Protein AF-0000000075407219 (afdb_homodimer)

Structure (mmCIF, N/CA/C/O backbone):
data_AF-0000000075407219-model_v1
#
loop_
_entity.id
_entity.type
_entity.pdbx_description
1 polymer 'Amino-acid transporter subunit periplasmic-binding component of ABC superfamily'
#
loop_
_atom_site.group_PDB
_atom_site.id
_atom_site.type_symbol
_atom_site.label_atom_id
_atom_site.label_alt_id
_atom_site.label_comp_id
_atom_site.label_asym_id
_atom_site.label_entity_id
_atom_site.label_seq_id
_atom_site.pdbx_PDB_ins_code
_atom_site.Cartn_x
_atom_site.Cartn_y
_atom_site.Cartn_z
_atom_site.occupancy
_atom_site.B_iso_or_equiv
_atom_site.auth_seq_id
_atom_site.auth_comp_id
_atom_site.auth_asym_id
_atom_site.auth_atom_id
_atom_site.pdbx_PDB_model_num
ATOM 1 N N . MET A 1 1 ? -7.273 22.828 -91.375 1 26.47 1 MET A N 1
ATOM 2 C CA . MET A 1 1 ? -6.387 23.094 -90.25 1 26.47 1 MET A CA 1
ATOM 3 C C . MET A 1 1 ? -7.184 23.422 -89 1 26.47 1 MET A C 1
ATOM 5 O O . MET A 1 1 ? -7.809 24.484 -88.875 1 26.47 1 MET A O 1
ATOM 9 N N . LEU A 1 2 ? -7.832 22.328 -88.375 1 29.89 2 LEU A N 1
ATOM 10 C CA . LEU A 1 2 ? -8.82 22.156 -87.312 1 29.89 2 LEU A CA 1
ATOM 11 C C . LEU A 1 2 ? -8.25 22.594 -86 1 29.89 2 LEU A C 1
ATOM 13 O O . LEU A 1 2 ? -7.18 22.141 -85.562 1 29.89 2 LEU A O 1
ATOM 17 N N . LYS A 1 3 ? -8.523 23.828 -85.562 1 30.33 3 LYS A N 1
ATOM 18 C CA . LYS A 1 3 ? -8.203 24.547 -84.312 1 30.33 3 LYS A CA 1
ATOM 19 C C . LYS A 1 3 ? -8.539 23.703 -83.062 1 30.33 3 LYS A C 1
ATOM 21 O O . LYS A 1 3 ? -9.688 23.281 -82.938 1 30.33 3 LYS A O 1
ATOM 26 N N . ARG A 1 4 ? -7.609 22.844 -82.625 1 30.59 4 ARG A N 1
ATOM 27 C CA . ARG A 1 4 ? -7.613 21.969 -81.438 1 30.59 4 ARG A CA 1
ATOM 28 C C . ARG A 1 4 ? -7.969 22.75 -80.188 1 30.59 4 ARG A C 1
ATOM 30 O O . ARG A 1 4 ? -7.285 23.703 -79.812 1 30.59 4 ARG A O 1
ATOM 37 N N . ILE A 1 5 ? -9.211 22.984 -79.875 1 32.44 5 ILE A N 1
ATOM 38 C CA . ILE A 1 5 ? -9.758 23.547 -78.625 1 32.44 5 ILE A CA 1
ATOM 39 C C . ILE A 1 5 ? -9.312 22.719 -77.438 1 32.44 5 ILE A C 1
ATOM 41 O O . ILE A 1 5 ? -9.641 21.531 -77.375 1 32.44 5 ILE A O 1
ATOM 45 N N . ALA A 1 6 ? -8.039 22.859 -77 1 34.91 6 ALA A N 1
ATOM 46 C CA . ALA A 1 6 ? -7.52 22.25 -75.75 1 34.91 6 ALA A CA 1
ATOM 47 C C . ALA A 1 6 ? -8.414 22.562 -74.562 1 34.91 6 ALA A C 1
ATOM 49 O O . ALA A 1 6 ? -8.633 23.734 -74.25 1 34.91 6 ALA A O 1
ATOM 50 N N . ILE A 1 7 ? -9.492 21.875 -74.375 1 32.34 7 ILE A N 1
ATOM 51 C CA . ILE A 1 7 ? -10.352 21.891 -73.188 1 32.34 7 ILE A CA 1
ATOM 52 C C . ILE A 1 7 ? -9.516 21.625 -71.938 1 32.34 7 ILE A C 1
ATOM 54 O O . ILE A 1 7 ? -8.875 20.562 -71.812 1 32.34 7 ILE A O 1
ATOM 58 N N . ALA A 1 8 ? -8.805 22.594 -71.375 1 33.34 8 ALA A N 1
ATOM 59 C CA . ALA A 1 8 ? -8.164 22.516 -70.062 1 33.34 8 ALA A CA 1
ATOM 60 C C . ALA A 1 8 ? -9.133 21.969 -69.062 1 33.34 8 ALA A C 1
ATOM 62 O O . ALA A 1 8 ? -10.211 22.547 -68.812 1 33.34 8 ALA A O 1
ATOM 63 N N . ALA A 1 9 ? -9.227 20.656 -68.938 1 33.16 9 ALA A N 1
ATOM 64 C CA . ALA A 1 9 ? -9.922 19.938 -67.875 1 33.16 9 ALA A CA 1
ATOM 65 C C . ALA A 1 9 ? -9.508 20.469 -66.5 1 33.16 9 ALA A C 1
ATOM 67 O O . ALA A 1 9 ? -8.32 20.438 -66.125 1 33.16 9 ALA A O 1
ATOM 68 N N . LEU A 1 10 ? -10.141 21.547 -66.062 1 36.25 10 LEU A N 1
ATOM 69 C CA . LEU A 1 10 ? -10.008 21.969 -64.688 1 36.25 10 LEU A CA 1
ATOM 70 C C . LEU A 1 10 ? -10.219 20.781 -63.719 1 36.25 10 LEU A C 1
ATOM 72 O O . LEU A 1 10 ? -11.297 20.188 -63.688 1 36.25 10 LEU A O 1
ATOM 76 N N . THR A 1 11 ? -9.188 19.953 -63.531 1 35.59 11 THR A N 1
ATOM 77 C CA . THR A 1 11 ? -9.18 18.922 -62.5 1 35.59 11 THR A CA 1
ATOM 78 C C . THR A 1 11 ? -9.547 19.516 -61.156 1 35.59 11 THR A C 1
ATOM 80 O O . THR A 1 11 ? -8.875 20.438 -60.656 1 35.59 11 THR A O 1
ATOM 83 N N . ALA A 1 12 ? -10.844 19.656 -60.844 1 37.81 12 ALA A N 1
ATOM 84 C CA . ALA A 1 12 ? -11.32 19.906 -59.469 1 37.81 12 ALA A CA 1
ATOM 85 C C . ALA A 1 12 ? -10.648 18.969 -58.469 1 37.81 12 ALA A C 1
ATOM 87 O O . ALA A 1 12 ? -10.82 17.75 -58.562 1 37.81 12 ALA A O 1
ATOM 88 N N . LEU A 1 13 ? -9.453 19.344 -58.062 1 40.28 13 LEU A N 1
ATOM 89 C CA . LEU A 1 13 ? -8.898 18.625 -56.938 1 40.28 13 LEU A CA 1
ATOM 90 C C . LEU A 1 13 ? -9.898 18.578 -55.781 1 40.28 13 LEU A C 1
ATOM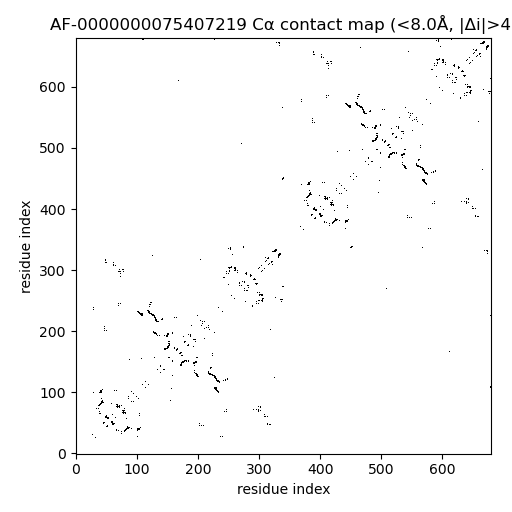 92 O O . LEU A 1 13 ? -10.367 19.625 -55.312 1 40.28 13 LEU A O 1
ATOM 96 N N . PRO A 1 14 ? -10.688 17.453 -55.75 1 43.59 14 PRO A N 1
ATOM 97 C CA . PRO A 1 14 ? -11.516 17.359 -54.562 1 43.59 14 PRO A CA 1
ATOM 98 C C . PRO A 1 14 ? -10.742 17.703 -53.281 1 43.59 14 PRO A C 1
ATOM 100 O O . PRO A 1 14 ? -9.641 17.188 -53.062 1 43.59 14 PRO A O 1
ATOM 103 N N . LEU A 1 15 ? -10.883 18.906 -52.781 1 41.12 15 LEU A N 1
ATOM 104 C CA . LEU A 1 15 ? -10.477 19.172 -51.406 1 41.12 15 LEU A CA 1
ATOM 105 C C . LEU A 1 15 ? -11.07 18.125 -50.469 1 41.12 15 LEU A C 1
ATOM 107 O O . LEU A 1 15 ? -12.273 18.125 -50.188 1 41.12 15 LEU A O 1
ATOM 111 N N . ILE A 1 16 ? -10.586 16.922 -50.5 1 37.62 16 ILE A N 1
ATOM 112 C CA . ILE A 1 16 ? -10.898 16.062 -49.375 1 37.62 16 ILE A CA 1
ATOM 113 C C . ILE A 1 16 ? -10.547 16.781 -48.062 1 37.62 16 ILE A C 1
ATOM 115 O O . ILE A 1 16 ? -9.367 16.953 -47.719 1 37.62 16 ILE A O 1
ATOM 119 N N . ALA A 1 17 ? -11.359 17.75 -47.656 1 41.97 17 ALA A N 1
ATOM 120 C CA . ALA A 1 17 ? -11.273 18.125 -46.25 1 41.97 17 ALA A CA 1
ATOM 121 C C . ALA A 1 17 ? -11.219 16.891 -45.344 1 41.97 17 ALA A C 1
ATOM 123 O O . ALA A 1 17 ? -12.172 16.109 -45.312 1 41.97 17 ALA A O 1
ATOM 124 N N . GLY A 1 18 ? -10.047 16.344 -45.156 1 38.78 18 GLY A N 1
ATOM 125 C CA . GLY A 1 18 ? -9.914 15.367 -44.094 1 38.78 18 GLY A CA 1
ATOM 126 C C . GLY A 1 18 ? -10.68 15.75 -42.812 1 38.78 18 GLY A C 1
ATOM 127 O O . GLY A 1 18 ? -10.336 16.719 -42.156 1 38.78 18 GLY A O 1
ATOM 128 N N . LEU A 1 19 ? -11.953 15.531 -42.812 1 40.91 19 LEU A N 1
ATOM 129 C CA . LEU A 1 19 ? -12.602 15.492 -41.5 1 40.91 19 LEU A CA 1
ATOM 130 C C . LEU A 1 19 ? -11.742 14.758 -40.469 1 40.91 19 LEU A C 1
ATOM 132 O O . LEU A 1 19 ? -11.641 13.523 -40.531 1 40.91 19 LEU A O 1
ATOM 136 N N . THR A 1 20 ? -10.711 15.398 -40.094 1 41.62 20 THR A N 1
ATOM 137 C CA . THR A 1 20 ? -10.148 14.883 -38.875 1 41.62 20 THR A CA 1
ATOM 138 C C . THR A 1 20 ? -11.242 14.617 -37.844 1 41.62 20 THR A C 1
ATOM 140 O O . THR A 1 20 ? -11.867 15.555 -37.344 1 41.62 20 THR A O 1
ATOM 143 N N . THR A 1 21 ? -11.945 13.508 -37.969 1 43.97 21 THR A N 1
ATOM 144 C CA . THR A 1 21 ? -12.766 13.086 -36.844 1 43.97 21 THR A CA 1
ATOM 145 C C . THR A 1 21 ? -12.039 13.336 -35.5 1 43.97 21 THR A C 1
ATOM 147 O O . THR A 1 21 ? -10.859 13.008 -35.375 1 43.97 21 THR A O 1
ATOM 150 N N . PRO A 1 22 ? -12.453 14.25 -34.719 1 43.69 22 PRO A N 1
ATOM 151 C CA . PRO A 1 22 ? -11.812 14.359 -33.406 1 43.69 22 PRO A CA 1
ATOM 152 C C . PRO A 1 22 ? -11.461 13 -32.812 1 43.69 22 PRO A C 1
ATOM 154 O O . PRO A 1 22 ? -12.125 12 -33.125 1 43.69 22 PRO A O 1
ATOM 157 N N . PRO A 1 23 ? -10.266 12.727 -32.438 1 40 23 PRO A N 1
ATOM 158 C CA . PRO A 1 23 ? -10 11.445 -31.797 1 40 23 PRO A CA 1
ATOM 159 C C . PRO A 1 23 ? -11.18 10.953 -30.953 1 40 23 PRO A C 1
ATOM 161 O O . PRO A 1 23 ? -11.695 11.703 -30.125 1 40 23 PRO A O 1
ATOM 164 N N . GLN A 1 24 ? -12.148 10.234 -31.516 1 40.16 24 GLN A N 1
ATOM 165 C CA . GLN A 1 24 ? -13.195 9.617 -30.703 1 40.16 24 GLN A CA 1
ATOM 166 C C . GLN A 1 24 ? -12.672 9.219 -29.328 1 40.16 24 GLN A C 1
ATOM 168 O O . GLN A 1 24 ? -11.648 8.531 -29.234 1 40.16 24 GLN A O 1
ATOM 173 N N . ALA A 1 25 ? -12.883 10.016 -28.344 1 47.75 25 ALA A N 1
ATOM 174 C CA . ALA A 1 25 ? -12.625 9.664 -26.953 1 47.75 25 ALA A CA 1
ATOM 175 C C . ALA A 1 25 ? -12.773 8.164 -26.719 1 47.75 25 ALA A C 1
ATOM 177 O O . ALA A 1 25 ? -13.852 7.602 -26.922 1 47.75 25 ALA A O 1
ATOM 178 N N . ARG A 1 26 ? -11.781 7.309 -27.094 1 54.81 26 ARG A N 1
ATOM 179 C CA . ARG A 1 26 ? -11.836 5.867 -26.875 1 54.81 26 ARG A CA 1
ATOM 180 C C . ARG A 1 26 ? -12.539 5.543 -25.562 1 54.81 26 ARG A C 1
ATOM 182 O O . ARG A 1 26 ? -12.227 6.137 -24.516 1 54.81 26 ARG A O 1
ATOM 189 N N . ALA A 1 27 ? -13.586 4.758 -25.594 1 73.81 27 ALA A N 1
ATOM 190 C CA . ALA A 1 27 ? -14.352 4.305 -24.438 1 73.81 27 ALA A CA 1
ATOM 191 C C . ALA A 1 27 ? -13.438 3.643 -23.406 1 73.81 27 ALA A C 1
ATOM 193 O O . ALA A 1 27 ? -12.523 2.893 -23.766 1 73.81 27 ALA A O 1
ATOM 194 N N . GLY A 1 28 ? -13.5 4.055 -22.125 1 94 28 GLY A N 1
ATOM 195 C CA . GLY A 1 28 ? -12.742 3.436 -21.047 1 94 28 GLY A CA 1
ATOM 196 C C . GLY A 1 28 ? -13.117 1.981 -20.812 1 94 28 GLY A C 1
ATOM 197 O O . GLY A 1 28 ? -14.086 1.485 -21.391 1 94 28 GLY A O 1
ATOM 198 N N . THR A 1 29 ? -12.352 1.173 -20.188 1 98.31 29 THR A N 1
ATOM 199 C CA . THR A 1 29 ? -12.539 -0.25 -19.938 1 98.31 29 THR A CA 1
ATOM 200 C C . THR A 1 29 ? -13.906 -0.513 -19.312 1 98.31 29 THR A C 1
ATOM 202 O O . THR A 1 29 ? -14.578 -1.483 -19.656 1 98.31 29 THR A O 1
ATOM 205 N N . LEU A 1 30 ? -14.375 0.339 -18.391 1 98.69 30 LEU A N 1
ATOM 206 C CA . LEU A 1 30 ? -15.68 0.157 -17.766 1 98.69 30 LEU A CA 1
ATOM 207 C C . LEU A 1 30 ? -16.797 0.15 -18.812 1 98.69 30 LEU A C 1
ATOM 209 O O . LEU A 1 30 ? -17.672 -0.706 -18.766 1 98.69 30 LEU A O 1
ATOM 213 N N . GLU A 1 31 ? -16.781 1.104 -19.719 1 98.19 31 GLU A N 1
ATOM 214 C CA . GLU A 1 31 ? -17.797 1.179 -20.766 1 98.19 31 GLU A CA 1
ATOM 215 C C . GLU A 1 31 ? -17.781 -0.074 -21.641 1 98.19 31 GLU A C 1
ATOM 217 O O . GLU A 1 31 ? -18.828 -0.598 -22 1 98.19 31 GLU A O 1
ATOM 222 N N . GLU A 1 32 ? -16.562 -0.532 -21.984 1 98.12 32 GLU A N 1
ATOM 223 C CA . GLU A 1 32 ? -16.438 -1.737 -22.797 1 98.12 32 GLU A CA 1
ATOM 224 C C . GLU A 1 32 ? -17 -2.955 -22.062 1 98.12 32 GLU A C 1
ATOM 226 O O . GLU A 1 32 ? -17.734 -3.756 -22.656 1 98.12 32 GLU A O 1
ATOM 231 N N . VAL A 1 33 ? -16.656 -3.131 -20.828 1 98.69 33 VAL A N 1
ATOM 232 C CA . VAL A 1 33 ? -17.125 -4.238 -20 1 98.69 33 VAL A CA 1
ATOM 233 C C . VAL A 1 33 ? -18.641 -4.191 -19.859 1 98.69 33 VAL A C 1
ATOM 235 O O . VAL A 1 33 ? -19.312 -5.219 -19.984 1 98.69 33 VAL A O 1
ATOM 238 N N . THR A 1 34 ? -19.172 -3.045 -19.625 1 98.44 34 THR A N 1
ATOM 239 C CA . THR A 1 34 ? -20.609 -2.879 -19.453 1 98.44 34 THR A CA 1
ATOM 240 C C . THR A 1 34 ? -21.344 -3.223 -20.75 1 98.44 34 THR A C 1
ATOM 242 O O . THR A 1 34 ? -22.344 -3.932 -20.719 1 98.44 34 THR A O 1
ATOM 245 N N . ALA A 1 35 ? -20.828 -2.764 -21.812 1 98.25 35 ALA A N 1
ATOM 246 C CA . ALA A 1 35 ? -21.438 -3.045 -23.109 1 98.25 35 ALA A CA 1
ATOM 247 C C . ALA A 1 35 ? -21.422 -4.539 -23.422 1 98.25 35 ALA A C 1
ATOM 249 O O . ALA A 1 35 ? -22.391 -5.082 -23.953 1 98.25 35 ALA A O 1
ATOM 250 N N . ARG A 1 36 ? -20.344 -5.176 -23.109 1 98.38 36 ARG A N 1
ATOM 251 C CA . ARG A 1 36 ? -20.188 -6.602 -23.375 1 98.38 36 ARG A CA 1
ATOM 252 C C . ARG A 1 36 ? -21.016 -7.438 -22.406 1 98.38 36 ARG A C 1
ATOM 254 O O . ARG A 1 36 ? -21.438 -8.547 -22.734 1 98.38 36 ARG A O 1
ATOM 261 N N . GLY A 1 37 ? -21.188 -7.02 -21.172 1 98.56 37 GLY A N 1
ATOM 262 C CA . GLY A 1 37 ? -21.984 -7.691 -20.156 1 98.56 37 GLY A CA 1
ATOM 263 C C . GLY A 1 37 ? -21.219 -8.742 -19.391 1 98.56 37 GLY A C 1
ATOM 264 O O . GLY A 1 37 ? -21.812 -9.484 -18.594 1 98.56 37 GLY A O 1
ATOM 265 N N . VAL A 1 38 ? -19.891 -8.867 -19.656 1 98.69 38 VAL A N 1
ATOM 266 C CA . VAL A 1 38 ? -19.016 -9.781 -18.938 1 98.69 38 VAL A CA 1
ATOM 267 C C . VAL A 1 38 ? -17.641 -9.156 -18.75 1 98.69 38 VAL A C 1
ATOM 269 O O . VAL A 1 38 ? -17.188 -8.383 -19.609 1 98.69 38 VAL A O 1
ATOM 272 N N . ILE A 1 39 ? -17.016 -9.438 -17.641 1 98.81 39 ILE A N 1
ATOM 273 C CA . ILE A 1 39 ? -15.609 -9.078 -17.453 1 98.81 39 ILE A CA 1
ATOM 274 C C . ILE A 1 39 ? -14.719 -10.219 -17.938 1 98.81 39 ILE A C 1
ATOM 276 O O . ILE A 1 39 ? -14.914 -11.375 -17.547 1 98.81 39 ILE A O 1
ATOM 280 N N . ARG A 1 40 ? -13.828 -9.969 -18.812 1 98.88 40 ARG A N 1
ATOM 281 C CA . ARG A 1 40 ? -12.789 -10.938 -19.156 1 98.88 40 ARG A CA 1
ATOM 282 C C . ARG A 1 40 ? -11.641 -10.883 -18.156 1 98.88 40 ARG A C 1
ATOM 284 O O . ARG A 1 40 ? -10.891 -9.906 -18.109 1 98.88 40 ARG A O 1
ATOM 291 N N . CYS A 1 41 ? -11.539 -11.914 -17.406 1 98.81 41 CYS A N 1
ATOM 292 C CA . CYS A 1 41 ? -10.578 -11.984 -16.312 1 98.81 41 CYS A CA 1
ATOM 293 C C . CYS A 1 41 ? -9.508 -13.031 -16.594 1 98.81 41 CYS A C 1
ATOM 295 O O . CYS A 1 41 ? -9.812 -14.219 -16.734 1 98.81 41 CYS A O 1
ATOM 297 N N . GLY A 1 42 ? -8.211 -12.555 -16.703 1 98.62 42 GLY A N 1
ATOM 298 C CA . GLY A 1 42 ? -7.102 -13.477 -16.891 1 98.62 42 GLY A CA 1
ATOM 299 C C . GLY A 1 42 ? -6.68 -14.195 -15.633 1 98.62 42 GLY A C 1
ATOM 300 O O . GLY A 1 42 ? -6.375 -13.555 -14.617 1 98.62 42 GLY A O 1
ATOM 301 N N . VAL A 1 43 ? -6.648 -15.516 -15.648 1 97.56 43 VAL A N 1
ATOM 302 C CA . VAL A 1 43 ? -6.254 -16.328 -14.5 1 97.56 43 VAL A CA 1
ATOM 303 C C . VAL A 1 43 ? -5.254 -17.391 -14.945 1 97.56 43 VAL A C 1
ATOM 305 O O . VAL A 1 43 ? -5.152 -17.703 -16.141 1 97.56 43 VAL A O 1
ATOM 308 N N . SER A 1 44 ? -4.457 -17.844 -13.992 1 95.12 44 SER A N 1
ATOM 309 C CA . SER A 1 44 ? -3.533 -18.953 -14.219 1 95.12 44 SER A CA 1
ATOM 310 C C . SER A 1 44 ? -3.871 -20.141 -13.328 1 95.12 44 SER A C 1
ATOM 312 O O . SER A 1 44 ? -4.387 -19.969 -12.219 1 95.12 44 SER A O 1
ATOM 314 N N . GLU A 1 45 ? -3.629 -21.312 -13.828 1 92.31 45 GLU A N 1
ATOM 315 C CA . GLU A 1 45 ? -3.979 -22.5 -13.055 1 92.31 45 GLU A CA 1
ATOM 316 C C . GLU A 1 45 ? -2.924 -22.797 -12 1 92.31 45 GLU A C 1
ATOM 318 O O . GLU A 1 45 ? -1.898 -23.422 -12.297 1 92.31 45 GLU A O 1
ATOM 323 N N . TYR A 1 46 ? -3.246 -22.438 -10.742 1 94.88 46 TYR A N 1
ATOM 324 C CA . TYR A 1 46 ? -2.322 -22.594 -9.625 1 94.88 46 TYR A CA 1
ATOM 325 C C . TYR A 1 46 ? -2.85 -23.625 -8.625 1 94.88 46 TYR A C 1
ATOM 327 O O . TYR A 1 46 ? -2.381 -23.688 -7.488 1 94.88 46 TYR A O 1
ATOM 335 N N . GLY A 1 47 ? -3.916 -24.391 -9.031 1 91.31 47 GLY A N 1
ATOM 336 C CA . GLY A 1 47 ? -4.473 -25.391 -8.125 1 91.31 47 GLY A CA 1
ATOM 337 C C . GLY A 1 47 ? -5.73 -24.906 -7.422 1 91.31 47 GLY A C 1
ATOM 338 O O . GLY A 1 47 ? -6.094 -23.734 -7.52 1 91.31 47 GLY A O 1
ATOM 339 N N . PRO A 1 48 ? -6.453 -25.766 -6.789 1 88.12 48 PRO A N 1
ATOM 340 C CA . PRO A 1 48 ? -7.816 -25.516 -6.32 1 88.12 48 PRO A CA 1
ATOM 341 C C . PRO A 1 48 ? -7.887 -24.391 -5.285 1 88.12 48 PRO A C 1
ATOM 343 O O . PRO A 1 48 ? -8.914 -23.719 -5.164 1 88.12 48 PRO A O 1
ATOM 346 N N . ALA A 1 49 ? -6.867 -24.188 -4.516 1 93.94 49 ALA A N 1
ATOM 347 C CA . ALA A 1 49 ? -6.91 -23.125 -3.518 1 93.94 49 ALA A CA 1
ATOM 348 C C . ALA A 1 49 ? -6.844 -21.75 -4.176 1 93.94 49 ALA A C 1
ATOM 350 O O . ALA A 1 49 ? -7.41 -20.781 -3.666 1 93.94 49 ALA A O 1
ATOM 351 N N . LEU A 1 50 ? -6.258 -21.672 -5.293 1 97.44 50 LEU A N 1
ATOM 352 C CA . LEU A 1 50 ? -5.957 -20.375 -5.91 1 97.44 50 LEU A CA 1
ATOM 353 C C . LEU A 1 50 ? -6.766 -20.188 -7.188 1 97.44 50 LEU A C 1
ATOM 355 O O . LEU A 1 50 ? -7.48 -19.188 -7.328 1 97.44 50 LEU A O 1
ATOM 359 N N . THR A 1 51 ? -6.617 -21.125 -8.078 1 96.88 51 THR A N 1
ATOM 360 C CA . THR A 1 51 ? -7.348 -21.031 -9.336 1 96.88 51 THR A CA 1
ATOM 361 C C . THR A 1 51 ? -7.34 -22.391 -10.055 1 96.88 51 THR A C 1
ATOM 363 O O . THR A 1 51 ? -6.309 -22.812 -10.586 1 96.88 51 THR A O 1
ATOM 366 N N . ALA A 1 52 ? -8.477 -23 -10.172 1 93.06 52 ALA A N 1
ATOM 367 C CA . ALA A 1 52 ? -8.641 -24.25 -10.906 1 93.06 52 ALA A CA 1
ATOM 368 C C . ALA A 1 52 ? -10.109 -24.484 -11.258 1 93.06 52 ALA A C 1
ATOM 370 O O . ALA A 1 52 ? -11 -23.875 -10.672 1 93.06 52 ALA A O 1
ATOM 371 N N . MET A 1 53 ? -10.273 -25.297 -12.281 1 90.69 53 MET A N 1
ATOM 372 C CA . MET A 1 53 ? -11.633 -25.734 -12.57 1 90.69 53 MET A CA 1
ATOM 373 C C . MET A 1 53 ? -12.078 -26.828 -11.586 1 90.69 53 MET A C 1
ATOM 375 O O . MET A 1 53 ? -11.336 -27.766 -11.328 1 90.69 53 MET A O 1
ATOM 379 N N . ASN A 1 54 ? -13.188 -26.609 -10.977 1 88.5 54 ASN A N 1
ATOM 380 C CA . ASN A 1 54 ? -13.703 -27.609 -10.047 1 88.5 54 ASN A CA 1
ATOM 381 C C . ASN A 1 54 ? -14.422 -28.75 -10.773 1 88.5 54 ASN A C 1
ATOM 383 O O . ASN A 1 54 ? -14.398 -28.812 -12 1 88.5 54 ASN A O 1
ATOM 387 N N . GLU A 1 55 ? -14.992 -29.641 -9.992 1 87.81 55 GLU A N 1
ATOM 388 C CA . GLU A 1 55 ? -15.625 -30.844 -10.531 1 87.81 55 GLU A CA 1
ATOM 389 C C . GLU A 1 55 ? -16.812 -30.484 -11.43 1 87.81 55 GLU A C 1
ATOM 391 O O . GLU A 1 55 ? -17.156 -31.25 -12.336 1 87.81 55 GLU A O 1
ATOM 396 N N . ASN A 1 56 ? -17.375 -29.344 -11.266 1 90.75 56 ASN A N 1
ATOM 397 C CA . ASN A 1 56 ? -18.531 -28.891 -12.031 1 90.75 56 ASN A CA 1
ATOM 398 C C . ASN A 1 56 ? -18.125 -28.094 -13.266 1 90.75 56 ASN A C 1
ATOM 400 O O . ASN A 1 56 ? -18.969 -27.5 -13.938 1 90.75 56 ASN A O 1
ATOM 404 N N . GLY A 1 57 ? -16.875 -27.984 -13.398 1 88.88 57 GLY A N 1
ATOM 405 C CA . GLY A 1 57 ? -16.359 -27.266 -14.562 1 88.88 57 GLY A CA 1
ATOM 406 C C . GLY A 1 57 ? -16.344 -25.75 -14.367 1 88.88 57 GLY A C 1
ATOM 407 O O . GLY A 1 57 ? -16.297 -25 -15.344 1 88.88 57 GLY A O 1
ATOM 408 N N . GLN A 1 58 ? -16.438 -25.406 -13.148 1 92.38 58 GLN A N 1
ATOM 409 C CA . GLN A 1 58 ? -16.406 -23.969 -12.852 1 92.38 58 GLN A CA 1
ATOM 410 C C . GLN A 1 58 ? -15.07 -23.562 -12.25 1 92.38 58 GLN A C 1
ATOM 412 O O . GLN A 1 58 ? -14.484 -24.297 -11.461 1 92.38 58 GLN A O 1
ATOM 417 N N . TRP A 1 59 ? -14.648 -22.438 -12.695 1 94.94 59 TRP A N 1
ATOM 418 C CA . TRP A 1 59 ? -13.445 -21.875 -12.086 1 94.94 59 TRP A CA 1
ATOM 419 C C . TRP A 1 59 ? -13.688 -21.516 -10.625 1 94.94 59 TRP A C 1
ATOM 421 O O . TRP A 1 59 ? -14.727 -20.938 -10.289 1 94.94 59 TRP A O 1
ATOM 431 N N . ALA A 1 60 ? -12.766 -21.938 -9.812 1 95.81 60 ALA A N 1
ATOM 432 C CA . ALA A 1 60 ? -12.875 -21.625 -8.391 1 95.81 60 ALA A CA 1
ATOM 433 C C . ALA A 1 60 ? -11.508 -21.328 -7.785 1 95.81 60 ALA A C 1
ATOM 435 O O . ALA A 1 60 ? -10.484 -21.75 -8.32 1 95.81 60 ALA A O 1
ATOM 436 N N . GLY A 1 61 ? -11.531 -20.547 -6.645 1 97.62 61 GLY A N 1
ATOM 437 C CA . GLY A 1 61 ? -10.312 -20.266 -5.91 1 97.62 61 GLY A CA 1
ATOM 438 C C . GLY A 1 61 ? -10.188 -18.812 -5.504 1 97.62 61 GLY A C 1
ATOM 439 O O . GLY A 1 61 ? -11.094 -18 -5.766 1 97.62 61 GLY A O 1
ATOM 440 N N . PHE A 1 62 ? -9.125 -18.5 -4.863 1 98.69 62 PHE A N 1
ATOM 441 C CA . PHE A 1 62 ? -8.867 -17.188 -4.289 1 98.69 62 PHE A CA 1
ATOM 442 C C . PHE A 1 62 ? -8.883 -16.109 -5.371 1 98.69 62 PHE A C 1
ATOM 444 O O . PHE A 1 62 ? -9.586 -15.102 -5.246 1 98.69 62 PHE A O 1
ATOM 451 N N . TYR A 1 63 ? -8.172 -16.297 -6.453 1 98.56 63 TYR A N 1
ATOM 452 C CA . TYR A 1 63 ? -8.047 -15.289 -7.496 1 98.56 63 TYR A CA 1
ATOM 453 C C . TYR A 1 63 ? -9.336 -15.18 -8.305 1 98.56 63 TYR A C 1
ATOM 455 O O . TYR A 1 63 ? -9.703 -14.094 -8.758 1 98.56 63 TYR A O 1
ATOM 463 N N . THR A 1 64 ? -10.062 -16.297 -8.5 1 98.5 64 THR A N 1
ATOM 464 C CA . THR A 1 64 ? -11.32 -16.25 -9.242 1 98.5 64 THR A CA 1
ATOM 465 C C . THR A 1 64 ? -12.383 -15.5 -8.453 1 98.5 64 THR A C 1
ATOM 467 O O . THR A 1 64 ? -13.242 -14.836 -9.039 1 98.5 64 THR A O 1
ATOM 470 N N . ASP A 1 65 ? -12.297 -15.578 -7.117 1 98.81 65 ASP A N 1
ATOM 471 C CA . ASP A 1 65 ? -13.234 -14.828 -6.293 1 98.81 65 ASP A CA 1
ATOM 472 C C . ASP A 1 65 ? -13.086 -13.32 -6.52 1 98.81 65 ASP A C 1
ATOM 474 O O . ASP A 1 65 ? -14.078 -12.586 -6.516 1 98.81 65 ASP A O 1
ATOM 478 N N . PHE A 1 66 ? -11.898 -12.867 -6.746 1 98.88 66 PHE A N 1
ATOM 479 C CA . PHE A 1 66 ? -11.727 -11.438 -6.996 1 98.88 66 PHE A CA 1
ATOM 480 C C . PHE A 1 66 ? -12.219 -11.07 -8.391 1 98.88 66 PHE A C 1
ATOM 482 O O . PHE A 1 66 ? -12.742 -9.977 -8.602 1 98.88 66 PHE A O 1
ATOM 489 N N . CYS A 1 67 ? -12.148 -12 -9.367 1 98.88 67 CYS A N 1
ATOM 490 C CA . CYS A 1 67 ? -12.82 -11.766 -10.641 1 98.88 67 CYS A CA 1
ATOM 491 C C . CYS A 1 67 ? -14.32 -11.562 -10.43 1 98.88 67 CYS A C 1
ATOM 493 O O . CYS A 1 67 ? -14.898 -10.633 -11 1 98.88 67 CYS A O 1
ATOM 495 N N . ARG A 1 68 ? -14.852 -12.367 -9.633 1 98.94 68 ARG A N 1
ATOM 496 C CA . ARG A 1 68 ? -16.281 -12.281 -9.336 1 98.94 68 ARG A CA 1
ATOM 497 C C . ARG A 1 68 ? -16.609 -10.992 -8.594 1 98.94 68 ARG A C 1
ATOM 499 O O . ARG A 1 68 ? -17.672 -10.391 -8.828 1 98.94 68 ARG A O 1
ATOM 506 N N . ALA A 1 69 ? -15.75 -10.586 -7.672 1 98.94 69 ALA A N 1
ATOM 507 C CA . ALA A 1 69 ? -15.945 -9.32 -6.969 1 98.94 69 ALA A CA 1
ATOM 508 C C . ALA A 1 69 ? -15.953 -8.148 -7.945 1 98.94 69 ALA A C 1
ATOM 510 O O . ALA A 1 69 ? -16.781 -7.238 -7.832 1 98.94 69 ALA A O 1
ATOM 511 N N . PHE A 1 70 ? -15.023 -8.141 -8.922 1 98.94 70 PHE A N 1
ATOM 512 C CA . PHE A 1 70 ? -14.977 -7.09 -9.922 1 98.94 70 PHE A CA 1
ATOM 513 C C . PHE A 1 70 ? -16.25 -7.082 -10.758 1 98.94 70 PHE A C 1
ATOM 515 O O . PHE A 1 70 ? -16.797 -6.016 -11.07 1 98.94 70 PHE A O 1
ATOM 522 N N . ALA A 1 71 ? -16.719 -8.258 -11.102 1 98.94 71 ALA A N 1
ATOM 523 C CA . ALA A 1 71 ? -17.969 -8.375 -11.875 1 98.94 71 ALA A CA 1
ATOM 524 C C . ALA A 1 71 ? -19.156 -7.871 -11.07 1 98.94 71 ALA A C 1
ATOM 526 O O . ALA A 1 71 ? -20 -7.145 -11.594 1 98.94 71 ALA A O 1
ATOM 527 N N . ALA A 1 72 ? -19.219 -8.25 -9.812 1 98.94 72 ALA A N 1
ATOM 528 C CA . ALA A 1 72 ? -20.297 -7.773 -8.945 1 98.94 72 ALA A CA 1
ATOM 529 C C . ALA A 1 72 ? -20.281 -6.25 -8.844 1 98.94 72 ALA A C 1
ATOM 531 O O . ALA A 1 72 ? -21.344 -5.613 -8.883 1 98.94 72 ALA A O 1
ATOM 532 N N . ALA A 1 73 ? -19.141 -5.707 -8.727 1 98.94 73 ALA A N 1
ATOM 533 C CA . ALA A 1 73 ? -19 -4.262 -8.578 1 98.94 73 ALA A CA 1
ATOM 534 C C . ALA A 1 73 ? -19.422 -3.537 -9.852 1 98.94 73 ALA A C 1
ATOM 536 O O . ALA A 1 73 ? -20.109 -2.514 -9.789 1 98.94 73 ALA A O 1
ATOM 537 N N . THR A 1 74 ? -19.109 -4.086 -11.031 1 98.88 74 THR A N 1
ATOM 538 C CA . THR A 1 74 ? -19.219 -3.328 -12.273 1 98.88 74 THR A CA 1
ATOM 539 C C . THR A 1 74 ? -20.5 -3.686 -13.023 1 98.88 74 THR A C 1
ATOM 541 O O . THR A 1 74 ? -21.078 -2.844 -13.711 1 98.88 74 THR A O 1
ATOM 544 N N . LEU A 1 75 ? -20.938 -4.984 -12.891 1 98.88 75 LEU A N 1
ATOM 545 C CA . LEU A 1 75 ? -22.031 -5.465 -13.711 1 98.88 75 LEU A CA 1
ATOM 546 C C . LEU A 1 75 ? -23.203 -5.902 -12.836 1 98.88 75 LEU A C 1
ATOM 548 O O . LEU A 1 75 ? -24.266 -6.266 -13.352 1 98.88 75 LEU A O 1
ATOM 552 N N . GLY A 1 76 ? -23 -5.938 -11.531 1 98.75 76 GLY A N 1
ATOM 553 C CA . GLY A 1 76 ? -24.047 -6.277 -10.586 1 98.75 76 GLY A CA 1
ATOM 554 C C . GLY A 1 76 ? -24.25 -7.773 -10.422 1 98.75 76 GLY A C 1
ATOM 555 O O . GLY A 1 76 ? -25.109 -8.211 -9.664 1 98.75 76 GLY A O 1
ATOM 556 N N . ASN A 1 77 ? -23.359 -8.539 -11.07 1 98.75 77 ASN A N 1
ATOM 557 C CA . ASN A 1 77 ? -23.5 -9.992 -11.094 1 98.75 77 ASN A CA 1
ATOM 558 C C . ASN A 1 77 ? -22.141 -10.688 -11.031 1 98.75 77 ASN A C 1
ATOM 560 O O . ASN A 1 77 ? -21.391 -10.664 -12 1 98.75 77 ASN A O 1
ATOM 564 N N . ALA A 1 78 ? -21.906 -11.406 -9.93 1 98.75 78 ALA A N 1
ATOM 565 C CA . ALA A 1 78 ? -20.625 -12.055 -9.688 1 98.75 78 ALA A CA 1
ATOM 566 C C . ALA A 1 78 ? -20.375 -13.172 -10.703 1 98.75 78 ALA A C 1
ATOM 568 O O . ALA A 1 78 ? -19.25 -13.625 -10.867 1 98.75 78 ALA A O 1
ATOM 569 N N . ARG A 1 79 ? -21.375 -13.578 -11.383 1 98 79 ARG A N 1
ATOM 570 C CA . ARG A 1 79 ? -21.234 -14.672 -12.336 1 98 79 ARG A CA 1
ATOM 571 C C . ARG A 1 79 ? -20.891 -14.148 -13.719 1 98 79 ARG A C 1
ATOM 573 O O . ARG A 1 79 ? -20.562 -14.93 -14.625 1 98 79 ARG A O 1
ATOM 580 N N . ALA A 1 80 ? -20.922 -12.844 -13.898 1 98.75 80 ALA A N 1
ATOM 581 C CA . ALA A 1 80 ? -20.672 -12.242 -15.203 1 98.75 80 ALA A CA 1
ATOM 582 C C . ALA A 1 80 ? -19.172 -12.125 -15.477 1 98.75 80 ALA A C 1
ATOM 584 O O . ALA A 1 80 ? -18.672 -11.031 -15.742 1 98.75 80 ALA A O 1
ATOM 585 N N . VAL A 1 81 ? -18.531 -13.312 -15.484 1 98.75 81 VAL A N 1
ATOM 586 C CA . VAL A 1 81 ? -17.078 -13.383 -15.703 1 98.75 81 VAL A CA 1
ATOM 587 C C . VAL A 1 81 ? -16.781 -14.375 -16.828 1 98.75 81 VAL A C 1
ATOM 589 O O . VAL A 1 81 ? -17.328 -15.477 -16.859 1 98.75 81 VAL A O 1
ATOM 592 N N . ASP A 1 82 ? -16.031 -13.938 -17.766 1 98.44 82 ASP A N 1
ATOM 593 C CA . ASP A 1 82 ? -15.359 -14.812 -18.719 1 98.44 82 ASP A CA 1
ATOM 594 C C . ASP A 1 82 ? -13.906 -15.039 -18.312 1 98.44 82 ASP A C 1
ATOM 596 O O . ASP A 1 82 ? -13.07 -14.141 -18.453 1 98.44 82 ASP A O 1
ATOM 600 N N . PHE A 1 83 ? -13.68 -16.203 -17.781 1 98.12 83 PHE A N 1
ATOM 601 C CA . PHE A 1 83 ? -12.328 -16.547 -17.344 1 98.12 83 PHE A CA 1
ATOM 602 C C . PHE A 1 83 ? -11.461 -16.922 -18.547 1 98.12 83 PHE A C 1
ATOM 604 O O . PHE A 1 83 ? -11.852 -17.766 -19.359 1 98.12 83 PHE A O 1
ATOM 611 N N . VAL A 1 84 ? -10.344 -16.281 -18.641 1 97.62 84 VAL A N 1
ATOM 612 C CA . VAL A 1 84 ? -9.391 -16.547 -19.719 1 97.62 84 VAL A CA 1
ATOM 613 C C . VAL A 1 84 ? -8.086 -17.078 -19.125 1 97.62 84 VAL A C 1
ATOM 615 O O . VAL A 1 84 ? -7.426 -16.391 -18.344 1 97.62 84 VAL A O 1
ATOM 618 N N . SER A 1 85 ? -7.742 -18.281 -19.484 1 95.69 85 SER A N 1
ATOM 619 C CA . SER A 1 85 ? -6.484 -18.844 -19 1 95.69 85 SER A CA 1
ATOM 620 C C . SER A 1 85 ? -5.285 -18.188 -19.672 1 95.69 85 SER A C 1
ATOM 622 O O . SER A 1 85 ? -5.242 -18.062 -20.891 1 95.69 85 SER A O 1
ATOM 624 N N . VAL A 1 86 ? -4.359 -17.703 -18.859 1 96.25 86 VAL A N 1
ATOM 625 C CA . VAL A 1 86 ? -3.139 -17.078 -19.375 1 96.25 86 VAL A CA 1
ATOM 626 C C . VAL A 1 86 ? -1.92 -17.766 -18.75 1 96.25 86 VAL A C 1
ATOM 628 O O . VAL A 1 86 ? -2.029 -18.438 -17.719 1 96.25 86 VAL A O 1
ATOM 631 N N . SER A 1 87 ? -0.787 -17.625 -19.406 1 93.62 87 SER A N 1
ATOM 632 C CA . SER A 1 87 ? 0.478 -18.172 -18.922 1 93.62 87 SER A CA 1
ATOM 633 C C . SER A 1 87 ? 1.395 -17.047 -18.422 1 93.62 87 SER A C 1
ATOM 635 O O . SER A 1 87 ? 1.116 -15.867 -18.641 1 93.62 87 SER A O 1
ATOM 637 N N . SER A 1 88 ? 2.439 -17.469 -17.75 1 91.12 88 SER A N 1
ATOM 638 C CA . SER A 1 88 ? 3.438 -16.516 -17.281 1 91.12 88 SER A CA 1
ATOM 639 C C . SER A 1 88 ? 4.074 -15.773 -18.453 1 91.12 88 SER A C 1
ATOM 641 O O . SER A 1 88 ? 4.52 -14.633 -18.297 1 91.12 88 SER A O 1
ATOM 643 N N . LEU A 1 89 ? 4.082 -16.406 -19.547 1 91.5 89 LEU A N 1
ATOM 644 C CA . LEU A 1 89 ? 4.707 -15.828 -20.734 1 91.5 89 LEU A CA 1
ATOM 645 C C . LEU A 1 89 ? 3.801 -14.781 -21.375 1 91.5 89 LEU A C 1
ATOM 647 O O . LEU A 1 89 ? 4.27 -13.711 -21.766 1 91.5 89 LEU A O 1
ATOM 651 N N . ASP A 1 90 ? 2.541 -15.008 -21.375 1 96 90 ASP A N 1
ATOM 652 C CA . ASP A 1 90 ? 1.72 -14.195 -22.266 1 96 90 ASP A CA 1
ATOM 653 C C . ASP A 1 90 ? 0.741 -13.328 -21.469 1 96 90 ASP A C 1
ATOM 655 O O . ASP A 1 90 ? 0.01 -12.523 -22.047 1 96 90 ASP A O 1
ATOM 659 N N . ARG A 1 91 ? 0.708 -13.383 -20.219 1 97.38 91 ARG A N 1
ATOM 660 C CA . ARG A 1 91 ? -0.337 -12.75 -19.422 1 97.38 91 ARG A CA 1
ATOM 661 C C . ARG A 1 91 ? -0.325 -11.234 -19.609 1 97.38 91 ARG A C 1
ATOM 663 O O . ARG A 1 91 ? -1.38 -10.609 -19.766 1 97.38 91 ARG A O 1
ATOM 670 N N . PHE A 1 92 ? 0.813 -10.617 -19.719 1 98.06 92 PHE A N 1
ATOM 671 C CA . PHE A 1 92 ? 0.858 -9.164 -19.828 1 98.06 92 PHE A CA 1
ATOM 672 C C . PHE A 1 92 ? 0.544 -8.719 -21.25 1 98.06 92 PHE A C 1
ATOM 674 O O . PHE A 1 92 ? -0.048 -7.656 -21.453 1 98.06 92 PHE A O 1
ATOM 681 N N . GLU A 1 93 ? 0.932 -9.531 -22.188 1 97.75 93 GLU A N 1
ATOM 682 C CA . GLU A 1 93 ? 0.564 -9.234 -23.562 1 97.75 93 GLU A CA 1
ATOM 683 C C . GLU A 1 93 ? -0.94 -9.383 -23.781 1 97.75 93 GLU A C 1
ATOM 685 O O . GLU A 1 93 ? -1.543 -8.609 -24.531 1 97.75 93 GLU A O 1
ATOM 690 N N . ALA A 1 94 ? -1.534 -10.414 -23.125 1 98.19 94 ALA A N 1
ATOM 691 C CA . ALA A 1 94 ? -2.984 -10.57 -23.188 1 98.19 94 ALA A CA 1
ATOM 692 C C . ALA A 1 94 ? -3.695 -9.32 -22.672 1 98.19 94 ALA A C 1
ATOM 694 O O . ALA A 1 94 ? -4.719 -8.914 -23.219 1 98.19 94 ALA A O 1
ATOM 695 N N . LEU A 1 95 ? -3.178 -8.742 -21.641 1 98.12 95 LEU A N 1
ATOM 696 C CA . LEU A 1 95 ? -3.729 -7.508 -21.094 1 98.12 95 LEU A CA 1
ATOM 697 C C . LEU A 1 95 ? -3.531 -6.34 -22.047 1 98.12 95 LEU A C 1
ATOM 699 O O . LEU A 1 95 ? -4.465 -5.574 -22.297 1 98.12 95 LEU A O 1
ATOM 703 N N . ARG A 1 96 ? -2.348 -6.195 -22.656 1 97.62 96 ARG A N 1
ATOM 704 C CA . ARG A 1 96 ? -2.023 -5.102 -23.562 1 97.62 96 ARG A CA 1
ATOM 705 C C . ARG A 1 96 ? -2.883 -5.16 -24.812 1 97.62 96 ARG A C 1
ATOM 707 O O . ARG A 1 96 ? -3.254 -4.121 -25.375 1 97.62 96 ARG A O 1
ATOM 714 N N . GLN A 1 97 ? -3.201 -6.367 -25.203 1 97.38 97 GLN A N 1
ATOM 715 C CA . GLN A 1 97 ? -3.994 -6.566 -26.406 1 97.38 97 GLN A CA 1
ATOM 716 C C . GLN A 1 97 ? -5.488 -6.523 -26.109 1 97.38 97 GLN A C 1
ATOM 718 O O . GLN A 1 97 ? -6.316 -6.719 -27 1 97.38 97 GLN A O 1
ATOM 723 N N . LYS A 1 98 ? -5.809 -6.387 -24.859 1 96.12 98 LYS A N 1
ATOM 724 C CA . LYS A 1 98 ? -7.188 -6.27 -24.391 1 96.12 98 LYS A CA 1
ATOM 725 C C . LYS A 1 98 ? -7.949 -7.578 -24.578 1 96.12 98 LYS A C 1
ATOM 727 O O . LYS A 1 98 ? -9.164 -7.57 -24.781 1 96.12 98 LYS A O 1
ATOM 732 N N . ALA A 1 99 ? -7.137 -8.609 -24.609 1 98.19 99 ALA A N 1
ATOM 733 C CA . ALA A 1 99 ? -7.781 -9.914 -24.578 1 98.19 99 ALA A CA 1
ATOM 734 C C . ALA A 1 99 ? -8.414 -10.188 -23.203 1 98.19 99 ALA A C 1
ATOM 736 O O . ALA A 1 99 ? -9.32 -11.008 -23.094 1 98.19 99 ALA A O 1
ATOM 737 N N . VAL A 1 100 ? -7.91 -9.586 -22.188 1 98.75 100 VAL A N 1
ATOM 738 C CA . VAL A 1 100 ? -8.492 -9.57 -20.844 1 98.75 100 VAL A CA 1
ATOM 739 C C . VAL A 1 100 ? -8.602 -8.133 -20.344 1 98.75 100 VAL A C 1
ATOM 741 O O . VAL A 1 100 ? -7.852 -7.258 -20.781 1 98.75 100 VAL A O 1
ATOM 744 N N . ASP A 1 101 ? -9.539 -7.906 -19.453 1 98.88 101 ASP A N 1
ATOM 745 C CA . ASP A 1 101 ? -9.781 -6.586 -18.875 1 98.88 101 ASP A CA 1
ATOM 746 C C . ASP A 1 101 ? -8.961 -6.383 -17.609 1 98.88 101 ASP A C 1
ATOM 748 O O . ASP A 1 101 ? -8.695 -5.246 -17.203 1 98.88 101 ASP A O 1
ATOM 752 N N . VAL A 1 102 ? -8.656 -7.457 -16.969 1 98.94 102 VAL A N 1
ATOM 753 C CA . VAL A 1 102 ? -7.902 -7.488 -15.727 1 98.94 102 VAL A CA 1
ATOM 754 C C . VAL A 1 102 ? -7.246 -8.852 -15.547 1 98.94 102 VAL A C 1
ATOM 756 O O . VAL A 1 102 ? -7.797 -9.875 -15.969 1 98.94 102 VAL A O 1
ATOM 759 N N . LEU A 1 103 ? -6.031 -8.828 -15.078 1 98.88 103 LEU A N 1
ATOM 760 C CA . LEU A 1 103 ? -5.414 -10.062 -14.609 1 98.88 103 LEU A CA 1
ATOM 761 C C . LEU A 1 103 ? -5.672 -10.266 -13.117 1 98.88 103 LEU A C 1
ATOM 763 O O . LEU A 1 103 ? -5.492 -9.344 -12.32 1 98.88 103 LEU A O 1
ATOM 767 N N . SER A 1 104 ? -6.16 -11.383 -12.75 1 98.44 104 SER A N 1
ATOM 768 C CA . SER A 1 104 ? -6.297 -11.805 -11.359 1 98.44 104 SER A CA 1
ATOM 769 C C . SER A 1 104 ? -5.559 -13.117 -11.102 1 98.44 104 SER A C 1
ATOM 771 O O . SER A 1 104 ? -6.184 -14.172 -10.977 1 98.44 104 SER A O 1
ATOM 773 N N . GLU A 1 105 ? -4.348 -13.031 -10.945 1 96.31 105 GLU A N 1
ATOM 774 C CA . GLU A 1 105 ? -3.432 -14.141 -10.688 1 96.31 105 GLU A CA 1
ATOM 775 C C . GLU A 1 105 ? -2.195 -13.672 -9.93 1 96.31 105 GLU A C 1
ATOM 777 O O . GLU A 1 105 ? -2.143 -12.531 -9.461 1 96.31 105 GLU A O 1
ATOM 782 N N . ALA A 1 106 ? -1.22 -14.508 -9.75 1 96.62 106 ALA A N 1
ATOM 783 C CA . ALA A 1 106 ? -0.084 -14.234 -8.867 1 96.62 106 ALA A CA 1
ATOM 784 C C . ALA A 1 106 ? 0.968 -13.391 -9.578 1 96.62 106 ALA A C 1
ATOM 786 O O . ALA A 1 106 ? 2.121 -13.805 -9.711 1 96.62 106 ALA A O 1
ATOM 787 N N . SER A 1 107 ? 0.539 -12.219 -9.953 1 98 107 SER A N 1
ATOM 788 C CA . SER A 1 107 ? 1.483 -11.273 -10.539 1 98 107 SER A CA 1
ATOM 789 C C . SER A 1 107 ? 2.119 -10.391 -9.469 1 98 107 SER A C 1
ATOM 791 O O . SER A 1 107 ? 1.417 -9.711 -8.719 1 98 107 SER A O 1
ATOM 793 N N . THR A 1 108 ? 3.416 -10.414 -9.445 1 98.44 108 THR A N 1
ATOM 794 C CA . THR A 1 108 ? 4.172 -9.633 -8.469 1 98.44 108 THR A CA 1
ATOM 795 C C . THR A 1 108 ? 4.309 -8.188 -8.922 1 98.44 108 THR A C 1
ATOM 797 O O . THR A 1 108 ? 4.637 -7.918 -10.078 1 98.44 108 THR A O 1
ATOM 800 N N . TRP A 1 109 ? 3.951 -7.285 -8.047 1 98.62 109 TRP A N 1
ATOM 801 C CA . TRP A 1 109 ? 4.266 -5.879 -8.273 1 98.62 109 TRP A CA 1
ATOM 802 C C . TRP A 1 109 ? 5.766 -5.633 -8.18 1 98.62 109 TRP A C 1
ATOM 804 O O . TRP A 1 109 ? 6.359 -5.762 -7.105 1 98.62 109 TRP A O 1
ATOM 814 N N . THR A 1 110 ? 6.41 -5.359 -9.297 1 97.94 110 THR A N 1
ATOM 815 C CA . THR A 1 110 ? 7.824 -5 -9.352 1 97.94 110 THR A CA 1
ATOM 816 C C . THR A 1 110 ? 8.016 -3.654 -10.039 1 97.94 110 THR A C 1
ATOM 818 O O . THR A 1 110 ? 7.117 -3.176 -10.734 1 97.94 110 THR A O 1
ATOM 821 N N . SER A 1 111 ? 9.203 -3.072 -9.875 1 97.5 111 SER A N 1
ATOM 822 C CA . SER A 1 111 ? 9.484 -1.785 -10.5 1 97.5 111 SER A CA 1
ATOM 823 C C . SER A 1 111 ? 9.461 -1.891 -12.023 1 97.5 111 SER A C 1
ATOM 825 O O . SER A 1 111 ? 8.898 -1.026 -12.703 1 97.5 111 SER A O 1
ATOM 827 N N . GLU A 1 112 ? 9.977 -2.98 -12.57 1 96.56 112 GLU A N 1
ATOM 828 C CA . GLU A 1 112 ? 10.047 -3.145 -14.016 1 96.56 112 GLU A CA 1
ATOM 829 C C . GLU A 1 112 ? 8.656 -3.289 -14.625 1 96.56 112 GLU A C 1
ATOM 831 O O . GLU A 1 112 ? 8.359 -2.682 -15.656 1 96.56 112 GLU A O 1
ATOM 836 N N . ARG A 1 113 ? 7.84 -4.098 -14.008 1 97.62 113 ARG A N 1
ATOM 837 C CA . ARG A 1 113 ? 6.48 -4.297 -14.5 1 97.62 113 ARG A CA 1
ATOM 838 C C . ARG A 1 113 ? 5.664 -3.014 -14.375 1 97.62 113 ARG A C 1
ATOM 840 O O . ARG A 1 113 ? 4.977 -2.619 -15.32 1 97.62 113 ARG A O 1
ATOM 847 N N . ASP A 1 114 ? 5.773 -2.35 -13.258 1 98.12 114 ASP A N 1
ATOM 848 C CA . ASP A 1 114 ? 5.047 -1.114 -12.984 1 98.12 114 ASP A CA 1
ATOM 849 C C . ASP A 1 114 ? 5.457 -0.01 -13.961 1 98.12 114 ASP A C 1
ATOM 851 O O . ASP A 1 114 ? 4.605 0.597 -14.609 1 98.12 114 ASP A O 1
ATOM 855 N N . LEU A 1 115 ? 6.754 0.174 -14.148 1 97.62 115 LEU A N 1
ATOM 856 C CA . LEU A 1 115 ? 7.262 1.249 -14.992 1 97.62 115 LEU A CA 1
ATOM 857 C C . LEU A 1 115 ? 7.23 0.845 -16.469 1 97.62 115 LEU A C 1
ATOM 859 O O . LEU A 1 115 ? 7.492 1.668 -17.344 1 97.62 115 LEU A O 1
ATOM 863 N N . GLY A 1 116 ? 6.852 -0.432 -16.688 1 96.75 116 GLY A N 1
ATOM 864 C CA . GLY A 1 116 ? 6.645 -0.913 -18.047 1 96.75 116 GLY A CA 1
ATOM 865 C C . GLY A 1 116 ? 5.219 -0.721 -18.531 1 96.75 116 GLY A C 1
ATOM 866 O O . GLY A 1 116 ? 4.832 -1.271 -19.562 1 96.75 116 GLY A O 1
ATOM 867 N N . GLY A 1 117 ? 4.457 -0.094 -17.781 1 97.12 117 GLY A N 1
ATOM 868 C CA . GLY A 1 117 ? 3.135 0.27 -18.266 1 97.12 117 GLY A CA 1
ATOM 869 C C . GLY A 1 117 ? 2.018 -0.497 -17.578 1 97.12 117 GLY A C 1
ATOM 870 O O . GLY A 1 117 ? 0.844 -0.323 -17.906 1 97.12 117 GLY A O 1
ATOM 871 N N . LEU A 1 118 ? 2.326 -1.293 -16.594 1 98.38 118 LEU A N 1
ATOM 872 C CA . LEU A 1 118 ? 1.329 -2.043 -15.844 1 98.38 118 LEU A CA 1
ATOM 873 C C . LEU A 1 118 ? 1.029 -1.363 -14.516 1 98.38 118 LEU A C 1
ATOM 875 O O . LEU A 1 118 ? 1.906 -0.729 -13.922 1 98.38 118 LEU A O 1
ATOM 879 N N . ALA A 1 119 ? -0.189 -1.449 -14.117 1 98.56 119 ALA A N 1
ATOM 880 C CA . ALA A 1 119 ? -0.601 -0.951 -12.805 1 98.56 119 ALA A CA 1
ATOM 881 C C . ALA A 1 119 ? -0.97 -2.102 -11.875 1 98.56 119 ALA A C 1
ATOM 883 O O . ALA A 1 119 ? -1.575 -3.086 -12.305 1 98.56 119 ALA A O 1
ATOM 884 N N . PHE A 1 120 ? -0.616 -1.949 -10.688 1 98.75 120 PHE A N 1
ATOM 885 C CA . PHE A 1 120 ? -0.887 -2.9 -9.617 1 98.75 120 PHE A CA 1
ATOM 886 C C . PHE A 1 120 ? -1.746 -2.262 -8.531 1 98.75 120 PHE A C 1
ATOM 888 O O . PHE A 1 120 ? -1.229 -1.818 -7.508 1 98.75 120 PHE A O 1
ATOM 895 N N . PRO A 1 121 ? -3.035 -2.271 -8.695 1 98.31 121 PRO A N 1
ATOM 896 C CA . PRO A 1 121 ? -3.969 -1.415 -7.961 1 98.31 121 PRO A CA 1
ATOM 897 C C . PRO A 1 121 ? -3.941 -1.664 -6.457 1 98.31 121 PRO A C 1
ATOM 899 O O . PRO A 1 121 ? -4.109 -0.729 -5.668 1 98.31 121 PRO A O 1
ATOM 902 N N . ALA A 1 122 ? -3.777 -2.873 -6.043 1 98.19 122 ALA A N 1
ATOM 903 C CA . ALA A 1 122 ? -3.768 -3.234 -4.629 1 98.19 122 ALA A CA 1
ATOM 904 C C . ALA A 1 122 ? -3.15 -4.613 -4.422 1 98.19 122 ALA A C 1
ATOM 906 O O . ALA A 1 122 ? -3.496 -5.57 -5.121 1 98.19 122 ALA A O 1
ATOM 907 N N . THR A 1 123 ? -2.275 -4.695 -3.426 1 97.94 123 THR A N 1
ATOM 908 C CA . THR A 1 123 ? -1.756 -6.008 -3.057 1 97.94 123 THR A CA 1
ATOM 909 C C . THR A 1 123 ? -2.838 -6.848 -2.383 1 97.94 123 THR A C 1
ATOM 911 O O . THR A 1 123 ? -3.299 -6.512 -1.289 1 97.94 123 THR A O 1
ATOM 914 N N . SER A 1 124 ? -3.203 -7.898 -3.074 1 97.69 124 SER A N 1
ATOM 915 C CA . SER A 1 124 ? -4.25 -8.758 -2.529 1 97.69 124 SER A CA 1
ATOM 916 C C . SER A 1 124 ? -3.656 -9.938 -1.766 1 97.69 124 SER A C 1
ATOM 918 O O . SER A 1 124 ? -4.363 -10.625 -1.026 1 97.69 124 SER A O 1
ATOM 920 N N . MET A 1 125 ? -2.402 -10.188 -1.976 1 97.69 125 MET A N 1
ATOM 921 C CA . MET A 1 125 ? -1.699 -11.273 -1.3 1 97.69 125 MET A CA 1
ATOM 922 C C . MET A 1 125 ? -0.208 -10.977 -1.196 1 97.69 125 MET A C 1
ATOM 924 O O . MET A 1 125 ? 0.428 -10.617 -2.189 1 97.69 125 MET A O 1
ATOM 928 N N . MET A 1 126 ? 0.316 -11.039 0.012 1 97.31 126 MET A N 1
ATOM 929 C CA . MET A 1 126 ? 1.763 -11 0.208 1 97.31 126 MET A CA 1
ATOM 930 C C . MET A 1 126 ? 2.334 -12.398 0.36 1 97.31 126 MET A C 1
ATOM 932 O O . MET A 1 126 ? 1.796 -13.219 1.108 1 97.31 126 MET A O 1
ATOM 936 N N . ASP A 1 127 ? 3.344 -12.695 -0.388 1 96.81 127 ASP A N 1
ATOM 937 C CA . ASP A 1 127 ? 4.02 -13.984 -0.271 1 96.81 127 ASP A CA 1
ATOM 938 C C . ASP A 1 127 ? 5.508 -13.859 -0.583 1 96.81 127 ASP A C 1
ATOM 940 O O . ASP A 1 127 ? 6.055 -12.75 -0.584 1 96.81 127 ASP A O 1
ATOM 944 N N . GLY A 1 128 ? 6.203 -14.953 -0.636 1 97.38 128 GLY A N 1
ATOM 945 C CA . GLY A 1 128 ? 7.602 -15.062 -1.021 1 97.38 128 GLY A CA 1
ATOM 946 C C . GLY A 1 128 ? 7.922 -16.375 -1.729 1 97.38 128 GLY A C 1
ATOM 947 O O . GLY A 1 128 ? 7.188 -17.344 -1.604 1 97.38 128 GLY A O 1
ATOM 948 N N . GLN A 1 129 ? 8.984 -16.328 -2.4 1 98.38 129 GLN A N 1
ATOM 949 C CA . GLN A 1 129 ? 9.422 -17.516 -3.125 1 98.38 129 GLN A CA 1
ATOM 950 C C . GLN A 1 129 ? 10.062 -18.531 -2.182 1 98.38 129 GLN A C 1
ATOM 952 O O . GLN A 1 129 ? 10.914 -18.172 -1.364 1 98.38 129 GLN A O 1
ATOM 957 N N . GLY A 1 130 ? 9.594 -19.75 -2.227 1 98.38 130 GLY A N 1
ATOM 958 C CA . GLY A 1 130 ? 10.109 -20.844 -1.415 1 98.38 130 GLY A CA 1
ATOM 959 C C . GLY A 1 130 ? 10.508 -22.062 -2.232 1 98.38 130 GLY A C 1
ATOM 960 O O . GLY A 1 130 ? 10.781 -21.938 -3.432 1 98.38 130 GLY A O 1
ATOM 961 N N . PHE A 1 131 ? 10.594 -23.203 -1.507 1 98.81 131 PHE A N 1
ATOM 962 C CA . PHE A 1 131 ? 11.039 -24.453 -2.113 1 98.81 131 PHE A CA 1
ATOM 963 C C . PHE A 1 131 ? 10.203 -25.625 -1.611 1 98.81 131 PHE A C 1
ATOM 965 O O . PHE A 1 131 ? 9.914 -25.719 -0.417 1 98.81 131 PHE A O 1
ATOM 972 N N . LEU A 1 132 ? 9.742 -26.422 -2.5 1 98.69 132 LEU A N 1
ATOM 973 C CA . LEU A 1 132 ? 9.156 -27.734 -2.191 1 98.69 132 LEU A CA 1
ATOM 974 C C . LEU A 1 132 ? 10.164 -28.844 -2.459 1 98.69 132 LEU A C 1
ATOM 976 O O . LEU A 1 132 ? 10.766 -28.906 -3.531 1 98.69 132 LEU A O 1
ATOM 980 N N . VAL A 1 133 ? 10.383 -29.719 -1.493 1 98.69 133 VAL A N 1
ATOM 981 C CA . VAL A 1 133 ? 11.359 -30.797 -1.6 1 98.69 133 VAL A CA 1
ATOM 982 C C . VAL A 1 133 ? 10.719 -32.125 -1.203 1 98.69 133 VAL A C 1
ATOM 984 O O . VAL A 1 133 ? 9.625 -32.125 -0.63 1 98.69 133 VAL A O 1
ATOM 987 N N . ARG A 1 134 ? 11.406 -33.188 -1.602 1 98 134 ARG A N 1
ATOM 988 C CA . ARG A 1 134 ? 10.977 -34.5 -1.158 1 98 134 ARG A CA 1
ATOM 989 C C . ARG A 1 134 ? 11.383 -34.75 0.291 1 98 134 ARG A C 1
ATOM 991 O O . ARG A 1 134 ? 12.492 -34.406 0.699 1 98 134 ARG A O 1
ATOM 998 N N . ARG A 1 135 ? 10.453 -35.281 1.021 1 96.56 135 ARG A N 1
ATOM 999 C CA . ARG A 1 135 ? 10.719 -35.594 2.42 1 96.56 135 ARG A CA 1
ATOM 1000 C C . ARG A 1 135 ? 11.906 -36.562 2.551 1 96.56 135 ARG A C 1
ATOM 1002 O O . ARG A 1 135 ? 12.68 -36.469 3.502 1 96.56 135 ARG A O 1
ATOM 1009 N N . ASP A 1 136 ? 12.102 -37.438 1.667 1 95.5 136 ASP A N 1
ATOM 1010 C CA . ASP A 1 136 ? 13.133 -38.469 1.739 1 95.5 136 ASP A CA 1
ATOM 1011 C C . ASP A 1 136 ? 14.438 -38 1.116 1 95.5 136 ASP A C 1
ATOM 1013 O O . ASP A 1 136 ? 15.406 -38.75 1.018 1 95.5 136 ASP A O 1
ATOM 1017 N N . GLY A 1 137 ? 14.508 -36.812 0.706 1 93.19 137 GLY A N 1
ATOM 1018 C CA . GLY A 1 137 ? 15.672 -36.25 0.014 1 93.19 137 GLY A CA 1
ATOM 1019 C C . GLY A 1 137 ? 16.734 -35.75 0.958 1 93.19 137 GLY A C 1
ATOM 1020 O O . GLY A 1 137 ? 17.844 -35.375 0.525 1 93.19 137 GLY A O 1
ATOM 1021 N N . GLY A 1 138 ? 16.422 -35.656 2.297 1 93.31 138 GLY A N 1
ATOM 1022 C CA . GLY A 1 138 ? 17.391 -35.188 3.271 1 93.31 138 GLY A CA 1
ATOM 1023 C C . GLY A 1 138 ? 17.609 -33.688 3.225 1 93.31 138 GLY A C 1
ATOM 1024 O O . GLY A 1 138 ? 18.688 -33.219 3.562 1 93.31 138 GLY A O 1
ATOM 1025 N N . ILE A 1 139 ? 16.734 -32.938 2.646 1 97.19 139 ILE A N 1
ATOM 1026 C CA . ILE A 1 139 ? 16.812 -31.484 2.527 1 97.19 139 ILE A CA 1
ATOM 1027 C C . ILE A 1 139 ? 15.859 -30.828 3.516 1 97.19 139 ILE A C 1
ATOM 1029 O O . ILE A 1 139 ? 14.641 -31.016 3.432 1 97.19 139 ILE A O 1
ATOM 1033 N N . SER A 1 140 ? 16.391 -30.062 4.496 1 96.19 140 SER A N 1
ATOM 1034 C CA . SER A 1 140 ? 15.555 -29.422 5.504 1 96.19 140 SER A CA 1
ATOM 1035 C C . SER A 1 140 ? 15.711 -27.906 5.484 1 96.19 140 SER A C 1
ATOM 1037 O O . SER A 1 140 ? 15.039 -27.203 6.234 1 96.19 140 SER A O 1
ATOM 1039 N N . GLY A 1 141 ? 16.609 -27.438 4.594 1 96.94 141 GLY A N 1
ATOM 1040 C CA . GLY A 1 141 ? 16.844 -26 4.496 1 96.94 141 GLY A CA 1
ATOM 1041 C C . GLY A 1 141 ? 17.562 -25.609 3.23 1 96.94 141 GLY A C 1
ATOM 1042 O O . GLY A 1 141 ? 18.031 -26.453 2.479 1 96.94 141 GLY A O 1
ATOM 1043 N N . LEU A 1 142 ? 17.672 -24.312 3.059 1 96.81 142 LEU A N 1
ATOM 1044 C CA . LEU A 1 142 ? 18.203 -23.734 1.839 1 96.81 142 LEU A CA 1
ATOM 1045 C C . LEU A 1 142 ? 19.656 -24.172 1.616 1 96.81 142 LEU A C 1
ATOM 1047 O O . LEU A 1 142 ? 20.047 -24.438 0.482 1 96.81 142 LEU A O 1
ATOM 1051 N N . ASP A 1 143 ? 20.391 -24.297 2.66 1 95.75 143 ASP A N 1
ATOM 1052 C CA . ASP A 1 143 ? 21.812 -24.609 2.555 1 95.75 143 ASP A CA 1
ATOM 1053 C C . ASP A 1 143 ? 22.016 -26 1.967 1 95.75 143 ASP A C 1
ATOM 1055 O O . ASP A 1 143 ? 23.016 -26.25 1.275 1 95.75 143 ASP A O 1
ATOM 1059 N N . GLN A 1 144 ? 21.094 -26.906 2.221 1 97.31 144 GLN A N 1
ATOM 1060 C CA . GLN A 1 144 ? 21.219 -28.281 1.737 1 97.31 144 GLN A CA 1
ATOM 1061 C C . GLN A 1 144 ? 20.828 -28.375 0.264 1 97.31 144 GLN A C 1
ATOM 1063 O O . GLN A 1 144 ? 20.938 -29.453 -0.339 1 97.31 144 GLN A O 1
ATOM 1068 N N . LEU A 1 145 ? 20.469 -27.266 -0.343 1 97.88 145 LEU A N 1
ATOM 1069 C CA . LEU A 1 145 ? 20.156 -27.234 -1.766 1 97.88 145 LEU A CA 1
ATOM 1070 C C . LEU A 1 145 ? 21.375 -26.844 -2.59 1 97.88 145 LEU A C 1
ATOM 1072 O O . LEU A 1 145 ? 21.281 -26.703 -3.812 1 97.88 145 LEU A O 1
ATOM 1076 N N . LYS A 1 146 ? 22.516 -26.672 -1.897 1 97.56 146 LYS A N 1
ATOM 1077 C CA . LYS A 1 146 ? 23.75 -26.297 -2.594 1 97.56 146 LYS A CA 1
ATOM 1078 C C . LYS A 1 146 ? 24.078 -27.297 -3.697 1 97.56 146 LYS A C 1
ATOM 1080 O O . LYS A 1 146 ? 24.125 -28.516 -3.455 1 97.56 146 LYS A O 1
ATOM 1085 N N . GLY A 1 147 ? 24.219 -26.781 -4.84 1 97.94 147 GLY A N 1
ATOM 1086 C CA . GLY A 1 147 ? 24.625 -27.578 -5.984 1 97.94 147 GLY A CA 1
ATOM 1087 C C . GLY A 1 147 ? 23.5 -28.438 -6.539 1 97.94 147 GLY A C 1
ATOM 1088 O O . GLY A 1 147 ? 23.703 -29.219 -7.473 1 97.94 147 GLY A O 1
ATOM 1089 N N . ARG A 1 148 ? 22.312 -28.297 -6.074 1 98 148 ARG A N 1
ATOM 1090 C CA . ARG A 1 148 ? 21.203 -29.156 -6.445 1 98 148 ARG A CA 1
ATOM 1091 C C . ARG A 1 148 ? 20.453 -28.594 -7.641 1 98 148 ARG A C 1
ATOM 1093 O O . ARG A 1 148 ? 20.609 -27.438 -8 1 98 148 ARG A O 1
ATOM 1100 N N . ARG A 1 149 ? 19.656 -29.469 -8.297 1 98.5 149 ARG A N 1
ATOM 1101 C CA . ARG A 1 149 ? 18.797 -29.094 -9.422 1 98.5 149 ARG A CA 1
ATOM 1102 C C . ARG A 1 149 ? 17.484 -28.516 -8.938 1 98.5 149 ARG A C 1
ATOM 1104 O O . ARG A 1 149 ? 16.766 -29.156 -8.148 1 98.5 149 ARG A O 1
ATOM 1111 N N . ILE A 1 150 ? 17.188 -27.297 -9.383 1 98.81 150 ILE A N 1
ATOM 1112 C CA . ILE A 1 150 ? 15.953 -26.625 -8.992 1 98.81 150 ILE A CA 1
ATOM 1113 C C . ILE A 1 150 ? 15.086 -26.375 -10.219 1 98.81 150 ILE A C 1
ATOM 1115 O O . ILE A 1 150 ? 15.516 -25.703 -11.164 1 98.81 150 ILE A O 1
ATOM 1119 N N . CYS A 1 151 ? 13.883 -26.938 -10.234 1 98.81 151 CYS A N 1
ATOM 1120 C CA . CYS A 1 151 ? 12.914 -26.672 -11.289 1 98.81 151 CYS A CA 1
ATOM 1121 C C . CYS A 1 151 ? 12.172 -25.359 -11.031 1 98.81 151 CYS A C 1
ATOM 1123 O O . CYS A 1 151 ? 11.812 -25.047 -9.898 1 98.81 151 CYS A O 1
ATOM 1125 N N . VAL A 1 152 ? 11.992 -24.547 -12.062 1 98.56 152 VAL A N 1
ATOM 1126 C CA . VAL A 1 152 ? 11.336 -23.25 -11.945 1 98.56 152 VAL A CA 1
ATOM 1127 C C . VAL A 1 152 ? 10.602 -22.922 -13.242 1 98.56 152 VAL A C 1
ATOM 1129 O O . VAL A 1 152 ? 10.992 -23.391 -14.32 1 98.56 152 VAL A O 1
ATOM 1132 N N . ILE A 1 153 ? 9.523 -22.234 -13.102 1 97.12 153 ILE A N 1
ATOM 1133 C CA . ILE A 1 153 ? 8.789 -21.797 -14.281 1 97.12 153 ILE A CA 1
ATOM 1134 C C . ILE A 1 153 ? 9.531 -20.625 -14.93 1 97.12 153 ILE A C 1
ATOM 1136 O O . ILE A 1 153 ? 10.047 -19.75 -14.234 1 97.12 153 ILE A O 1
ATOM 1140 N N . SER A 1 154 ? 9.516 -20.594 -16.234 1 95.75 154 SER A N 1
ATOM 1141 C CA . SER A 1 154 ? 10.141 -19.516 -16.984 1 95.75 154 SER A CA 1
ATOM 1142 C C . SER A 1 154 ? 9.266 -18.266 -16.984 1 95.75 154 SER A C 1
ATOM 1144 O O . SER A 1 154 ? 8.055 -18.359 -16.766 1 95.75 154 SER A O 1
ATOM 1146 N N . HIS A 1 155 ? 9.852 -17.047 -17.203 1 92.75 155 HIS A N 1
ATOM 1147 C CA . HIS A 1 155 ? 9.211 -15.75 -17.422 1 92.75 155 HIS A CA 1
ATOM 1148 C C . HIS A 1 155 ? 8.438 -15.305 -16.188 1 92.75 155 HIS A C 1
ATOM 1150 O O . HIS A 1 155 ? 7.402 -14.641 -16.312 1 92.75 155 HIS A O 1
ATOM 1156 N N . ALA A 1 156 ? 8.812 -15.891 -15.086 1 93.75 156 ALA A N 1
ATOM 1157 C CA . ALA A 1 156 ? 8.297 -15.445 -13.789 1 93.75 156 ALA A CA 1
ATOM 1158 C C . ALA A 1 156 ? 9.414 -14.852 -12.938 1 93.75 156 ALA A C 1
ATOM 1160 O O . ALA A 1 156 ? 10.594 -14.977 -13.273 1 93.75 156 ALA A O 1
ATOM 1161 N N . THR A 1 157 ? 8.992 -14.148 -11.891 1 95.56 157 THR A N 1
ATOM 1162 C CA . THR A 1 157 ? 9.961 -13.516 -11 1 95.56 157 THR A CA 1
ATOM 1163 C C . THR A 1 157 ? 10.812 -14.562 -10.297 1 95.56 157 THR A C 1
ATOM 1165 O O . THR A 1 157 ? 11.883 -14.242 -9.766 1 95.56 157 THR A O 1
ATOM 1168 N N . SER A 1 158 ? 10.367 -15.789 -10.297 1 97.31 158 SER A N 1
ATOM 1169 C CA . SER A 1 158 ? 11.047 -16.828 -9.539 1 97.31 158 SER A CA 1
ATOM 1170 C C . SER A 1 158 ? 12.438 -17.109 -10.102 1 97.31 158 SER A C 1
ATOM 1172 O O . SER A 1 158 ? 13.344 -17.5 -9.359 1 97.31 158 SER A O 1
ATOM 1174 N N . VAL A 1 159 ? 12.594 -16.953 -11.438 1 97.25 159 VAL A N 1
ATOM 1175 C CA . VAL A 1 159 ? 13.914 -17.141 -12.031 1 97.25 159 VAL A CA 1
ATOM 1176 C C . VAL A 1 159 ? 14.898 -16.141 -11.445 1 97.25 159 VAL A C 1
ATOM 1178 O O . VAL A 1 159 ? 16 -16.516 -11.031 1 97.25 159 VAL A O 1
ATOM 1181 N N . GLY A 1 160 ? 14.461 -14.867 -11.406 1 96.56 160 GLY A N 1
ATOM 1182 C CA . GLY A 1 160 ? 15.297 -13.828 -10.828 1 96.56 160 GLY A CA 1
ATOM 1183 C C . GLY A 1 160 ? 15.594 -14.055 -9.352 1 96.56 160 GLY A C 1
ATOM 1184 O O . GLY A 1 160 ? 16.703 -13.812 -8.891 1 96.56 160 GLY A O 1
ATOM 1185 N N . GLY A 1 161 ? 14.578 -14.523 -8.609 1 97.62 161 GLY A N 1
ATOM 1186 C CA . GLY A 1 161 ? 14.766 -14.828 -7.199 1 97.62 161 GLY A CA 1
ATOM 1187 C C . GLY A 1 161 ? 15.82 -15.898 -6.961 1 97.62 161 GLY A C 1
ATOM 1188 O O . GLY A 1 161 ? 16.672 -15.75 -6.082 1 97.62 161 GLY A O 1
ATOM 1189 N N . LEU A 1 162 ? 15.805 -16.969 -7.773 1 98 162 LEU A N 1
ATOM 1190 C CA . LEU A 1 162 ? 16.781 -18.031 -7.664 1 98 162 LEU A CA 1
ATOM 1191 C C . LEU A 1 162 ? 18.188 -17.531 -8.016 1 98 162 LEU A C 1
ATOM 1193 O O . LEU A 1 162 ? 19.156 -17.844 -7.32 1 98 162 LEU A O 1
ATOM 1197 N N . ASN A 1 163 ? 18.234 -16.781 -9.07 1 96.81 163 ASN A N 1
ATOM 1198 C CA . ASN A 1 163 ? 19.531 -16.25 -9.484 1 96.81 163 ASN A CA 1
ATOM 1199 C C . ASN A 1 163 ? 20.141 -15.359 -8.406 1 96.81 163 ASN A C 1
ATOM 1201 O O . ASN A 1 163 ? 21.344 -15.445 -8.133 1 96.81 163 ASN A O 1
ATOM 1205 N N . ARG A 1 164 ? 19.359 -14.555 -7.773 1 97.19 164 ARG A N 1
ATOM 1206 C CA . ARG A 1 164 ? 19.875 -13.656 -6.738 1 97.19 164 ARG A CA 1
ATOM 1207 C C . ARG A 1 164 ? 20.406 -14.445 -5.551 1 97.19 164 ARG A C 1
ATOM 1209 O O . ARG A 1 164 ? 21.547 -14.227 -5.117 1 97.19 164 ARG A O 1
ATOM 1216 N N . VAL A 1 165 ? 19.578 -15.352 -5.043 1 97.25 165 VAL A N 1
ATOM 1217 C CA . VAL A 1 165 ? 20 -16.062 -3.842 1 97.25 165 VAL A CA 1
ATOM 1218 C C . VAL A 1 165 ? 21.203 -16.953 -4.16 1 97.25 165 VAL A C 1
ATOM 1220 O O . VAL A 1 165 ? 22.094 -17.125 -3.322 1 97.25 165 VAL A O 1
ATOM 1223 N N . ASN A 1 166 ? 21.172 -17.516 -5.367 1 96.75 166 ASN A N 1
ATOM 1224 C CA . ASN A 1 166 ? 22.297 -18.328 -5.828 1 96.75 166 ASN A CA 1
ATOM 1225 C C . ASN A 1 166 ? 23.594 -17.516 -5.812 1 96.75 166 ASN A C 1
ATOM 1227 O O . ASN A 1 166 ? 24.625 -18 -5.324 1 96.75 166 ASN A O 1
ATOM 1231 N N . LYS A 1 167 ? 23.547 -16.375 -6.312 1 94.88 167 LYS A N 1
ATOM 1232 C CA . LYS A 1 167 ? 24.719 -15.5 -6.398 1 94.88 167 LYS A CA 1
ATOM 1233 C C . LYS A 1 167 ? 25.141 -15.023 -5.016 1 94.88 167 LYS A C 1
ATOM 1235 O O . LYS A 1 167 ? 26.328 -15.117 -4.66 1 94.88 167 LYS A O 1
ATOM 1240 N N . VAL A 1 168 ? 24.234 -14.516 -4.215 1 95.31 168 VAL A N 1
ATOM 1241 C CA . VAL A 1 168 ? 24.531 -13.859 -2.943 1 95.31 168 VAL A CA 1
ATOM 1242 C C . VAL A 1 168 ? 25.016 -14.898 -1.93 1 95.31 168 VAL A C 1
ATOM 1244 O O . VAL A 1 168 ? 25.875 -14.609 -1.104 1 95.31 168 VAL A O 1
ATOM 1247 N N . ARG A 1 169 ? 24.5 -16.141 -2.062 1 95.88 169 ARG A N 1
ATOM 1248 C CA . ARG A 1 169 ? 24.844 -17.156 -1.07 1 95.88 169 ARG A CA 1
ATOM 1249 C C . ARG A 1 169 ? 25.781 -18.203 -1.658 1 95.88 169 ARG A C 1
ATOM 1251 O O . ARG A 1 169 ? 26.141 -19.172 -0.985 1 95.88 169 ARG A O 1
ATOM 1258 N N . ASN A 1 170 ? 26.156 -18.016 -2.865 1 96.25 170 ASN A N 1
ATOM 1259 C CA . ASN A 1 170 ? 27.062 -18.953 -3.529 1 96.25 170 ASN A CA 1
ATOM 1260 C C . ASN A 1 170 ? 26.578 -20.391 -3.393 1 96.25 170 ASN A C 1
ATOM 1262 O O . ASN A 1 170 ? 27.328 -21.25 -2.91 1 96.25 170 ASN A O 1
ATOM 1266 N N . LEU A 1 171 ? 25.344 -20.656 -3.789 1 97.25 171 LEU A N 1
ATOM 1267 C CA . LEU A 1 171 ? 24.719 -21.953 -3.564 1 97.25 171 LEU A CA 1
ATOM 1268 C C . LEU A 1 171 ? 24.969 -22.891 -4.742 1 97.25 171 LEU A C 1
ATOM 1270 O O . LEU A 1 171 ? 24.859 -24.109 -4.609 1 97.25 171 LEU A O 1
ATOM 1274 N N . GLY A 1 172 ? 25.25 -22.328 -5.926 1 97.81 172 GLY A N 1
ATOM 1275 C CA . GLY A 1 172 ? 25.578 -23.156 -7.082 1 97.81 172 GLY A CA 1
ATOM 1276 C C . GLY A 1 172 ? 24.391 -23.938 -7.605 1 97.81 172 GLY A C 1
ATOM 1277 O O . GLY A 1 172 ? 24.531 -25.078 -8.047 1 97.81 172 GLY A O 1
ATOM 1278 N N . PHE A 1 173 ? 23.188 -23.422 -7.547 1 97.88 173 PHE A N 1
ATOM 1279 C CA . PHE A 1 173 ? 21.984 -24.078 -8.055 1 97.88 173 PHE A CA 1
ATOM 1280 C C . PHE A 1 173 ? 22.156 -24.469 -9.516 1 97.88 173 PHE A C 1
ATOM 1282 O O . PHE A 1 173 ? 22.734 -23.703 -10.305 1 97.88 173 PHE A O 1
ATOM 1289 N N . LYS A 1 174 ? 21.734 -25.625 -9.891 1 98.31 174 LYS A N 1
ATOM 1290 C CA . LYS A 1 174 ? 21.438 -25.953 -11.289 1 98.31 174 LYS A CA 1
ATOM 1291 C C . LYS A 1 174 ? 19.984 -25.672 -11.625 1 98.31 174 LYS A C 1
ATOM 1293 O O . LYS A 1 174 ? 19.125 -26.516 -11.422 1 98.31 174 LYS A O 1
ATOM 1298 N N . ILE A 1 175 ? 19.734 -24.516 -12.188 1 98.38 175 ILE A N 1
ATOM 1299 C CA . ILE A 1 175 ? 18.375 -24.031 -12.406 1 98.38 175 ILE A CA 1
ATOM 1300 C C . ILE A 1 175 ? 17.844 -24.594 -13.719 1 98.38 175 ILE A C 1
ATOM 1302 O O . ILE A 1 175 ? 18.469 -24.438 -14.766 1 98.38 175 ILE A O 1
ATOM 1306 N N . GLN A 1 176 ? 16.75 -25.281 -13.648 1 98.56 176 GLN A N 1
ATOM 1307 C CA . GLN A 1 176 ? 16.062 -25.812 -14.82 1 98.56 176 GLN A CA 1
ATOM 1308 C C . GLN A 1 176 ? 14.719 -25.109 -15.039 1 98.56 176 GLN A C 1
ATOM 1310 O O . GLN A 1 176 ? 13.812 -25.234 -14.211 1 98.56 176 GLN A O 1
ATOM 1315 N N . GLU A 1 177 ? 14.594 -24.422 -16.188 1 98 177 GLU A N 1
ATOM 1316 C CA . GLU A 1 177 ? 13.391 -23.656 -16.484 1 98 177 GLU A CA 1
ATOM 1317 C C . GLU A 1 177 ? 12.406 -24.469 -17.312 1 98 177 GLU A C 1
ATOM 1319 O O . GLU A 1 177 ? 12.805 -25.234 -18.188 1 98 177 GLU A O 1
ATOM 1324 N N . TYR A 1 178 ? 11.188 -24.281 -17.016 1 97.94 178 TYR A N 1
ATOM 1325 C CA . TYR A 1 178 ? 10.102 -24.938 -17.734 1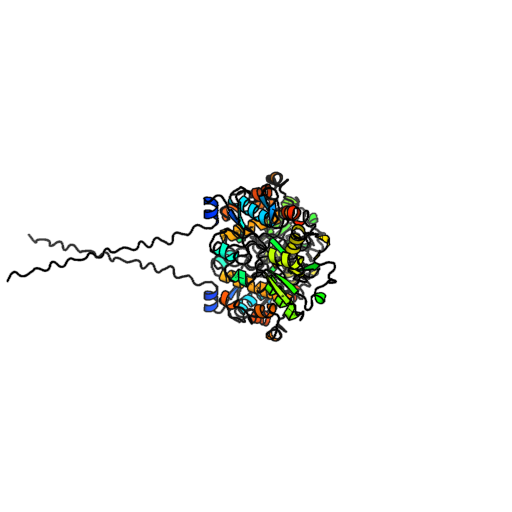 97.94 178 TYR A CA 1
ATOM 1326 C C . TYR A 1 178 ? 9.078 -23.922 -18.219 1 97.94 178 TYR A C 1
ATOM 1328 O O . TYR A 1 178 ? 8.906 -22.859 -17.609 1 97.94 178 TYR A O 1
ATOM 1336 N N . SER A 1 179 ? 8.336 -24.234 -19.219 1 95.25 179 SER A N 1
ATOM 1337 C CA . SER A 1 179 ? 7.457 -23.281 -19.891 1 95.25 179 SER A CA 1
ATOM 1338 C C . SER A 1 179 ? 6.113 -23.172 -19.172 1 95.25 179 SER A C 1
ATOM 1340 O O . SER A 1 179 ? 5.344 -22.25 -19.422 1 95.25 179 SER A O 1
ATOM 1342 N N . SER A 1 180 ? 5.855 -24.156 -18.375 1 94.88 180 SER A N 1
ATOM 1343 C CA . SER A 1 180 ? 4.617 -24.109 -17.609 1 94.88 180 SER A CA 1
ATOM 1344 C C . SER A 1 180 ? 4.859 -24.516 -16.156 1 94.88 180 SER A C 1
ATOM 1346 O O . SER A 1 180 ? 5.801 -25.25 -15.852 1 94.88 180 SER A O 1
ATOM 1348 N N . ILE A 1 181 ? 4.023 -24.047 -15.336 1 94.62 181 ILE A N 1
ATOM 1349 C CA . ILE A 1 181 ? 4.141 -24.375 -13.922 1 94.62 181 ILE A CA 1
ATOM 1350 C C . ILE A 1 181 ? 3.885 -25.859 -13.719 1 94.62 181 ILE A C 1
ATOM 1352 O O . ILE A 1 181 ? 4.574 -26.516 -12.93 1 94.62 181 ILE A O 1
ATOM 1356 N N . GLN A 1 182 ? 2.959 -26.469 -14.461 1 94.31 182 GLN A N 1
ATOM 1357 C CA . GLN A 1 182 ? 2.668 -27.891 -14.383 1 94.31 182 GLN A CA 1
ATOM 1358 C C . GLN A 1 182 ? 3.875 -28.719 -14.805 1 94.31 182 GLN A C 1
ATOM 1360 O O . GLN A 1 182 ? 4.184 -29.75 -14.18 1 94.31 182 GLN A O 1
ATOM 1365 N N . GLY A 1 183 ? 4.473 -28.188 -15.852 1 96.19 183 GLY A N 1
ATOM 1366 C CA . GLY A 1 183 ? 5.664 -28.891 -16.312 1 96.19 183 GLY A CA 1
ATOM 1367 C C . GLY A 1 183 ? 6.785 -28.891 -15.289 1 96.19 183 GLY A C 1
ATOM 1368 O O . GLY A 1 183 ? 7.469 -29.906 -15.125 1 96.19 183 GLY A O 1
ATOM 1369 N N . SER A 1 184 ? 7 -27.828 -14.602 1 97.81 184 SER A N 1
ATOM 1370 C CA . SER A 1 184 ? 8.047 -27.75 -13.586 1 97.81 184 SER A CA 1
ATOM 1371 C C . SER A 1 184 ? 7.746 -28.688 -12.414 1 97.81 184 SER A C 1
ATOM 1373 O O . SER A 1 184 ? 8.648 -29.344 -11.898 1 97.81 184 SER A O 1
ATOM 1375 N N . PHE A 1 185 ? 6.496 -28.766 -12 1 97.75 185 PHE A N 1
ATOM 1376 C CA . PHE A 1 185 ? 6.109 -29.672 -10.914 1 97.75 185 PHE A CA 1
ATOM 1377 C C . PHE A 1 185 ? 6.211 -31.125 -11.352 1 97.75 185 PHE A C 1
ATOM 1379 O O . PHE A 1 185 ? 6.672 -31.969 -10.594 1 97.75 185 PHE A O 1
ATOM 1386 N N . ALA A 1 186 ? 5.766 -31.406 -12.602 1 97.19 186 ALA A N 1
ATOM 1387 C CA . ALA A 1 186 ? 5.867 -32.781 -13.117 1 97.19 186 ALA A CA 1
ATOM 1388 C C . ALA A 1 186 ? 7.316 -33.25 -13.133 1 97.19 186 ALA A C 1
ATOM 1390 O O . ALA A 1 186 ? 7.605 -34.375 -12.719 1 97.19 186 ALA A O 1
ATOM 1391 N N . ALA A 1 187 ? 8.156 -32.344 -13.57 1 98.19 187 ALA A N 1
ATOM 1392 C CA . ALA A 1 187 ? 9.578 -32.688 -13.602 1 98.19 187 ALA A CA 1
ATOM 1393 C C . ALA A 1 187 ? 10.102 -32.969 -12.195 1 98.19 187 ALA A C 1
ATOM 1395 O O . ALA A 1 187 ? 10.867 -33.906 -11.992 1 98.19 187 ALA A O 1
ATOM 1396 N N . PHE A 1 188 ? 9.75 -32.219 -11.258 1 98.62 188 PHE A N 1
ATOM 1397 C CA . PHE A 1 188 ? 10.148 -32.375 -9.859 1 98.62 188 PHE A CA 1
ATOM 1398 C C . PHE A 1 188 ? 9.633 -33.719 -9.312 1 98.62 188 PHE A C 1
ATOM 1400 O O . PHE A 1 188 ? 10.391 -34.469 -8.703 1 98.62 188 PHE A O 1
ATOM 1407 N N . PHE A 1 189 ? 8.352 -34.031 -9.547 1 97.31 189 PHE A N 1
ATOM 1408 C CA . PHE A 1 189 ? 7.758 -35.25 -9.031 1 97.31 189 PHE A CA 1
ATOM 1409 C C . PHE A 1 189 ? 8.375 -36.469 -9.703 1 97.31 189 PHE A C 1
ATOM 1411 O O . PHE A 1 189 ? 8.453 -37.562 -9.102 1 97.31 189 PHE A O 1
ATOM 1418 N N . ASP A 1 190 ? 8.867 -36.25 -10.898 1 96.69 190 ASP A N 1
ATOM 1419 C CA . ASP A 1 190 ? 9.523 -37.344 -11.641 1 96.69 190 ASP A CA 1
ATOM 1420 C C . ASP A 1 190 ? 11.008 -37.406 -11.281 1 96.69 190 ASP A C 1
ATOM 1422 O O . ASP A 1 190 ? 11.781 -38.094 -11.945 1 96.69 190 ASP A O 1
ATOM 1426 N N . ARG A 1 191 ? 11.453 -36.625 -10.344 1 96.62 191 ARG A N 1
ATOM 1427 C CA . ARG A 1 191 ? 12.789 -36.656 -9.75 1 96.62 191 ARG A CA 1
ATOM 1428 C C . ARG A 1 191 ? 13.836 -36.125 -10.711 1 96.62 191 ARG A C 1
ATOM 1430 O O . ARG A 1 191 ? 15.016 -36.438 -10.594 1 96.62 191 ARG A O 1
ATOM 1437 N N . GLN A 1 192 ? 13.383 -35.281 -11.586 1 98 192 GLN A N 1
ATOM 1438 C CA . GLN A 1 192 ? 14.328 -34.594 -12.461 1 98 192 GLN A CA 1
ATOM 1439 C C . GLN A 1 192 ? 14.992 -33.406 -11.742 1 98 192 GLN A C 1
ATOM 1441 O O . GLN A 1 192 ? 16.031 -32.906 -12.195 1 98 192 GLN A O 1
ATOM 1446 N N . CYS A 1 193 ? 14.398 -32.938 -10.742 1 98.38 193 CYS A N 1
ATOM 1447 C CA . CYS A 1 193 ? 14.93 -31.891 -9.883 1 98.38 193 CYS A CA 1
ATOM 1448 C C . CYS A 1 193 ? 14.867 -32.281 -8.414 1 98.38 193 CYS A C 1
ATOM 1450 O O . CYS A 1 193 ? 14.07 -33.156 -8.039 1 98.38 193 CYS A O 1
ATOM 1452 N N . ASP A 1 194 ? 15.688 -31.625 -7.629 1 98.38 194 ASP A N 1
ATOM 1453 C CA . ASP A 1 194 ? 15.727 -31.891 -6.191 1 98.38 194 ASP A CA 1
ATOM 1454 C C . ASP A 1 194 ? 14.711 -31.016 -5.449 1 98.38 194 ASP A C 1
ATOM 1456 O O . ASP A 1 194 ? 14.32 -31.328 -4.328 1 98.38 194 ASP A O 1
ATOM 1460 N N . ALA A 1 195 ? 14.375 -29.938 -6.09 1 98.75 195 ALA A N 1
ATOM 1461 C CA . ALA A 1 195 ? 13.367 -29.031 -5.566 1 98.75 195 ALA A CA 1
ATOM 1462 C C . ALA A 1 195 ? 12.648 -28.297 -6.699 1 98.75 195 ALA A C 1
ATOM 1464 O O . ALA A 1 195 ? 13.164 -28.219 -7.816 1 98.75 195 ALA A O 1
ATOM 1465 N N . VAL A 1 196 ? 11.469 -27.875 -6.453 1 98.75 196 VAL A N 1
ATOM 1466 C CA . VAL A 1 196 ? 10.766 -26.906 -7.297 1 98.75 196 VAL A CA 1
ATOM 1467 C C . VAL A 1 196 ? 10.547 -25.609 -6.531 1 98.75 196 VAL A C 1
ATOM 1469 O O . VAL A 1 196 ? 10.32 -25.625 -5.316 1 98.75 196 VAL A O 1
ATOM 1472 N N . SER A 1 197 ? 10.742 -24.484 -7.25 1 98.75 197 SER A N 1
ATOM 1473 C CA . SER A 1 197 ? 10.734 -23.188 -6.562 1 98.75 197 SER A CA 1
ATOM 1474 C C . SER A 1 197 ? 9.766 -22.219 -7.23 1 98.75 197 SER A C 1
ATOM 1476 O O . SER A 1 197 ? 9.828 -22 -8.445 1 98.75 197 SER A O 1
ATOM 1478 N N . THR A 1 198 ? 8.891 -21.641 -6.527 1 98.19 198 THR A N 1
ATOM 1479 C CA . THR A 1 198 ? 7.957 -20.562 -6.84 1 98.19 198 THR A CA 1
ATOM 1480 C C . THR A 1 198 ? 7.348 -19.984 -5.562 1 98.19 198 THR A C 1
ATOM 1482 O O . THR A 1 198 ? 7.855 -20.234 -4.465 1 98.19 198 THR A O 1
ATOM 1485 N N . ASP A 1 199 ? 6.348 -19.156 -5.621 1 97.75 199 ASP A N 1
ATOM 1486 C CA . ASP A 1 199 ? 5.703 -18.594 -4.441 1 97.75 199 ASP A CA 1
ATOM 1487 C C . ASP A 1 199 ? 5.172 -19.688 -3.523 1 97.75 199 ASP A C 1
ATOM 1489 O O . ASP A 1 199 ? 4.609 -20.688 -3.992 1 97.75 199 ASP A O 1
ATOM 1493 N N . GLY A 1 200 ? 5.359 -19.5 -2.25 1 97.12 200 GLY A N 1
ATOM 1494 C CA . GLY A 1 200 ? 4.992 -20.5 -1.251 1 97.12 200 GLY A CA 1
ATOM 1495 C C . GLY A 1 200 ? 3.551 -20.953 -1.362 1 97.12 200 GLY A C 1
ATOM 1496 O O . GLY A 1 200 ? 3.262 -22.156 -1.256 1 97.12 200 GLY A O 1
ATOM 1497 N N . ILE A 1 201 ? 2.67 -20.031 -1.613 1 96.25 201 ILE A N 1
ATOM 1498 C CA . ILE A 1 201 ? 1.248 -20.344 -1.65 1 96.25 201 ILE A CA 1
ATOM 1499 C C . ILE A 1 201 ? 0.949 -21.219 -2.865 1 96.25 201 ILE A C 1
ATOM 1501 O O . ILE A 1 201 ? 0.08 -22.094 -2.809 1 96.25 201 ILE A O 1
ATOM 1505 N N . ILE A 1 202 ? 1.623 -20.984 -3.945 1 97.19 202 ILE A N 1
ATOM 1506 C CA . ILE A 1 202 ? 1.457 -21.812 -5.137 1 97.19 202 ILE A CA 1
ATOM 1507 C C . ILE A 1 202 ? 2.035 -23.203 -4.891 1 97.19 202 ILE A C 1
ATOM 1509 O O . ILE A 1 202 ? 1.43 -24.203 -5.262 1 97.19 202 ILE A O 1
ATOM 1513 N N . LEU A 1 203 ? 3.238 -23.281 -4.23 1 97.62 203 LEU A N 1
ATOM 1514 C CA . LEU A 1 203 ? 3.832 -24.562 -3.871 1 97.62 203 LEU A CA 1
ATOM 1515 C C . LEU A 1 203 ? 2.865 -25.391 -3.037 1 97.62 203 LEU A C 1
ATOM 1517 O O . LEU A 1 203 ? 2.66 -26.578 -3.314 1 97.62 203 LEU A O 1
ATOM 1521 N N . ALA A 1 204 ? 2.264 -24.75 -2.064 1 96.12 204 ALA A N 1
ATOM 1522 C CA . ALA A 1 204 ? 1.328 -25.453 -1.18 1 96.12 204 ALA A CA 1
ATOM 1523 C C . ALA A 1 204 ? 0.104 -25.938 -1.95 1 96.12 204 ALA A C 1
ATOM 1525 O O . ALA A 1 204 ? -0.34 -27.078 -1.768 1 96.12 204 ALA A O 1
ATOM 1526 N N . SER A 1 205 ? -0.423 -25.062 -2.803 1 96.19 205 SER A N 1
ATOM 1527 C CA . SER A 1 205 ? -1.634 -25.375 -3.553 1 96.19 205 SER A CA 1
ATOM 1528 C C . SER A 1 205 ? -1.394 -26.516 -4.535 1 96.19 205 SER A C 1
ATOM 1530 O O . SER A 1 205 ? -2.178 -27.469 -4.594 1 96.19 205 SER A O 1
ATOM 1532 N N . LEU A 1 206 ? -0.287 -26.469 -5.246 1 95.69 206 LEU A N 1
ATOM 1533 C CA . LEU A 1 206 ? -0.036 -27.453 -6.289 1 95.69 206 LEU A CA 1
ATOM 1534 C C . LEU A 1 206 ? 0.449 -28.766 -5.68 1 95.69 206 LEU A C 1
ATOM 1536 O O . LEU A 1 206 ? 0.237 -29.844 -6.254 1 95.69 206 LEU A O 1
ATOM 1540 N N . ARG A 1 207 ? 1.121 -28.688 -4.523 1 94.94 207 ARG A N 1
ATOM 1541 C CA . ARG A 1 207 ? 1.445 -29.922 -3.814 1 94.94 207 ARG A CA 1
ATOM 1542 C C . ARG A 1 207 ? 0.187 -30.734 -3.523 1 94.94 207 ARG A C 1
ATOM 1544 O O . ARG A 1 207 ? 0.162 -31.953 -3.732 1 94.94 207 ARG A O 1
ATOM 1551 N N . GLN A 1 208 ? -0.838 -30.047 -3.096 1 88.94 208 GLN A N 1
ATOM 1552 C CA . GLN A 1 208 ? -2.096 -30.703 -2.744 1 88.94 208 GLN A CA 1
ATOM 1553 C C . GLN A 1 208 ? -2.764 -31.297 -3.975 1 88.94 208 GLN A C 1
ATOM 1555 O O . GLN A 1 208 ? -3.383 -32.375 -3.889 1 88.94 208 GLN A O 1
ATOM 1560 N N . GLN A 1 209 ? -2.619 -30.703 -5.07 1 87.06 209 GLN A N 1
ATOM 1561 C CA . GLN A 1 209 ? -3.352 -31.094 -6.27 1 87.06 209 GLN A CA 1
ATOM 1562 C C . GLN A 1 209 ? -2.574 -32.125 -7.078 1 87.06 209 GLN A C 1
ATOM 1564 O O . GLN A 1 209 ? -3.152 -33.094 -7.586 1 87.06 209 GLN A O 1
ATOM 1569 N N . LEU A 1 210 ? -1.277 -31.891 -7.207 1 89.31 210 LEU A N 1
ATOM 1570 C CA . LEU A 1 210 ? -0.545 -32.594 -8.258 1 89.31 210 LEU A CA 1
ATOM 1571 C C . LEU A 1 210 ? 0.3 -33.719 -7.668 1 89.31 210 LEU A C 1
ATOM 1573 O O . LEU A 1 210 ? 0.706 -34.625 -8.391 1 89.31 210 LEU A O 1
ATOM 1577 N N . ALA A 1 211 ? 0.58 -33.594 -6.402 1 93.44 211 ALA A N 1
ATOM 1578 C CA . ALA A 1 211 ? 1.465 -34.625 -5.84 1 93.44 211 ALA A CA 1
ATOM 1579 C C . ALA A 1 211 ? 0.771 -35.969 -5.773 1 93.44 211 ALA A C 1
ATOM 1581 O O . ALA A 1 211 ? -0.403 -36.062 -5.406 1 93.44 211 ALA A O 1
ATOM 1582 N N . PRO A 1 212 ? 1.538 -37 -6.121 1 93.5 212 PRO A N 1
ATOM 1583 C CA . PRO A 1 212 ? 0.951 -38.344 -5.926 1 93.5 212 PRO A CA 1
ATOM 1584 C C . PRO A 1 212 ? 0.523 -38.594 -4.484 1 93.5 212 PRO A C 1
ATOM 1586 O O . PRO A 1 212 ? -0.574 -39.094 -4.238 1 93.5 212 PRO A O 1
ATOM 1589 N N . ASN A 1 213 ? 1.37 -38.312 -3.598 1 95.56 213 ASN A N 1
ATOM 1590 C CA . ASN A 1 213 ? 1.106 -38.25 -2.162 1 95.56 213 ASN A CA 1
ATOM 1591 C C . ASN A 1 213 ? 1.649 -37 -1.522 1 95.56 213 ASN A C 1
ATOM 1593 O O . ASN A 1 213 ? 2.848 -36.875 -1.258 1 95.56 213 ASN A O 1
ATOM 1597 N N . PRO A 1 214 ? 0.796 -36.031 -1.25 1 95 214 PRO A N 1
ATOM 1598 C CA . PRO A 1 214 ? 1.239 -34.75 -0.738 1 95 214 PRO A CA 1
ATOM 1599 C C . PRO A 1 214 ? 2.15 -34.875 0.481 1 95 214 PRO A C 1
ATOM 1601 O O . PRO A 1 214 ? 3.068 -34.062 0.656 1 95 214 PRO A O 1
ATOM 1604 N N . ALA A 1 215 ? 1.959 -35.875 1.306 1 95.5 215 ALA A N 1
ATOM 1605 C CA . ALA A 1 215 ? 2.707 -36.031 2.549 1 95.5 215 ALA A CA 1
ATOM 1606 C C . ALA A 1 215 ? 4.172 -36.344 2.268 1 95.5 215 ALA A C 1
ATOM 1608 O O . ALA A 1 215 ? 5.02 -36.25 3.156 1 95.5 215 ALA A O 1
ATOM 1609 N N . ASP A 1 216 ? 4.488 -36.75 1.092 1 97.56 216 ASP A N 1
ATOM 1610 C CA . ASP A 1 216 ? 5.848 -37.125 0.716 1 97.56 216 ASP A CA 1
ATOM 1611 C C . ASP A 1 216 ? 6.68 -35.875 0.388 1 97.56 216 ASP A C 1
ATOM 1613 O O . ASP A 1 216 ? 7.887 -35.969 0.155 1 97.56 216 ASP A O 1
ATOM 1617 N N . TYR A 1 217 ? 6.086 -34.719 0.406 1 98 217 TYR A N 1
ATOM 1618 C CA . TYR A 1 217 ? 6.754 -33.5 0.013 1 98 217 TYR A CA 1
ATOM 1619 C C . TYR A 1 217 ? 6.621 -32.438 1.101 1 98 217 TYR A C 1
ATOM 1621 O O . TYR A 1 217 ? 5.594 -32.344 1.781 1 98 217 TYR A O 1
ATOM 1629 N N . VAL A 1 218 ? 7.699 -31.625 1.258 1 97.19 218 VAL A N 1
ATOM 1630 C CA . VAL A 1 218 ? 7.738 -30.656 2.352 1 97.19 218 VAL A CA 1
ATOM 1631 C C . VAL A 1 218 ? 8.102 -29.266 1.808 1 97.19 218 VAL A C 1
ATOM 1633 O O . VAL A 1 218 ? 9 -29.141 0.975 1 97.19 218 VAL A O 1
ATOM 1636 N N . LEU A 1 219 ? 7.336 -28.297 2.191 1 97.12 219 LEU A N 1
ATOM 1637 C CA . LEU A 1 219 ? 7.688 -26.906 1.944 1 97.12 219 LEU A CA 1
ATOM 1638 C C . LEU A 1 219 ? 8.766 -26.438 2.916 1 97.12 219 LEU A C 1
ATOM 1640 O O . LEU A 1 219 ? 8.578 -26.5 4.133 1 97.12 219 LEU A O 1
ATOM 1644 N N . LEU A 1 220 ? 9.898 -25.953 2.41 1 97.88 220 LEU A N 1
ATOM 1645 C CA . LEU A 1 220 ? 10.938 -25.422 3.287 1 97.88 220 LEU A CA 1
ATOM 1646 C C . LEU A 1 220 ? 10.484 -24.109 3.918 1 97.88 220 LEU A C 1
ATOM 1648 O O . LEU A 1 220 ? 9.656 -23.391 3.35 1 97.88 220 LEU A O 1
ATOM 1652 N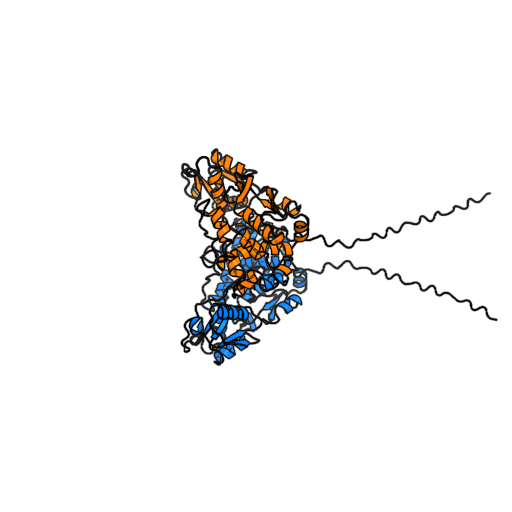 N . PRO A 1 221 ? 11.008 -23.766 5.086 1 94.94 221 PRO A N 1
ATOM 1653 C CA . PRO A 1 221 ? 10.523 -22.594 5.809 1 94.94 221 PRO A CA 1
ATOM 1654 C C . PRO A 1 221 ? 11.031 -21.281 5.203 1 94.94 221 PRO A C 1
ATOM 1656 O O . PRO A 1 221 ? 10.414 -20.234 5.387 1 94.94 221 PRO A O 1
ATOM 1659 N N . GLU A 1 222 ? 12.102 -21.312 4.465 1 95.12 222 GLU A N 1
ATOM 1660 C CA . GLU A 1 222 ? 12.734 -20.094 3.959 1 95.12 222 GLU A CA 1
ATOM 1661 C C . GLU A 1 222 ? 11.93 -19.484 2.816 1 95.12 222 GLU A C 1
ATOM 1663 O O . GLU A 1 222 ? 11.398 -20.203 1.97 1 95.12 222 GLU A O 1
ATOM 1668 N N . ARG A 1 223 ? 11.758 -18.219 2.842 1 96.38 223 ARG A N 1
ATOM 1669 C CA . ARG A 1 223 ? 11.336 -17.406 1.711 1 96.38 223 ARG A CA 1
ATOM 1670 C C . ARG A 1 223 ? 12.461 -16.484 1.239 1 96.38 223 ARG A C 1
ATOM 1672 O O . ARG A 1 223 ? 13.039 -15.742 2.035 1 96.38 223 ARG A O 1
ATOM 1679 N N . ILE A 1 224 ? 12.719 -16.547 -0.063 1 97.06 224 ILE A N 1
ATOM 1680 C CA . ILE A 1 224 ? 13.953 -15.906 -0.516 1 97.06 224 ILE A CA 1
ATOM 1681 C C . ILE A 1 224 ? 13.625 -14.578 -1.201 1 97.06 224 ILE A C 1
ATOM 1683 O O . ILE A 1 224 ? 14.531 -13.82 -1.57 1 97.06 224 ILE A O 1
ATOM 1687 N N . THR A 1 225 ? 12.367 -14.297 -1.396 1 96.62 225 THR A N 1
ATOM 1688 C CA . THR A 1 225 ? 11.938 -13.039 -1.989 1 96.62 225 THR A CA 1
ATOM 1689 C C . THR A 1 225 ? 10.711 -12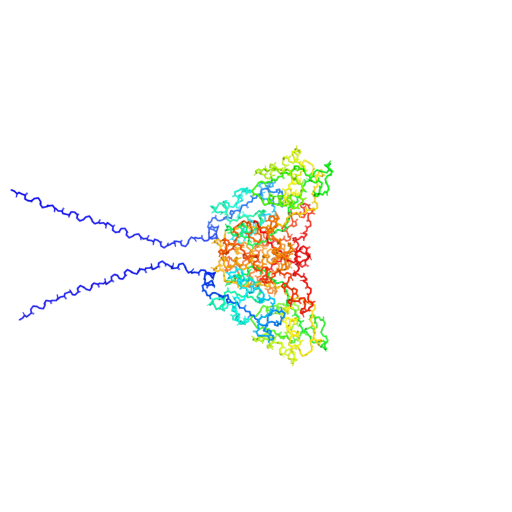.492 -1.262 1 96.62 225 THR A C 1
ATOM 1691 O O . THR A 1 225 ? 10.141 -13.164 -0.4 1 96.62 225 THR A O 1
ATOM 1694 N N . ARG A 1 226 ? 10.414 -11.211 -1.494 1 94.88 226 ARG A N 1
ATOM 1695 C CA . ARG A 1 226 ? 9.109 -10.625 -1.218 1 94.88 226 ARG A CA 1
ATOM 1696 C C . ARG A 1 226 ? 8.281 -10.508 -2.494 1 94.88 226 ARG A C 1
ATOM 1698 O O . ARG A 1 226 ? 8.75 -9.953 -3.492 1 94.88 226 ARG A O 1
ATOM 1705 N N . GLU A 1 227 ? 7.074 -11.023 -2.42 1 97.81 227 GLU A N 1
ATOM 1706 C CA . GLU A 1 227 ? 6.219 -11.039 -3.6 1 97.81 227 GLU A CA 1
ATOM 1707 C C . GLU A 1 227 ? 4.863 -10.398 -3.305 1 97.81 227 GLU A C 1
ATOM 1709 O O . GLU A 1 227 ? 3.922 -11.086 -2.902 1 97.81 227 GLU A O 1
ATOM 1714 N N . PRO A 1 228 ? 4.766 -9.047 -3.418 1 98.25 228 PRO A N 1
ATOM 1715 C CA . PRO A 1 228 ? 3.439 -8.438 -3.346 1 98.25 228 PRO A CA 1
ATOM 1716 C C . PRO A 1 228 ? 2.582 -8.742 -4.57 1 98.25 228 PRO A C 1
ATOM 1718 O O . PRO A 1 228 ? 2.795 -8.164 -5.641 1 98.25 228 PRO A O 1
ATOM 1721 N N . LEU A 1 229 ? 1.607 -9.609 -4.43 1 98.62 229 LEU A N 1
ATOM 1722 C CA . LEU A 1 229 ? 0.777 -10.078 -5.535 1 98.62 229 LEU A CA 1
ATOM 1723 C C . LEU A 1 229 ? -0.48 -9.227 -5.668 1 98.62 229 LEU A C 1
ATOM 1725 O O . LEU A 1 229 ? -1.14 -8.922 -4.668 1 98.62 229 LEU A O 1
ATOM 1729 N N . SER A 1 230 ? -0.719 -8.766 -6.863 1 98.69 230 SER A N 1
ATOM 1730 C CA . SER A 1 230 ? -1.798 -7.832 -7.16 1 98.69 230 SER A CA 1
ATOM 1731 C C . SER A 1 230 ? -2.488 -8.188 -8.477 1 98.69 230 SER A C 1
ATOM 1733 O O . SER A 1 230 ? -1.866 -8.75 -9.375 1 98.69 230 SER A O 1
ATOM 1735 N N . PRO A 1 231 ? -3.846 -7.863 -8.562 1 98.88 231 PRO A N 1
ATOM 1736 C CA . PRO A 1 231 ? -4.371 -7.75 -9.93 1 98.88 231 PRO A CA 1
ATOM 1737 C C . PRO A 1 231 ? -3.6 -6.742 -10.773 1 98.88 231 PRO A C 1
ATOM 1739 O O . PRO A 1 231 ? -2.928 -5.859 -10.234 1 98.88 231 PRO A O 1
ATOM 1742 N N . VAL A 1 232 ? -3.689 -6.945 -12.062 1 98.88 232 VAL A N 1
ATOM 1743 C CA . VAL A 1 232 ? -2.939 -6.074 -12.961 1 98.88 232 VAL A CA 1
ATOM 1744 C C . VAL A 1 232 ? -3.881 -5.484 -14.008 1 98.88 232 VAL A C 1
ATOM 1746 O O . VAL A 1 232 ? -4.738 -6.188 -14.547 1 98.88 232 VAL A O 1
ATOM 1749 N N . VAL A 1 233 ? -3.812 -4.215 -14.188 1 98.88 233 VAL A N 1
ATOM 1750 C CA . VAL A 1 233 ? -4.469 -3.518 -15.289 1 98.88 233 VAL A CA 1
ATOM 1751 C C . VAL A 1 233 ? -3.459 -2.627 -16.016 1 98.88 233 VAL A C 1
ATOM 1753 O O . VAL A 1 233 ? -2.305 -2.518 -15.594 1 98.88 233 VAL A O 1
ATOM 1756 N N . LEU A 1 234 ? -3.908 -2.098 -17.125 1 97.75 234 LEU A N 1
ATOM 1757 C CA . LEU A 1 234 ? -3.027 -1.175 -17.844 1 97.75 234 LEU A CA 1
ATOM 1758 C C . LEU A 1 234 ? -3.047 0.203 -17.188 1 97.75 234 LEU A C 1
ATOM 1760 O O . LEU A 1 234 ? -4.078 0.63 -16.656 1 97.75 234 LEU A O 1
ATOM 1764 N N . LYS A 1 235 ? -1.971 0.984 -17.219 1 95.44 235 LYS A N 1
ATOM 1765 C CA . LYS A 1 235 ? -1.835 2.303 -16.609 1 95.44 235 LYS A CA 1
ATOM 1766 C C . LYS A 1 235 ? -2.645 3.35 -17.359 1 95.44 235 LYS A C 1
ATOM 1768 O O . LYS A 1 235 ? -2.828 4.469 -16.875 1 95.44 235 LYS A O 1
ATOM 1773 N N . ASN A 1 236 ? -3.225 3.041 -18.406 1 93.12 236 ASN A N 1
ATOM 1774 C CA . ASN A 1 236 ? -3.814 4.047 -19.281 1 93.12 236 ASN A CA 1
ATOM 1775 C C . ASN A 1 236 ? -5.293 4.262 -18.969 1 93.12 236 ASN A C 1
ATOM 1777 O O . ASN A 1 236 ? -5.973 5.023 -19.656 1 93.12 236 ASN A O 1
ATOM 1781 N N . ASP A 1 237 ? -5.809 3.633 -18.047 1 96.5 237 ASP A N 1
ATOM 1782 C CA . ASP A 1 237 ? -7.207 3.771 -17.641 1 96.5 237 ASP A CA 1
ATOM 1783 C C . ASP A 1 237 ? -7.34 3.902 -16.125 1 96.5 237 ASP A C 1
ATOM 1785 O O . ASP A 1 237 ? -7.605 2.918 -15.438 1 96.5 237 ASP A O 1
ATOM 1789 N N . ARG A 1 238 ? -7.285 5.168 -15.672 1 96.88 238 ARG A N 1
ATOM 1790 C CA . ARG A 1 238 ? -7.23 5.453 -14.242 1 96.88 238 ARG A CA 1
ATOM 1791 C C . ARG A 1 238 ? -8.523 5.039 -13.547 1 96.88 238 ARG A C 1
ATOM 1793 O O . ARG A 1 238 ? -8.5 4.539 -12.422 1 96.88 238 ARG A O 1
ATOM 1800 N N . ARG A 1 239 ? -9.641 5.309 -14.156 1 97.69 239 ARG A N 1
ATOM 1801 C CA . ARG A 1 239 ? -10.914 4.945 -13.531 1 97.69 239 ARG A CA 1
ATOM 1802 C C . ARG A 1 239 ? -11.008 3.439 -13.32 1 97.69 239 ARG A C 1
ATOM 1804 O O . ARG A 1 239 ? -11.422 2.98 -12.258 1 97.69 239 ARG A O 1
ATOM 1811 N N . TRP A 1 240 ? -10.602 2.662 -14.305 1 98.75 240 TRP A N 1
ATOM 1812 C CA . TRP A 1 240 ? -10.617 1.206 -14.203 1 98.75 240 TRP A CA 1
ATOM 1813 C C . TRP A 1 240 ? -9.672 0.728 -13.102 1 98.75 240 TRP A C 1
ATOM 1815 O O . TRP A 1 240 ? -10.031 -0.143 -12.305 1 98.75 240 TRP A O 1
ATOM 1825 N N . GLU A 1 241 ? -8.477 1.327 -13.07 1 98.62 241 GLU A N 1
ATOM 1826 C CA . GLU A 1 241 ? -7.527 1.031 -12 1 98.62 241 GLU A CA 1
ATOM 1827 C C . GLU A 1 241 ? -8.141 1.284 -10.625 1 98.62 241 GLU A C 1
ATOM 1829 O O . GLU A 1 241 ? -7.992 0.471 -9.711 1 98.62 241 GLU A O 1
ATOM 1834 N N . ASP A 1 242 ? -8.891 2.393 -10.492 1 98.69 242 ASP A N 1
ATOM 1835 C CA . ASP A 1 242 ? -9.531 2.752 -9.234 1 98.69 242 ASP A CA 1
ATOM 1836 C C . ASP A 1 242 ? -10.633 1.763 -8.875 1 98.69 242 ASP A C 1
ATOM 1838 O O . ASP A 1 242 ? -10.805 1.404 -7.707 1 98.69 242 ASP A O 1
ATOM 1842 N N . ILE A 1 243 ? -11.375 1.358 -9.859 1 98.94 243 ILE A N 1
ATOM 1843 C CA . ILE A 1 243 ? -12.445 0.395 -9.617 1 98.94 243 ILE A CA 1
ATOM 1844 C C . ILE A 1 243 ? -11.852 -0.893 -9.047 1 98.94 243 ILE A C 1
ATOM 1846 O O . ILE A 1 243 ? -12.336 -1.412 -8.039 1 98.94 243 ILE A O 1
ATOM 1850 N N . ILE A 1 244 ? -10.797 -1.377 -9.664 1 98.94 244 ILE A N 1
ATOM 1851 C CA . ILE A 1 244 ? -10.156 -2.607 -9.219 1 98.94 244 ILE A CA 1
ATOM 1852 C C . ILE A 1 244 ? -9.594 -2.412 -7.809 1 98.94 244 ILE A C 1
ATOM 1854 O O . ILE A 1 244 ? -9.812 -3.244 -6.926 1 98.94 244 ILE A O 1
ATOM 1858 N N . ARG A 1 245 ? -8.945 -1.316 -7.562 1 98.81 245 ARG A N 1
ATOM 1859 C CA . ARG A 1 245 ? -8.336 -1 -6.273 1 98.81 245 ARG A CA 1
ATOM 1860 C C . ARG A 1 245 ? -9.391 -0.965 -5.168 1 98.81 245 ARG A C 1
ATOM 1862 O O . ARG A 1 245 ? -9.273 -1.682 -4.172 1 98.81 245 ARG A O 1
ATOM 1869 N N . TRP A 1 246 ? -10.359 -0.182 -5.379 1 98.88 246 TRP A N 1
ATOM 1870 C CA . TRP A 1 246 ? -11.297 0.09 -4.297 1 98.88 246 TRP A CA 1
ATOM 1871 C C . TRP A 1 246 ? -12.234 -1.093 -4.082 1 98.88 246 TRP A C 1
ATOM 1873 O O . TRP A 1 246 ? -12.844 -1.227 -3.018 1 98.88 246 TRP A O 1
ATOM 1883 N N . THR A 1 247 ? -12.375 -1.984 -5.09 1 98.94 247 THR A N 1
ATOM 1884 C CA . THR A 1 247 ? -13.094 -3.234 -4.859 1 98.94 247 THR A CA 1
ATOM 1885 C C . THR A 1 247 ? -12.336 -4.117 -3.869 1 98.94 247 THR A C 1
ATOM 1887 O O . THR A 1 247 ? -12.922 -4.617 -2.908 1 98.94 247 THR A O 1
ATOM 1890 N N . ILE A 1 248 ? -11.047 -4.258 -4.078 1 98.94 248 ILE A N 1
ATOM 1891 C CA . ILE A 1 248 ? -10.242 -5.059 -3.164 1 98.94 248 ILE A CA 1
ATOM 1892 C C . ILE A 1 248 ? -10.219 -4.41 -1.783 1 98.94 248 ILE A C 1
ATOM 1894 O O . ILE A 1 248 ? -10.438 -5.078 -0.771 1 98.94 248 ILE A O 1
ATOM 1898 N N . LEU A 1 249 ? -10.039 -3.129 -1.747 1 98.88 249 LEU A N 1
ATOM 1899 C CA . LEU A 1 249 ? -9.969 -2.406 -0.482 1 98.88 249 LEU A CA 1
ATOM 1900 C C . LEU A 1 249 ? -11.297 -2.479 0.265 1 98.88 249 LEU A C 1
ATOM 1902 O O . LEU A 1 249 ? -11.312 -2.518 1.497 1 98.88 249 LEU A O 1
ATOM 1906 N N . ALA A 1 250 ? -12.375 -2.496 -0.453 1 98.94 250 ALA A N 1
ATOM 1907 C CA . ALA A 1 250 ? -13.688 -2.619 0.169 1 98.94 250 ALA A CA 1
ATOM 1908 C C . ALA A 1 250 ? -13.836 -3.959 0.884 1 98.94 250 ALA A C 1
ATOM 1910 O O . ALA A 1 250 ? -14.43 -4.035 1.962 1 98.94 250 ALA A O 1
ATOM 1911 N N . THR A 1 251 ? -13.32 -5 0.267 1 98.94 251 THR A N 1
ATOM 1912 C CA . THR A 1 251 ? -13.414 -6.301 0.927 1 98.94 251 THR A CA 1
ATOM 1913 C C . THR A 1 251 ? -12.586 -6.312 2.209 1 98.94 251 THR A C 1
ATOM 1915 O O . THR A 1 251 ? -12.984 -6.93 3.201 1 98.94 251 THR A O 1
ATOM 1918 N N . ILE A 1 252 ? -11.461 -5.656 2.225 1 98.88 252 ILE A N 1
ATOM 1919 C CA . ILE A 1 252 ? -10.609 -5.559 3.406 1 98.88 252 ILE A CA 1
ATOM 1920 C C . ILE A 1 252 ? -11.289 -4.703 4.469 1 98.88 252 ILE A C 1
ATOM 1922 O O . ILE A 1 252 ? -11.336 -5.074 5.641 1 98.88 252 ILE A O 1
ATOM 1926 N N . ALA A 1 253 ? -11.852 -3.562 4.039 1 98.69 253 ALA A N 1
ATOM 1927 C CA . ALA A 1 253 ? -12.555 -2.674 4.957 1 98.69 253 ALA A CA 1
ATOM 1928 C C . ALA A 1 253 ? -13.75 -3.381 5.59 1 98.69 253 ALA A C 1
ATOM 1930 O O . ALA A 1 253 ? -14.016 -3.219 6.781 1 98.69 253 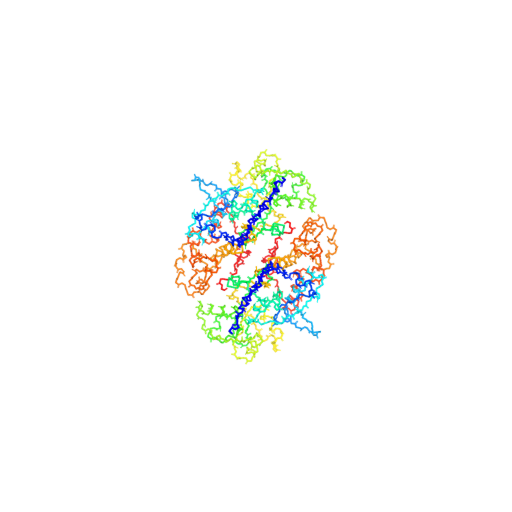ALA A O 1
ATOM 1931 N N . ALA A 1 254 ? -14.445 -4.117 4.77 1 98.88 254 ALA A N 1
ATOM 1932 C CA . ALA A 1 254 ? -15.594 -4.859 5.285 1 98.88 254 ALA A CA 1
ATOM 1933 C C . ALA A 1 254 ? -15.164 -5.844 6.371 1 98.88 254 ALA A C 1
ATOM 1935 O O . ALA A 1 254 ? -15.82 -5.957 7.41 1 98.88 254 ALA A O 1
ATOM 1936 N N . GLU A 1 255 ? -14.109 -6.547 6.117 1 98.88 255 GLU A N 1
ATOM 1937 C CA . GLU A 1 255 ? -13.602 -7.445 7.145 1 98.88 255 GLU A CA 1
ATOM 1938 C C . GLU A 1 255 ? -13.289 -6.691 8.438 1 98.88 255 GLU A C 1
ATOM 1940 O O . GLU A 1 255 ? -13.664 -7.133 9.523 1 98.88 255 GLU A O 1
ATOM 1945 N N . GLU A 1 256 ? -12.656 -5.602 8.32 1 97.56 256 GLU A N 1
ATOM 1946 C CA . GLU A 1 256 ? -12.258 -4.801 9.477 1 97.56 256 GLU A CA 1
ATOM 1947 C C . GLU A 1 256 ? -13.477 -4.328 10.258 1 97.56 256 GLU A C 1
ATOM 1949 O O . GLU A 1 256 ? -13.422 -4.223 11.492 1 97.56 256 GLU A O 1
ATOM 1954 N N . LEU A 1 257 ? -14.539 -4.066 9.547 1 97.62 257 LEU A N 1
ATOM 1955 C CA . LEU A 1 257 ? -15.727 -3.496 10.172 1 97.62 257 LEU A CA 1
ATOM 1956 C C . LEU A 1 257 ? -16.703 -4.594 10.578 1 97.62 257 LEU A C 1
ATOM 1958 O O . LEU A 1 257 ? -17.812 -4.305 11.031 1 97.62 257 LEU A O 1
ATOM 1962 N N . GLY A 1 258 ? -16.312 -5.848 10.398 1 97.88 258 GLY A N 1
ATOM 1963 C CA . GLY A 1 258 ? -17.141 -6.973 10.789 1 97.88 258 GLY A CA 1
ATOM 1964 C C . GLY A 1 258 ? -18.328 -7.199 9.859 1 97.88 258 GLY A C 1
ATOM 1965 O O . GLY A 1 258 ? -19.344 -7.766 10.273 1 97.88 258 GLY A O 1
ATOM 1966 N N . ILE A 1 259 ? -18.219 -6.707 8.672 1 98.88 259 ILE A N 1
ATOM 1967 C CA . ILE A 1 259 ? -19.281 -6.879 7.68 1 98.88 259 ILE A CA 1
ATOM 1968 C C . ILE A 1 259 ? -19 -8.117 6.832 1 98.88 259 ILE A C 1
ATOM 1970 O O . ILE A 1 259 ? -17.922 -8.242 6.238 1 98.88 259 ILE A O 1
ATOM 1974 N N . THR A 1 260 ? -19.922 -9.062 6.773 1 98.88 260 THR A N 1
ATOM 1975 C CA . THR A 1 260 ? -19.797 -10.328 6.059 1 98.88 260 THR A CA 1
ATOM 1976 C C . THR A 1 260 ? -20.922 -10.492 5.043 1 98.88 260 THR A C 1
ATOM 1978 O O . THR A 1 260 ? -21.875 -9.703 5.031 1 98.88 260 THR A O 1
ATOM 1981 N N . SER A 1 261 ? -20.766 -11.508 4.195 1 98.88 261 SER A N 1
ATOM 1982 C CA . SER A 1 261 ? -21.812 -11.82 3.23 1 98.88 261 SER A CA 1
ATOM 1983 C C . SER A 1 261 ? -23.109 -12.188 3.934 1 98.88 261 SER A C 1
ATOM 1985 O O . SER A 1 261 ? -24.203 -11.945 3.402 1 98.88 261 SER A O 1
ATOM 1987 N N . ALA A 1 262 ? -23.047 -12.672 5.102 1 98.69 262 ALA A N 1
ATOM 1988 C CA . ALA A 1 262 ? -24.219 -13.133 5.844 1 98.69 262 ALA A CA 1
ATOM 1989 C C . ALA A 1 262 ? -24.938 -11.961 6.52 1 98.69 262 ALA A C 1
ATOM 1991 O O . ALA A 1 262 ? -26.141 -12.016 6.758 1 98.69 262 ALA A O 1
ATOM 1992 N N . ASN A 1 263 ? -24.203 -10.852 6.836 1 98.62 263 ASN A N 1
ATOM 1993 C CA . ASN A 1 263 ? -24.828 -9.836 7.684 1 98.62 263 ASN A CA 1
ATOM 1994 C C . ASN A 1 263 ? -24.875 -8.477 6.984 1 98.62 263 ASN A C 1
ATOM 1996 O O . ASN A 1 263 ? -25.375 -7.504 7.547 1 98.62 263 ASN A O 1
ATOM 2000 N N . VAL A 1 264 ? -24.359 -8.367 5.762 1 98.75 264 VAL A N 1
ATOM 2001 C CA . VAL A 1 264 ? -24.188 -7.082 5.086 1 98.75 264 VAL A CA 1
ATOM 2002 C C . VAL A 1 264 ? -25.531 -6.359 5.004 1 98.75 264 VAL A C 1
ATOM 2004 O O . VAL A 1 264 ? -25.594 -5.137 5.16 1 98.75 264 VAL A O 1
ATOM 2007 N N . LYS A 1 265 ? -26.641 -6.992 4.77 1 98.06 265 LYS A N 1
ATOM 2008 C CA . LYS A 1 265 ? -27.953 -6.359 4.641 1 98.06 265 LYS A CA 1
ATOM 2009 C C . LYS A 1 265 ? -28.406 -5.773 5.973 1 98.06 265 LYS A C 1
ATOM 2011 O O . LYS A 1 265 ? -29.141 -4.781 6 1 98.06 265 LYS A O 1
ATOM 2016 N N . GLN A 1 266 ? -27.969 -6.367 7.07 1 97.88 266 GLN A N 1
ATOM 2017 C CA . GLN A 1 266 ? -28.312 -5.848 8.391 1 97.88 266 GLN A CA 1
ATOM 2018 C C . GLN A 1 266 ? -27.625 -4.504 8.641 1 97.88 266 GLN A C 1
ATOM 2020 O O . GLN A 1 266 ? -28.109 -3.699 9.445 1 97.88 266 GLN A O 1
ATOM 2025 N N . HIS A 1 267 ? -26.578 -4.223 7.969 1 98 267 HIS A N 1
ATOM 2026 C CA . HIS A 1 267 ? -25.797 -3.004 8.18 1 98 267 HIS A CA 1
ATOM 2027 C C . HIS A 1 267 ? -26.375 -1.842 7.375 1 98 267 HIS A C 1
ATOM 2029 O O . HIS A 1 267 ? -25.906 -0.705 7.512 1 98 267 HIS A O 1
ATOM 2035 N N . LEU A 1 268 ? -27.406 -2.09 6.574 1 96.88 268 LEU A N 1
ATOM 2036 C CA . LEU A 1 268 ? -28.016 -1.03 5.781 1 96.88 268 LEU A CA 1
ATOM 2037 C C . LEU A 1 268 ? -28.719 -0.015 6.672 1 96.88 268 LEU A C 1
ATOM 2039 O O . LEU A 1 268 ? -29.047 1.088 6.23 1 96.88 268 LEU A O 1
ATOM 2043 N N . ASN A 1 269 ? -28.922 -0.307 7.969 1 96.12 269 ASN A N 1
ATOM 2044 C CA . ASN A 1 269 ? -29.516 0.612 8.938 1 96.12 269 ASN A CA 1
ATOM 2045 C C . ASN A 1 269 ? -28.469 1.172 9.891 1 96.12 269 ASN A C 1
ATOM 2047 O O . ASN A 1 269 ? -28.812 1.8 10.898 1 96.12 269 ASN A O 1
ATOM 2051 N N . SER A 1 270 ? -27.219 0.94 9.547 1 97.12 270 SER A N 1
ATOM 2052 C CA . SER A 1 270 ? -26.156 1.387 10.438 1 97.12 270 SER A CA 1
ATOM 2053 C C . SER A 1 270 ? -26.125 2.908 10.547 1 97.12 270 SER A C 1
ATOM 2055 O O . SER A 1 270 ? -26.359 3.609 9.555 1 97.12 270 SER A O 1
ATOM 2057 N N . THR A 1 271 ? -25.766 3.432 11.711 1 95.81 271 THR A N 1
ATOM 2058 C CA . THR A 1 271 ? -25.578 4.863 11.914 1 95.81 271 THR A CA 1
ATOM 2059 C C . THR A 1 271 ? -24.094 5.223 11.914 1 95.81 271 THR A C 1
ATOM 2061 O O . THR A 1 271 ? -23.734 6.398 12 1 95.81 271 THR A O 1
ATOM 2064 N N . ASP A 1 272 ? -23.25 4.215 11.812 1 96.75 272 ASP A N 1
ATOM 2065 C CA . ASP A 1 272 ? -21.812 4.449 11.703 1 96.75 272 ASP A CA 1
ATOM 2066 C C . ASP A 1 272 ? -21.469 5.098 10.367 1 96.75 272 ASP A C 1
ATOM 2068 O O . ASP A 1 272 ? -21.625 4.48 9.312 1 96.75 272 ASP A O 1
ATOM 2072 N N . PRO A 1 273 ? -20.922 6.301 10.414 1 95.81 273 PRO A N 1
ATOM 2073 C CA . PRO A 1 273 ? -20.672 7.023 9.164 1 95.81 273 PRO A CA 1
ATOM 2074 C C . PRO A 1 273 ? -19.734 6.27 8.219 1 95.81 273 PRO A C 1
ATOM 2076 O O . PRO A 1 273 ? -19.875 6.367 7 1 95.81 273 PRO A O 1
ATOM 2079 N N . GLU A 1 274 ? -18.812 5.543 8.727 1 95.81 274 GLU A N 1
ATOM 2080 C CA . GLU A 1 274 ? -17.875 4.809 7.875 1 95.81 274 GLU A CA 1
ATOM 2081 C C . GLU A 1 274 ? -18.578 3.641 7.18 1 95.81 274 GLU A C 1
ATOM 2083 O O . GLU A 1 274 ? -18.344 3.387 5.996 1 95.81 274 GLU A O 1
ATOM 2088 N N . ILE A 1 275 ? -19.406 2.938 7.938 1 97.94 275 ILE A N 1
ATOM 2089 C CA . ILE A 1 275 ? -20.172 1.838 7.359 1 97.94 275 ILE A CA 1
ATOM 2090 C C . ILE A 1 275 ? -21.141 2.377 6.309 1 97.94 275 ILE A C 1
ATOM 2092 O O . ILE A 1 275 ? -21.281 1.801 5.227 1 97.94 275 ILE A O 1
ATOM 2096 N N . ARG A 1 276 ? -21.781 3.52 6.594 1 97.94 276 ARG A N 1
ATOM 2097 C CA . ARG A 1 276 ? -22.734 4.121 5.672 1 97.94 276 ARG A CA 1
ATOM 2098 C C . ARG A 1 276 ? -22.062 4.535 4.371 1 97.94 276 ARG A C 1
ATOM 2100 O O . ARG A 1 276 ? -22.609 4.336 3.285 1 97.94 276 ARG A O 1
ATOM 2107 N N . ARG A 1 277 ? -20.859 5.051 4.488 1 97.38 277 ARG A N 1
ATOM 2108 C CA . ARG A 1 277 ? -20.125 5.434 3.287 1 97.38 277 ARG A CA 1
ATOM 2109 C C . ARG A 1 277 ? -19.625 4.203 2.529 1 97.38 277 ARG A C 1
ATOM 2111 O O . ARG A 1 277 ? -19.719 4.148 1.3 1 97.38 277 ARG A O 1
ATOM 2118 N N . LEU A 1 278 ? -19.156 3.182 3.27 1 98.38 278 LEU A N 1
ATOM 2119 C CA . LEU A 1 278 ? -18.672 1.955 2.643 1 98.38 278 LEU A CA 1
ATOM 2120 C C . LEU A 1 278 ? -19.781 1.295 1.824 1 98.38 278 LEU A C 1
ATOM 2122 O O . LEU A 1 278 ? -19.547 0.867 0.691 1 98.38 278 LEU A O 1
ATOM 2126 N N . LEU A 1 279 ? -21 1.31 2.359 1 98.62 279 LEU A N 1
ATOM 2127 C CA . LEU A 1 279 ? -22.094 0.575 1.735 1 98.62 279 LEU A CA 1
ATOM 2128 C C . LEU A 1 279 ? -22.891 1.477 0.794 1 98.62 279 LEU A C 1
ATOM 2130 O O . LEU A 1 279 ? -23.938 1.078 0.282 1 98.62 279 LEU A O 1
ATOM 2134 N N . GLY A 1 280 ? -22.438 2.691 0.585 1 97.81 280 GLY A N 1
ATOM 2135 C CA . GLY A 1 280 ? -23.016 3.588 -0.399 1 97.81 280 GLY A CA 1
ATOM 2136 C C . GLY A 1 280 ? -24.281 4.277 0.093 1 97.81 280 GLY A C 1
ATOM 2137 O O . GLY A 1 280 ? -25.031 4.828 -0.702 1 97.81 280 GLY A O 1
ATOM 2138 N N . LEU A 1 281 ? -24.531 4.219 1.362 1 98.06 281 LEU A N 1
ATOM 2139 C CA . LEU A 1 281 ? -25.688 4.898 1.941 1 98.06 281 LEU A CA 1
ATOM 2140 C C . LEU A 1 281 ? -25.453 6.402 2.027 1 98.06 281 LEU A C 1
ATOM 2142 O O . LEU A 1 281 ? -26.391 7.188 2.004 1 98.06 281 LEU A O 1
ATOM 2146 N N . ASP A 1 282 ? -24.219 6.824 2.189 1 97 282 ASP A N 1
ATOM 2147 C CA . ASP A 1 282 ? -23.781 8.219 2.152 1 97 282 ASP A CA 1
ATOM 2148 C C . ASP A 1 282 ? -22.641 8.414 1.157 1 97 282 ASP A C 1
ATOM 2150 O O . ASP A 1 282 ? -21.953 7.453 0.807 1 97 282 ASP A O 1
ATOM 2154 N N . GLY A 1 283 ? -22.562 9.609 0.657 1 95 283 GLY A N 1
ATOM 2155 C CA . GLY A 1 283 ? -21.453 9.953 -0.231 1 95 283 GLY A CA 1
ATOM 2156 C C . GLY A 1 283 ? -21.75 9.625 -1.686 1 95 283 GLY A C 1
ATOM 2157 O O . GLY A 1 283 ? -22.875 9.281 -2.041 1 95 283 GLY A O 1
ATOM 2158 N N . ASP A 1 284 ? -20.703 9.773 -2.514 1 96.44 284 ASP A N 1
ATOM 2159 C CA . ASP A 1 284 ? -20.875 9.625 -3.955 1 96.44 284 ASP A CA 1
ATOM 2160 C C . ASP A 1 284 ? -19.766 8.773 -4.562 1 96.44 284 ASP A C 1
ATOM 2162 O O . ASP A 1 284 ? -19.391 8.961 -5.723 1 96.44 284 ASP A O 1
ATOM 2166 N N . MET A 1 285 ? -19.219 7.867 -3.779 1 96.94 285 MET A N 1
ATOM 2167 C CA . MET A 1 285 ? -18.078 7.062 -4.234 1 96.94 285 MET A CA 1
ATOM 2168 C C . MET A 1 285 ? -18.453 6.277 -5.492 1 96.94 285 MET A C 1
ATOM 2170 O O . MET A 1 285 ? -17.688 6.258 -6.457 1 96.94 285 MET A O 1
ATOM 2174 N N . GLY A 1 286 ? -19.609 5.586 -5.461 1 97.62 286 GLY A N 1
ATOM 2175 C CA . GLY A 1 286 ? -20.047 4.855 -6.641 1 97.62 286 GLY A CA 1
ATOM 2176 C C . GLY A 1 286 ? -20.094 5.711 -7.891 1 97.62 286 GLY A C 1
ATOM 2177 O O . GLY A 1 286 ? -19.516 5.344 -8.914 1 97.62 286 GLY A O 1
ATOM 2178 N N . ALA A 1 287 ? -20.641 6.875 -7.801 1 97.56 287 ALA A N 1
ATOM 2179 C CA . ALA A 1 287 ? -20.781 7.777 -8.938 1 97.56 287 ALA A CA 1
ATOM 2180 C C . ALA A 1 287 ? -19.422 8.227 -9.453 1 97.56 287 ALA A C 1
ATOM 2182 O O . ALA A 1 287 ? -19.203 8.336 -10.664 1 97.56 287 ALA A O 1
ATOM 2183 N N . ARG A 1 288 ? -18.5 8.484 -8.555 1 97 288 ARG A N 1
ATOM 2184 C CA . ARG A 1 288 ? -17.156 8.93 -8.938 1 97 288 ARG A CA 1
ATOM 2185 C C . ARG A 1 288 ? -16.406 7.832 -9.68 1 97 288 ARG A C 1
ATOM 2187 O O . ARG A 1 288 ? -15.516 8.125 -10.477 1 97 288 ARG A O 1
ATOM 2194 N N . LEU A 1 289 ? -16.828 6.609 -9.508 1 98.31 289 LEU A N 1
ATOM 2195 C CA . LEU A 1 289 ? -16.203 5.473 -10.18 1 98.31 289 LEU A CA 1
ATOM 2196 C C . LEU A 1 289 ? -17 5.082 -11.422 1 98.31 289 LEU A C 1
ATOM 2198 O O . LEU A 1 289 ? -16.609 4.164 -12.148 1 98.31 289 LEU A O 1
ATOM 2202 N N . GLY A 1 290 ? -18.109 5.758 -11.641 1 97.94 290 GLY A N 1
ATOM 2203 C CA . GLY A 1 290 ? -18.984 5.348 -12.719 1 97.94 290 GLY A CA 1
ATOM 2204 C C . GLY A 1 290 ? -19.828 4.129 -12.375 1 97.94 290 GLY A C 1
ATOM 2205 O O . GLY A 1 290 ? -20.281 3.406 -13.266 1 97.94 290 GLY A O 1
ATOM 2206 N N . LEU A 1 291 ? -19.938 3.861 -11.102 1 98.75 291 LEU A N 1
ATOM 2207 C CA . LEU A 1 291 ? -20.719 2.732 -10.609 1 98.75 291 LEU A CA 1
ATOM 2208 C C . LEU A 1 291 ? -21.969 3.215 -9.867 1 98.75 291 LEU A C 1
ATOM 2210 O O . LEU A 1 291 ? -22.141 4.418 -9.656 1 98.75 291 LEU A O 1
ATOM 2214 N N . ASP A 1 292 ? -22.828 2.303 -9.57 1 98.19 292 ASP A N 1
ATOM 2215 C CA . ASP A 1 292 ? -24 2.674 -8.766 1 98.19 292 ASP A CA 1
ATOM 2216 C C . ASP A 1 292 ? -23.656 2.658 -7.273 1 98.19 292 ASP A C 1
ATOM 2218 O O . ASP A 1 292 ? -22.578 2.219 -6.883 1 98.19 292 ASP A O 1
ATOM 2222 N N . LYS A 1 293 ? -24.578 3.068 -6.406 1 97.69 293 LYS A N 1
ATOM 2223 C CA . LYS A 1 293 ? -24.312 3.27 -4.98 1 97.69 293 LYS A CA 1
ATOM 2224 C C . LYS A 1 293 ? -24.172 1.935 -4.254 1 97.69 293 LYS A C 1
ATOM 2226 O O . LYS A 1 293 ? -23.516 1.857 -3.213 1 97.69 293 LYS A O 1
ATOM 2231 N N . ALA A 1 294 ? -24.688 0.862 -4.781 1 98 294 ALA A N 1
ATOM 2232 C CA . ALA A 1 294 ? -24.781 -0.391 -4.039 1 98 294 ALA A CA 1
ATOM 2233 C C . ALA A 1 294 ? -23.641 -1.335 -4.398 1 98 294 ALA A C 1
ATOM 2235 O O . ALA A 1 294 ? -23.672 -2.514 -4.035 1 98 294 ALA A O 1
ATOM 2236 N N . TRP A 1 295 ? -22.656 -0.841 -5.129 1 98.75 295 TRP A N 1
ATOM 2237 C CA . TRP A 1 295 ? -21.656 -1.731 -5.699 1 98.75 295 TRP A CA 1
ATOM 2238 C C . TRP A 1 295 ? -20.922 -2.492 -4.605 1 98.75 295 TRP A C 1
ATOM 2240 O O . TRP A 1 295 ? -20.688 -3.699 -4.723 1 98.75 295 TRP A O 1
ATOM 2250 N N . VAL A 1 296 ? -20.578 -1.833 -3.461 1 98.88 296 VAL A N 1
ATOM 2251 C CA . VAL A 1 296 ? -19.828 -2.518 -2.402 1 98.88 296 VAL A CA 1
ATOM 2252 C C . VAL A 1 296 ? -20.734 -3.541 -1.723 1 98.88 296 VAL A C 1
ATOM 2254 O O . VAL A 1 296 ? -20.312 -4.664 -1.443 1 98.88 296 VAL A O 1
ATOM 2257 N N . MET A 1 297 ? -21.953 -3.143 -1.429 1 98.69 297 MET A N 1
ATOM 2258 C CA . MET A 1 297 ? -22.906 -4.07 -0.828 1 98.69 297 MET A CA 1
ATOM 2259 C C . MET A 1 297 ? -23.031 -5.34 -1.666 1 98.69 297 MET A C 1
ATOM 2261 O O . MET A 1 297 ? -23.016 -6.449 -1.129 1 98.69 297 MET A O 1
ATOM 2265 N N . ARG A 1 298 ? -23.109 -5.191 -2.938 1 98.75 298 ARG A N 1
ATOM 2266 C CA . ARG A 1 298 ? -23.25 -6.332 -3.838 1 98.75 298 ARG A CA 1
ATOM 2267 C C . ARG A 1 298 ? -22 -7.203 -3.828 1 98.75 298 ARG A C 1
ATOM 2269 O O . ARG A 1 298 ? -22.094 -8.43 -3.844 1 98.75 298 ARG A O 1
ATOM 2276 N N . VAL A 1 299 ? -20.812 -6.582 -3.84 1 98.94 299 VAL A N 1
ATOM 2277 C CA . VAL A 1 299 ? -19.547 -7.324 -3.766 1 98.94 299 VAL A CA 1
ATOM 2278 C C . VAL A 1 299 ? -19.547 -8.203 -2.516 1 98.94 299 VAL A C 1
ATOM 2280 O O . VAL A 1 299 ? -19.281 -9.406 -2.596 1 98.94 299 VAL A O 1
ATOM 2283 N N . ILE A 1 300 ? -19.859 -7.582 -1.359 1 98.94 300 ILE A N 1
ATOM 2284 C CA . ILE A 1 300 ? -19.812 -8.305 -0.093 1 98.94 300 ILE A CA 1
ATOM 2285 C C . ILE A 1 300 ? -20.906 -9.367 -0.057 1 98.94 300 ILE A C 1
ATOM 2287 O O . ILE A 1 300 ? -20.656 -10.5 0.377 1 98.94 300 ILE A O 1
ATOM 2291 N N . GLU A 1 301 ? -22.047 -9.023 -0.541 1 98.88 301 GLU A N 1
ATOM 2292 C CA . GLU A 1 301 ? -23.156 -9.961 -0.525 1 98.88 301 GLU A CA 1
ATOM 2293 C C . GLU A 1 301 ? -22.875 -11.18 -1.392 1 98.88 301 GLU A C 1
ATOM 2295 O O . GLU A 1 301 ? -23.125 -12.312 -0.98 1 98.88 301 GLU A O 1
ATOM 2300 N N . GLN A 1 302 ? -22.344 -10.953 -2.572 1 98.88 302 GLN A N 1
ATOM 2301 C CA . GLN A 1 302 ? -22.25 -12.023 -3.555 1 98.88 302 GLN A CA 1
ATOM 2302 C C . GLN A 1 302 ? -20.938 -12.789 -3.396 1 98.88 302 GLN A C 1
ATOM 2304 O O . GLN A 1 302 ? -20.859 -13.977 -3.715 1 98.88 302 GLN A O 1
ATOM 2309 N N . VAL A 1 303 ? -19.859 -12.156 -2.895 1 98.88 303 VAL A N 1
ATOM 2310 C CA . VAL A 1 303 ? -18.547 -12.789 -2.926 1 98.88 303 VAL A CA 1
ATOM 2311 C C . VAL A 1 303 ? -17.969 -12.875 -1.511 1 98.88 303 VAL A C 1
ATOM 2313 O O . VAL A 1 303 ? -17.234 -13.805 -1.187 1 98.88 303 VAL A O 1
ATOM 2316 N N . GLY A 1 304 ? -18.344 -11.906 -0.641 1 98.94 304 GLY A N 1
ATOM 2317 C CA . GLY A 1 304 ? -17.828 -11.875 0.717 1 98.94 304 GLY A CA 1
ATOM 2318 C C . GLY A 1 304 ? -16.688 -10.883 0.903 1 98.94 304 GLY A C 1
ATOM 2319 O O . GLY A 1 304 ? -16.188 -10.312 -0.069 1 98.94 304 GLY A O 1
ATOM 2320 N N . ASN A 1 305 ? -16.359 -10.641 2.223 1 98.94 305 ASN A N 1
ATOM 2321 C CA . ASN A 1 305 ? -15.211 -9.805 2.529 1 98.94 305 ASN A CA 1
ATOM 2322 C C . ASN A 1 305 ? -13.898 -10.562 2.334 1 98.94 305 ASN A C 1
ATOM 2324 O O . ASN A 1 305 ? -13.906 -11.734 1.948 1 98.94 305 ASN A O 1
ATOM 2328 N N . TYR A 1 306 ? -12.766 -9.898 2.529 1 98.94 306 TYR A N 1
ATOM 2329 C CA . TYR A 1 306 ? -11.453 -10.492 2.277 1 98.94 306 TYR A CA 1
ATOM 2330 C C . TYR A 1 306 ? -11.25 -11.734 3.131 1 98.94 306 TYR A C 1
ATOM 2332 O O . TYR A 1 306 ? -10.766 -12.758 2.643 1 98.94 306 TYR A O 1
ATOM 2340 N N . GLY A 1 307 ? -11.578 -11.641 4.406 1 98.88 307 GLY A N 1
ATOM 2341 C CA . GLY A 1 307 ? -11.43 -12.766 5.309 1 98.88 307 GLY A CA 1
ATOM 2342 C C . GLY A 1 307 ? -12.203 -13.992 4.867 1 98.88 307 GLY A C 1
ATOM 2343 O O . GLY A 1 307 ? -11.711 -15.117 4.965 1 98.88 307 GLY A O 1
ATOM 2344 N N . GLU A 1 308 ? -13.43 -13.805 4.395 1 98.88 308 GLU A N 1
ATOM 2345 C CA . GLU A 1 308 ? -14.242 -14.906 3.898 1 98.88 308 GLU A CA 1
ATOM 2346 C C . GLU A 1 308 ? -13.625 -15.539 2.656 1 98.88 308 GLU A C 1
ATOM 2348 O O . GLU A 1 308 ? -13.578 -16.766 2.529 1 98.88 308 GLU A O 1
ATOM 2353 N N . ILE A 1 309 ? -13.133 -14.703 1.765 1 98.88 309 ILE A N 1
ATOM 2354 C CA . ILE A 1 309 ? -12.492 -15.172 0.544 1 98.88 309 ILE A CA 1
ATOM 2355 C C . ILE A 1 309 ? -11.258 -16 0.9 1 98.88 309 ILE A C 1
ATOM 2357 O O . ILE A 1 309 ? -11.07 -17.109 0.383 1 98.88 309 ILE A O 1
ATOM 2361 N N . TYR A 1 310 ? -10.445 -15.508 1.812 1 98.75 310 TYR A N 1
ATOM 2362 C CA . TYR A 1 310 ? -9.234 -16.203 2.238 1 98.75 310 TYR A CA 1
ATOM 2363 C C . TYR A 1 310 ? -9.57 -17.516 2.918 1 98.75 310 TYR A C 1
ATOM 2365 O O . TYR A 1 310 ? -8.992 -18.562 2.598 1 98.75 310 TYR A O 1
ATOM 2373 N N . ASN A 1 311 ? -10.508 -17.484 3.809 1 98.44 311 ASN A N 1
ATOM 2374 C CA . ASN A 1 311 ? -10.852 -18.656 4.59 1 98.44 311 ASN A CA 1
ATOM 2375 C C . ASN A 1 311 ? -11.375 -19.781 3.703 1 98.44 311 ASN A C 1
ATOM 2377 O O . ASN A 1 311 ? -10.914 -20.922 3.799 1 98.44 311 ASN A O 1
ATOM 2381 N N . ARG A 1 312 ? -12.266 -19.484 2.844 1 97.75 312 ARG A N 1
ATOM 2382 C CA . ARG A 1 312 ? -12.914 -20.547 2.074 1 97.75 312 ARG A CA 1
ATOM 2383 C C . ARG A 1 312 ? -11.953 -21.156 1.065 1 97.75 312 ARG A C 1
ATOM 2385 O O . ARG A 1 312 ? -12.055 -22.344 0.738 1 97.75 312 ARG A O 1
ATOM 2392 N N . ASN A 1 313 ? -10.945 -20.375 0.656 1 97.31 313 ASN A N 1
ATOM 2393 C CA . ASN A 1 313 ? -10.102 -20.859 -0.431 1 97.31 313 ASN A CA 1
ATOM 2394 C C . ASN A 1 313 ? -8.758 -21.359 0.083 1 97.31 313 ASN A C 1
ATOM 2396 O O . ASN A 1 313 ? -8.188 -22.297 -0.471 1 97.31 313 ASN A O 1
ATOM 2400 N N . LEU A 1 314 ? -8.227 -20.719 1.148 1 97.12 314 LEU A N 1
ATOM 2401 C CA . LEU A 1 314 ? -6.859 -21.016 1.558 1 97.12 314 LEU A CA 1
ATOM 2402 C C . LEU A 1 314 ? -6.832 -21.719 2.904 1 97.12 314 LEU A C 1
ATOM 2404 O O . LEU A 1 314 ? -6.195 -22.766 3.047 1 97.12 314 LEU A O 1
ATOM 2408 N N . THR A 1 315 ? -7.531 -21.188 3.883 1 97 315 THR A N 1
ATOM 2409 C CA . THR A 1 315 ? -7.508 -21.781 5.211 1 97 315 THR A CA 1
ATOM 2410 C C . THR A 1 315 ? -8.211 -23.141 5.199 1 97 315 THR A C 1
ATOM 2412 O O . THR A 1 315 ? -7.637 -24.141 5.633 1 97 315 THR A O 1
ATOM 2415 N N . LYS A 1 316 ? -9.344 -23.234 4.633 1 95.62 316 LYS A N 1
ATOM 2416 C CA . LYS A 1 316 ? -10.117 -24.469 4.652 1 95.62 316 LYS A CA 1
ATOM 2417 C C . LYS A 1 316 ? -9.516 -25.516 3.713 1 95.62 316 LYS A C 1
ATOM 2419 O O . LYS A 1 316 ? -9.609 -26.719 3.963 1 95.62 316 LYS A O 1
ATOM 2424 N N . VAL A 1 317 ? -8.883 -25.047 2.654 1 93 317 VAL A N 1
ATOM 2425 C CA . VAL A 1 317 ? -8.398 -25.953 1.618 1 93 317 VAL A CA 1
ATOM 2426 C C . VAL A 1 317 ? -6.977 -26.391 1.945 1 93 317 VAL A C 1
ATOM 2428 O O . VAL A 1 317 ? -6.637 -27.578 1.789 1 93 317 VAL A O 1
ATOM 2431 N N . LEU A 1 318 ? -6.145 -25.484 2.471 1 93.81 318 LEU A N 1
ATOM 2432 C CA . LEU A 1 318 ? -4.727 -25.766 2.646 1 93.81 318 LEU A CA 1
ATOM 2433 C C . LEU A 1 318 ? -4.348 -25.766 4.125 1 93.81 318 LEU A C 1
ATOM 2435 O O . LEU A 1 318 ? -3.225 -26.125 4.484 1 93.81 318 LEU A O 1
ATOM 2439 N N . GLY A 1 319 ? -5.215 -25.297 4.941 1 93.38 319 GLY A N 1
ATOM 2440 C CA . GLY A 1 319 ? -4.879 -25.141 6.348 1 93.38 319 GLY A CA 1
ATOM 2441 C C . GLY A 1 319 ? -3.967 -23.953 6.605 1 93.38 319 GLY A C 1
ATOM 2442 O O . GLY A 1 319 ? -3.25 -23.922 7.609 1 93.38 319 GLY A O 1
ATOM 2443 N N . LEU A 1 320 ? -3.969 -23 5.727 1 92.5 320 LEU A N 1
ATOM 2444 C CA . LEU A 1 320 ? -3.055 -21.875 5.84 1 92.5 320 LEU A CA 1
ATOM 2445 C C . LEU A 1 320 ? -3.643 -20.781 6.738 1 92.5 320 LEU A C 1
ATOM 2447 O O . LEU A 1 320 ? -4.773 -20.344 6.527 1 92.5 320 LEU A O 1
ATOM 2451 N N . ASP A 1 321 ? -2.795 -20.375 7.668 1 94.12 321 ASP A N 1
ATOM 2452 C CA . ASP A 1 321 ? -3.152 -19.219 8.469 1 94.12 321 ASP A CA 1
ATOM 2453 C C . ASP A 1 321 ? -2.949 -17.922 7.684 1 94.12 321 ASP A C 1
ATOM 2455 O O . ASP A 1 321 ? -2.277 -17.922 6.652 1 94.12 321 ASP A O 1
ATOM 2459 N N . ARG A 1 322 ? -3.428 -16.844 8.18 1 96.62 322 ARG A N 1
ATOM 2460 C CA . ARG A 1 322 ? -3.416 -15.562 7.48 1 96.62 322 ARG A CA 1
ATOM 2461 C C . ARG A 1 322 ? -1.997 -15.016 7.367 1 96.62 322 ARG A C 1
ATOM 2463 O O . ARG A 1 322 ? -1.646 -14.383 6.367 1 96.62 322 ARG A O 1
ATOM 2470 N N . GLY A 1 323 ? -1.161 -15.227 8.445 1 93.75 323 GLY A N 1
ATOM 2471 C CA . GLY A 1 323 ? 0.188 -14.688 8.438 1 93.75 323 GLY A CA 1
ATOM 2472 C C . GLY A 1 323 ? 0.236 -13.211 8.07 1 93.75 323 GLY A C 1
ATOM 2473 O O . GLY A 1 323 ? -0.469 -12.398 8.672 1 93.75 323 GLY A O 1
ATOM 2474 N N . GLN A 1 324 ? 1.043 -12.875 7.039 1 94.81 324 GLN A N 1
ATOM 2475 C CA . GLN A 1 324 ? 1.183 -11.492 6.605 1 94.81 324 GLN A CA 1
ATOM 2476 C C . GLN A 1 324 ? -0.125 -10.961 6.023 1 94.81 324 GLN A C 1
ATOM 2478 O O . GLN A 1 324 ? -0.327 -9.75 5.941 1 94.81 324 GLN A O 1
ATOM 2483 N N . ASN A 1 325 ? -0.956 -11.859 5.645 1 97.62 325 ASN A N 1
ATOM 2484 C CA . ASN A 1 325 ? -2.195 -11.453 4.988 1 97.62 325 ASN A CA 1
ATOM 2485 C C . ASN A 1 325 ? -3.328 -11.266 5.992 1 97.62 325 ASN A C 1
ATOM 2487 O O . ASN A 1 325 ? -4.504 -11.281 5.621 1 97.62 325 ASN A O 1
ATOM 2491 N N . ALA A 1 326 ? -2.969 -11.18 7.27 1 97.38 326 ALA A N 1
ATOM 2492 C CA . ALA A 1 326 ? -3.908 -10.711 8.289 1 97.38 326 ALA A CA 1
ATOM 2493 C C . ALA A 1 326 ? -4.09 -9.203 8.227 1 97.38 326 ALA A C 1
ATOM 2495 O O . ALA A 1 326 ? -3.295 -8.5 7.59 1 97.38 326 ALA A O 1
ATOM 2496 N N . LEU A 1 327 ? -5.168 -8.773 8.797 1 97 327 LEU A N 1
ATOM 2497 C CA . LEU A 1 327 ? -5.352 -7.34 8.969 1 97 327 LEU A CA 1
ATOM 2498 C C . LEU A 1 327 ? -4.191 -6.727 9.742 1 97 327 LEU A C 1
ATOM 2500 O O . LEU A 1 327 ? -3.627 -7.367 10.633 1 97 327 LEU A O 1
ATOM 2504 N N . SER A 1 328 ? -3.867 -5.492 9.438 1 93.88 328 SER A N 1
ATOM 2505 C CA . SER A 1 328 ? -2.781 -4.812 10.141 1 93.88 328 SER A CA 1
ATOM 2506 C C . SER A 1 328 ? -3.066 -4.707 11.633 1 93.88 328 SER A C 1
ATOM 2508 O O . SER A 1 328 ? -2.145 -4.75 12.445 1 93.88 328 SER A O 1
ATOM 2510 N N . SER A 1 329 ? -4.32 -4.605 12.023 1 91.44 329 SER A N 1
ATOM 2511 C CA . SER A 1 329 ? -4.719 -4.57 13.43 1 91.44 329 SER A CA 1
ATOM 2512 C C . SER A 1 329 ? -4.461 -5.91 14.109 1 91.44 329 SER A C 1
ATOM 2514 O O . SER A 1 329 ? -4.504 -6.004 15.344 1 91.44 329 SER A O 1
ATOM 2516 N N . GLN A 1 330 ? -4.184 -6.895 13.297 1 93.25 330 GLN A N 1
ATOM 2517 C CA . GLN A 1 330 ? -3.949 -8.234 13.82 1 93.25 330 GLN A CA 1
ATOM 2518 C C . GLN A 1 330 ? -2.535 -8.711 13.492 1 93.25 330 GLN A C 1
ATOM 2520 O O . GLN A 1 330 ? -2.277 -9.914 13.438 1 93.25 330 GLN A O 1
ATOM 2525 N N . GLY A 1 331 ? -1.683 -7.793 13.172 1 91.12 331 GLY A N 1
ATOM 2526 C CA . GLY A 1 331 ? -0.273 -8.109 13.008 1 91.12 331 GLY A CA 1
ATOM 2527 C C . GLY A 1 331 ? 0.117 -8.352 11.562 1 91.12 331 GLY A C 1
ATOM 2528 O O . GLY A 1 331 ? 1.276 -8.648 11.266 1 91.12 331 GLY A O 1
ATOM 2529 N N . GLY A 1 332 ? -0.85 -8.258 10.609 1 95 332 GLY A N 1
ATOM 2530 C CA . GLY A 1 332 ? -0.542 -8.406 9.203 1 95 332 GLY A CA 1
ATOM 2531 C C . GLY A 1 332 ? -0.33 -7.086 8.492 1 95 332 GLY A C 1
ATOM 2532 O O . GLY A 1 332 ? -0.085 -6.062 9.133 1 95 332 GLY A O 1
ATOM 2533 N N . ILE A 1 333 ? -0.369 -7.148 7.172 1 94.75 333 ILE A N 1
ATOM 2534 C CA . ILE A 1 333 ? -0.01 -5.949 6.422 1 94.75 333 ILE A CA 1
ATOM 2535 C C . ILE A 1 333 ? -1.253 -5.371 5.746 1 94.75 333 ILE A C 1
ATOM 2537 O O . ILE A 1 333 ? -1.187 -4.32 5.105 1 94.75 333 ILE A O 1
ATOM 2541 N N . LEU A 1 334 ? -2.424 -6.086 5.871 1 97.25 334 LEU A N 1
ATOM 2542 C CA . LEU A 1 334 ? -3.598 -5.66 5.113 1 97.25 334 LEU A CA 1
ATOM 2543 C C . LEU A 1 334 ? -4.332 -4.539 5.84 1 97.25 334 LEU A C 1
ATOM 2545 O O . LEU A 1 334 ? -4.609 -4.645 7.035 1 97.25 334 LEU A O 1
ATOM 2549 N N . TRP A 1 335 ? -4.586 -3.559 5.18 1 96.88 335 TRP A N 1
ATOM 2550 C CA . TRP A 1 335 ? -5.395 -2.428 5.625 1 96.88 335 TRP A CA 1
ATOM 2551 C C . TRP A 1 335 ? -6.02 -1.706 4.434 1 96.88 335 TRP A C 1
ATOM 2553 O O . TRP A 1 335 ? -5.602 -1.906 3.289 1 96.88 335 TRP A O 1
ATOM 2563 N N . SER A 1 336 ? -7.066 -0.979 4.684 1 98 336 SER A N 1
ATOM 2564 C CA . SER A 1 336 ? -7.68 -0.119 3.678 1 98 336 SER A CA 1
ATOM 2565 C C . SER A 1 336 ? -7.656 1.343 4.113 1 98 336 SER A C 1
ATOM 2567 O O . SER A 1 336 ? -7.844 1.647 5.293 1 98 336 SER A O 1
ATOM 2569 N N . PRO A 1 337 ? -7.371 2.268 3.113 1 97.81 337 PRO A N 1
ATOM 2570 C CA . PRO A 1 337 ? -7.742 3.648 3.434 1 97.81 337 PRO A CA 1
ATOM 2571 C C . PRO A 1 337 ? -9.211 3.793 3.814 1 97.81 337 PRO A C 1
ATOM 2573 O O . PRO A 1 337 ? -10.047 2.998 3.377 1 97.81 337 PRO A O 1
ATOM 2576 N N . PRO A 1 338 ? -9.461 4.75 4.664 1 96.94 338 PRO A N 1
ATOM 2577 C CA . PRO A 1 338 ? -10.859 4.891 5.098 1 96.94 338 PRO A CA 1
ATOM 2578 C C . PRO A 1 338 ? -11.781 5.352 3.971 1 96.94 338 PRO A C 1
ATOM 2580 O O . PRO A 1 338 ? -11.352 6.098 3.084 1 96.94 338 PRO A O 1
ATOM 2583 N N . PHE A 1 339 ? -12.977 4.844 4.031 1 95.75 339 PHE A N 1
ATOM 2584 C CA . PHE A 1 339 ? -14.016 5.277 3.104 1 95.75 339 PHE A CA 1
ATOM 2585 C C . PHE A 1 339 ? -14.656 6.578 3.576 1 95.75 339 PHE A C 1
ATOM 2587 O O . PHE A 1 339 ? -15.781 6.574 4.078 1 95.75 339 PHE A O 1
ATOM 2594 N N . ARG A 1 340 ? -13.977 7.668 3.408 1 92.5 340 ARG A N 1
ATOM 2595 C CA . ARG A 1 340 ? -14.398 9 3.814 1 92.5 340 ARG A CA 1
ATOM 2596 C C . ARG A 1 340 ? -13.664 10.078 3.027 1 92.5 340 ARG A C 1
ATOM 2598 O O . ARG A 1 340 ? -12.633 9.805 2.406 1 92.5 340 ARG A O 1
ATOM 2605 N N . MET B 1 1 ? -29.422 60.031 -67.312 1 24.17 1 MET B N 1
ATOM 2606 C CA . MET B 1 1 ? -29.812 58.906 -66.438 1 24.17 1 MET B CA 1
ATOM 2607 C C . MET B 1 1 ? -28.656 57.938 -66.25 1 24.17 1 MET B C 1
ATOM 2609 O O . MET B 1 1 ? -28.328 57.156 -67.125 1 24.17 1 MET B O 1
ATOM 2613 N N . LEU B 1 2 ? -27.516 58.469 -65.688 1 29.41 2 LEU B N 1
ATOM 2614 C CA . LEU B 1 2 ? -26.172 57.969 -65.375 1 29.41 2 LEU B CA 1
ATOM 2615 C C . LEU B 1 2 ? -26.219 56.844 -64.375 1 29.41 2 LEU B C 1
ATOM 2617 O O . LEU B 1 2 ? -26.656 57 -63.25 1 29.41 2 LEU B O 1
ATOM 2621 N N . LYS B 1 3 ? -26.516 55.594 -65 1 30.06 3 LYS B N 1
ATOM 2622 C CA . LYS B 1 3 ? -26.688 54.344 -64.25 1 30.06 3 LYS B CA 1
ATOM 2623 C C . LYS B 1 3 ? -25.469 54.062 -63.375 1 30.06 3 LYS B C 1
ATOM 2625 O O . LYS B 1 3 ? -24.344 54.031 -63.875 1 30.06 3 LYS B O 1
ATOM 2630 N N . ARG B 1 4 ? -25.516 54.281 -62.062 1 34.44 4 ARG B N 1
ATOM 2631 C CA . ARG B 1 4 ? -24.641 54.031 -60.906 1 34.44 4 ARG B CA 1
ATOM 2632 C C . ARG B 1 4 ? -24.234 52.562 -60.812 1 34.44 4 ARG B C 1
ATOM 2634 O O . ARG B 1 4 ? -25.078 51.688 -60.719 1 34.44 4 ARG B O 1
ATOM 2641 N N . ILE B 1 5 ? -23.25 52.094 -61.594 1 31.61 5 ILE B N 1
ATOM 2642 C CA . ILE B 1 5 ? -22.688 50.75 -61.531 1 31.61 5 ILE B CA 1
ATOM 2643 C C . ILE B 1 5 ? -22.203 50.469 -60.125 1 31.61 5 ILE B C 1
ATOM 2645 O O . ILE B 1 5 ? -21.312 51.125 -59.594 1 31.61 5 ILE B O 1
ATOM 2649 N N . ALA B 1 6 ? -23.062 50.031 -59.188 1 36.44 6 ALA B N 1
ATOM 2650 C CA . ALA B 1 6 ? -22.797 49.562 -57.844 1 36.44 6 ALA B CA 1
ATOM 2651 C C . ALA B 1 6 ? -21.734 48.469 -57.844 1 36.44 6 ALA B C 1
ATOM 2653 O O . ALA B 1 6 ? -21.906 47.406 -58.469 1 36.44 6 ALA B O 1
ATOM 2654 N N . ILE B 1 7 ? -20.422 48.812 -57.844 1 31.69 7 ILE B N 1
ATOM 2655 C CA . ILE B 1 7 ? -19.328 47.844 -57.688 1 31.69 7 ILE B CA 1
ATOM 2656 C C . ILE B 1 7 ? -19.5 47.062 -56.375 1 31.69 7 ILE B C 1
ATOM 2658 O O . ILE B 1 7 ? -19.594 47.656 -55.312 1 31.69 7 ILE B O 1
ATOM 2662 N N . ALA B 1 8 ? -20.094 45.906 -56.406 1 35.09 8 ALA B N 1
ATOM 2663 C CA . ALA B 1 8 ? -20.203 44.906 -55.344 1 35.09 8 ALA B CA 1
ATOM 2664 C C . ALA B 1 8 ? -18.828 44.594 -54.75 1 35.09 8 ALA B C 1
ATOM 2666 O O . ALA B 1 8 ? -17.906 44.188 -55.469 1 35.09 8 ALA B O 1
ATOM 2667 N N . ALA B 1 9 ? -18.391 45.406 -53.781 1 35.66 9 ALA B N 1
ATOM 2668 C CA . ALA B 1 9 ? -17.203 45.125 -52.969 1 35.66 9 ALA B CA 1
ATOM 2669 C C . ALA B 1 9 ? -17.234 43.719 -52.406 1 35.66 9 ALA B C 1
ATOM 2671 O O . ALA B 1 9 ? -18.172 43.312 -51.719 1 35.66 9 ALA B O 1
ATOM 2672 N N . LEU B 1 10 ? -16.766 42.781 -53.219 1 37.97 10 LEU B N 1
ATOM 2673 C CA . LEU B 1 10 ? -16.516 41.406 -52.75 1 37.97 10 LEU B CA 1
ATOM 2674 C C . LEU B 1 10 ? -15.719 41.438 -51.438 1 37.97 10 LEU B C 1
ATOM 2676 O O . LEU B 1 10 ? -14.578 41.906 -51.406 1 37.97 10 LEU B O 1
ATOM 2680 N N . THR B 1 11 ? -16.391 41.625 -50.312 1 38.44 11 THR B N 1
ATOM 2681 C CA . THR B 1 11 ? -15.789 41.438 -49 1 38.44 11 THR B CA 1
ATOM 2682 C C . THR B 1 11 ? -15.109 40.094 -48.875 1 38.44 11 THR B C 1
ATOM 2684 O O . THR B 1 11 ? -15.75 39.062 -49.031 1 38.44 11 THR B O 1
ATOM 2687 N N . ALA B 1 12 ? -13.859 39.938 -49.312 1 40.62 12 ALA B N 1
ATOM 2688 C CA . ALA B 1 12 ? -13.016 38.781 -49 1 40.62 12 ALA B CA 1
ATOM 2689 C C . ALA B 1 12 ? -13.047 38.469 -47.5 1 40.62 12 ALA B C 1
ATOM 2691 O O . ALA B 1 12 ? -12.633 39.281 -46.688 1 40.62 12 ALA B O 1
ATOM 2692 N N . LEU B 1 13 ? -14.031 37.688 -47.156 1 40.91 13 LEU B N 1
ATOM 2693 C CA . LEU B 1 13 ? -13.992 37.156 -45.812 1 40.91 13 LEU B CA 1
ATOM 2694 C C . LEU B 1 13 ? -12.68 36.406 -45.562 1 40.91 13 LEU B C 1
ATOM 2696 O O . LEU B 1 13 ? -12.328 35.5 -46.281 1 40.91 13 LEU B O 1
ATOM 2700 N N . PRO B 1 14 ? -11.695 37.156 -44.938 1 45.09 14 PRO B N 1
ATOM 2701 C CA . PRO B 1 14 ? -10.508 36.375 -44.594 1 45.09 14 PRO B CA 1
ATOM 2702 C C . PRO B 1 14 ? -10.852 35.031 -43.906 1 45.09 14 PRO B C 1
ATOM 2704 O O . PRO B 1 14 ? -11.664 35 -42.969 1 45.09 14 PRO B O 1
ATOM 2707 N N . LEU B 1 15 ? -10.836 33.969 -44.625 1 40.91 15 LEU B N 1
ATOM 2708 C CA . LEU B 1 15 ? -10.812 32.656 -44 1 40.91 15 LEU B CA 1
ATOM 2709 C C . LEU B 1 15 ? -9.734 32.594 -42.906 1 40.91 15 LEU B C 1
ATOM 2711 O O . LEU B 1 15 ? -8.547 32.594 -43.219 1 40.91 15 LEU B O 1
ATOM 2715 N N . ILE B 1 16 ? -9.922 33.188 -41.781 1 37.44 16 ILE B N 1
ATOM 2716 C CA . ILE B 1 16 ? -9.07 32.812 -40.625 1 37.44 16 ILE B CA 1
ATOM 2717 C C . ILE B 1 16 ? -9.062 31.297 -40.469 1 37.44 16 ILE B C 1
ATOM 2719 O O . ILE B 1 16 ? -10.062 30.703 -40.062 1 37.44 16 ILE B O 1
ATOM 2723 N N . ALA B 1 17 ? -8.344 30.594 -41.375 1 42.34 17 ALA B N 1
ATOM 2724 C CA . ALA B 1 17 ? -8.016 29.234 -40.969 1 42.34 17 ALA B CA 1
ATOM 2725 C C . ALA B 1 17 ? -7.562 29.188 -39.5 1 42.34 17 ALA B C 1
ATOM 2727 O O . ALA B 1 17 ? -6.535 29.766 -39.156 1 42.34 17 ALA B O 1
ATOM 2728 N N . GLY B 1 18 ? -8.508 29.078 -38.594 1 39.09 18 GLY B N 1
ATOM 2729 C CA . GLY B 1 18 ? -8.117 28.719 -37.25 1 39.09 18 GLY B CA 1
ATOM 2730 C C . GLY B 1 18 ? -7.043 27.641 -37.188 1 39.09 18 GLY B C 1
ATOM 2731 O O . GLY B 1 18 ? -7.293 26.5 -37.562 1 39.09 18 GLY B O 1
ATOM 2732 N N . LEU B 1 19 ? -5.824 28.016 -37.438 1 41.53 19 LEU B N 1
ATOM 2733 C CA . LEU B 1 19 ? -4.766 27.109 -37 1 41.53 19 LEU B CA 1
ATOM 2734 C C . LEU B 1 19 ? -5.086 26.5 -35.625 1 41.53 19 LEU B C 1
ATOM 2736 O O . LEU B 1 19 ? -4.973 27.188 -34.625 1 41.53 19 LEU B O 1
ATOM 2740 N N . THR B 1 20 ? -6.012 25.625 -35.688 1 41.81 20 THR B N 1
ATOM 2741 C CA . THR B 1 20 ? -6.031 24.781 -34.5 1 41.81 20 THR B CA 1
ATOM 2742 C C . THR B 1 20 ? -4.625 24.297 -34.156 1 41.81 20 THR B C 1
ATOM 2744 O O . THR B 1 20 ? -4.043 23.5 -34.906 1 41.81 20 THR B O 1
ATOM 2747 N N . THR B 1 21 ? -3.816 25.125 -33.531 1 44.03 21 THR B N 1
ATOM 2748 C CA . THR B 1 21 ? -2.594 24.609 -32.938 1 44.03 21 THR B CA 1
ATOM 2749 C C . THR B 1 21 ? -2.855 23.25 -32.281 1 44.03 21 THR B C 1
ATOM 2751 O O . THR B 1 21 ? -3.84 23.094 -31.547 1 44.03 21 THR B O 1
ATOM 2754 N N . PRO B 1 22 ? -2.369 22.188 -32.812 1 44.19 22 PRO B N 1
ATOM 2755 C CA . PRO B 1 22 ? -2.523 20.922 -32.062 1 44.19 22 PRO B CA 1
ATOM 2756 C C . PRO B 1 22 ? -2.414 21.109 -30.562 1 44.19 22 PRO B C 1
ATOM 2758 O O . PRO B 1 22 ? -1.744 22.031 -30.094 1 44.19 22 PRO B O 1
ATOM 2761 N N . PRO B 1 23 ? -3.328 20.656 -29.797 1 39.75 23 PRO B N 1
ATOM 2762 C CA . PRO B 1 23 ? -3.139 20.781 -28.344 1 39.75 23 PRO B CA 1
ATOM 2763 C C . PRO B 1 23 ? -1.679 20.609 -27.922 1 39.75 23 PRO B C 1
ATOM 2765 O O . PRO B 1 23 ? -1.028 19.641 -28.312 1 39.75 23 PRO B O 1
ATOM 2768 N N . GLN B 1 24 ? -0.883 21.625 -27.891 1 39.78 24 GLN B N 1
ATOM 2769 C CA . GLN B 1 24 ? 0.464 21.578 -27.328 1 39.78 24 GLN B CA 1
ATOM 2770 C C . GLN B 1 24 ? 0.535 20.594 -26.172 1 39.78 24 GLN B C 1
ATOM 2772 O O . GLN B 1 24 ? -0.255 20.672 -25.234 1 39.78 24 GLN B O 1
ATOM 2777 N N . ALA B 1 25 ? 0.957 19.391 -26.391 1 45.56 25 ALA B N 1
ATOM 2778 C CA . ALA B 1 25 ? 1.259 18.391 -25.375 1 45.56 25 ALA B CA 1
ATOM 2779 C C . ALA B 1 25 ? 1.767 19.047 -24.094 1 45.56 25 ALA B C 1
ATOM 2781 O O . ALA B 1 25 ? 2.807 19.703 -24.094 1 45.56 25 ALA B O 1
ATOM 2782 N N . ARG B 1 26 ? 0.866 19.75 -23.109 1 54.31 26 ARG B N 1
ATOM 2783 C CA . ARG B 1 26 ? 1.264 20.359 -21.844 1 54.31 26 ARG B CA 1
ATOM 2784 C C . ARG B 1 26 ? 2.408 19.594 -21.203 1 54.31 26 ARG B C 1
ATOM 2786 O O . ARG B 1 26 ? 2.361 18.359 -21.109 1 54.31 26 ARG B O 1
ATOM 2793 N N . ALA B 1 27 ? 3.529 20.203 -20.969 1 74.19 27 ALA B N 1
ATOM 2794 C CA . ALA B 1 27 ? 4.711 19.656 -20.312 1 74.19 27 ALA B CA 1
ATOM 2795 C C . ALA B 1 27 ? 4.34 19 -18.969 1 74.19 27 ALA B C 1
ATOM 2797 O O . ALA B 1 27 ? 3.512 19.547 -18.234 1 74.19 27 ALA B O 1
ATOM 2798 N N . GLY B 1 28 ? 4.758 17.719 -18.75 1 94.44 28 GLY B N 1
ATOM 2799 C CA . GLY B 1 28 ? 4.539 17.047 -17.469 1 94.44 28 GLY B CA 1
ATOM 2800 C C . GLY B 1 28 ? 5.215 17.734 -16.312 1 94.44 28 GLY B C 1
ATOM 2801 O O . GLY B 1 28 ? 6.02 18.656 -16.5 1 94.44 28 GLY B O 1
ATOM 2802 N N . THR B 1 29 ? 4.867 17.531 -15.094 1 98.38 29 THR B N 1
ATOM 2803 C CA . THR B 1 29 ? 5.383 18.156 -13.883 1 98.38 29 THR B CA 1
ATOM 2804 C C . THR B 1 29 ? 6.902 18.047 -13.82 1 98.38 29 THR B C 1
ATOM 2806 O O . THR B 1 29 ? 7.586 19 -13.43 1 98.38 29 THR B O 1
ATOM 2809 N N . LEU B 1 30 ? 7.484 16.906 -14.227 1 98.69 30 LEU B N 1
ATOM 2810 C CA . LEU B 1 30 ? 8.938 16.734 -14.203 1 98.69 30 LEU B CA 1
ATOM 2811 C C . LEU B 1 30 ? 9.617 17.797 -15.07 1 98.69 30 LEU B C 1
ATOM 2813 O O . LEU B 1 30 ? 10.609 18.406 -14.648 1 98.69 30 LEU B O 1
ATOM 2817 N N . GLU B 1 31 ? 9.141 18 -16.281 1 98.19 31 GLU B N 1
ATOM 2818 C CA . GLU B 1 31 ? 9.711 18.984 -17.188 1 98.19 31 GLU B CA 1
ATOM 2819 C C . GLU B 1 31 ? 9.633 20.391 -16.594 1 98.19 31 GLU B C 1
ATOM 2821 O O . GLU B 1 31 ? 10.578 21.172 -16.688 1 98.19 31 GLU B O 1
ATOM 2826 N N . GLU B 1 32 ? 8.477 20.688 -15.977 1 98.19 32 GLU B N 1
ATOM 2827 C CA . GLU B 1 32 ? 8.305 22 -15.352 1 98.19 32 GLU B CA 1
ATOM 2828 C C . GLU B 1 32 ? 9.289 22.203 -14.203 1 98.19 32 GLU B C 1
ATOM 2830 O O . GLU B 1 32 ? 9.906 23.266 -14.078 1 98.19 32 GLU B O 1
ATOM 2835 N N . VAL B 1 33 ? 9.414 21.219 -13.367 1 98.69 33 VAL B N 1
ATOM 2836 C CA . VAL B 1 33 ? 10.312 21.25 -12.211 1 98.69 33 VAL B CA 1
ATOM 2837 C C . VAL B 1 33 ? 11.758 21.406 -12.695 1 98.69 33 VAL B C 1
ATOM 2839 O O . VAL B 1 33 ? 12.523 22.203 -12.148 1 98.69 33 VAL B O 1
ATOM 2842 N N . THR B 1 34 ? 12.117 20.656 -13.664 1 98.44 34 THR B N 1
ATOM 2843 C CA . THR B 1 34 ? 13.477 20.703 -14.195 1 98.44 34 THR B CA 1
ATOM 2844 C C . THR B 1 34 ? 13.789 22.062 -14.789 1 98.44 34 THR B C 1
ATOM 2846 O O . THR B 1 34 ? 14.859 22.625 -14.531 1 98.44 34 THR B O 1
ATOM 2849 N N . ALA B 1 35 ? 12.875 22.578 -15.516 1 98.31 35 ALA B N 1
ATOM 2850 C CA . ALA B 1 35 ? 13.062 23.891 -16.125 1 98.31 35 ALA B CA 1
ATOM 2851 C C . ALA B 1 35 ? 13.211 24.969 -15.047 1 98.31 35 ALA B C 1
ATOM 2853 O O . ALA B 1 35 ? 14.031 25.891 -15.195 1 98.31 35 ALA B O 1
ATOM 2854 N N . ARG B 1 36 ? 12.445 24.891 -14.008 1 98.38 36 ARG B N 1
ATOM 2855 C CA . ARG B 1 36 ? 12.461 25.875 -12.922 1 98.38 36 ARG B CA 1
ATOM 2856 C C . ARG B 1 36 ? 13.703 25.703 -12.047 1 98.38 36 ARG B C 1
ATOM 2858 O O . ARG B 1 36 ? 14.188 26.672 -11.453 1 98.38 36 ARG B O 1
ATOM 2865 N N . GLY B 1 37 ? 14.188 24.5 -11.852 1 98.56 37 GLY B N 1
ATOM 2866 C CA . GLY B 1 37 ? 15.391 24.203 -11.094 1 98.56 37 GLY B CA 1
ATOM 2867 C C . GLY B 1 37 ? 15.133 24.031 -9.609 1 98.56 37 GLY B C 1
ATOM 2868 O O . GLY B 1 37 ? 16.078 23.906 -8.82 1 98.56 37 GLY B O 1
ATOM 2869 N N . VAL B 1 38 ? 13.836 24.078 -9.211 1 98.69 38 VAL B N 1
ATOM 2870 C CA . VAL B 1 38 ? 13.438 23.844 -7.828 1 98.69 38 VAL B CA 1
ATOM 2871 C C . VAL B 1 38 ? 12.109 23.094 -7.789 1 98.69 38 VAL B C 1
ATOM 2873 O O . VAL B 1 38 ? 11.258 23.281 -8.664 1 98.69 38 VAL B O 1
ATOM 2876 N N . ILE B 1 39 ? 11.945 22.234 -6.805 1 98.81 39 ILE B N 1
ATOM 2877 C CA . ILE B 1 39 ? 10.648 21.625 -6.535 1 98.81 39 ILE B CA 1
ATOM 2878 C C . ILE B 1 39 ? 9.867 22.484 -5.551 1 98.81 39 ILE B C 1
ATOM 2880 O O . ILE B 1 39 ? 10.383 22.859 -4.492 1 98.81 39 ILE B O 1
ATOM 2884 N N . ARG B 1 40 ? 8.703 22.906 -5.887 1 98.88 40 ARG B N 1
ATOM 2885 C CA . ARG B 1 40 ? 7.797 23.531 -4.93 1 98.88 40 ARG B CA 1
ATOM 2886 C C . ARG B 1 40 ? 7.059 22.5 -4.102 1 98.88 40 ARG B C 1
ATOM 2888 O O . ARG B 1 40 ? 6.203 21.766 -4.621 1 98.88 40 ARG B O 1
ATOM 2895 N N . CYS B 1 41 ? 7.402 22.422 -2.861 1 98.75 41 CYS B N 1
ATOM 2896 C CA . CYS B 1 41 ? 6.887 21.406 -1.957 1 98.75 41 CYS B CA 1
ATOM 2897 C C . CYS B 1 41 ? 5.988 22.031 -0.891 1 98.75 41 CYS B C 1
ATOM 2899 O O . CYS B 1 41 ? 6.441 22.859 -0.102 1 98.75 41 CYS B O 1
ATOM 2901 N N . GLY B 1 42 ? 4.668 21.609 -0.905 1 98.62 42 GLY B N 1
ATOM 2902 C CA . GLY B 1 42 ? 3.742 22.094 0.109 1 98.62 42 GLY B CA 1
ATOM 2903 C C . GLY B 1 42 ? 3.904 21.391 1.443 1 98.62 42 GLY B C 1
ATOM 2904 O O . GLY B 1 42 ? 3.84 20.156 1.517 1 98.62 42 GLY B O 1
ATOM 2905 N N . VAL B 1 43 ? 4.109 22.141 2.512 1 97.5 43 VAL B N 1
ATOM 2906 C CA . VAL B 1 43 ? 4.277 21.594 3.855 1 97.5 43 VAL B CA 1
ATOM 2907 C C . VAL B 1 43 ? 3.393 22.359 4.836 1 97.5 43 VAL B C 1
ATOM 2909 O O . VAL B 1 43 ? 2.961 23.484 4.547 1 97.5 43 VAL B O 1
ATOM 2912 N N . SER B 1 44 ? 3.062 21.703 5.93 1 95 44 SER B N 1
ATOM 2913 C CA . SER B 1 44 ? 2.332 22.328 7.027 1 95 44 SER B CA 1
ATOM 2914 C C . SER B 1 44 ? 3.154 22.328 8.312 1 95 44 SER B C 1
ATOM 2916 O O . SER B 1 44 ? 3.959 21.422 8.539 1 95 44 SER B O 1
ATOM 2918 N N . GLU B 1 45 ? 2.98 23.328 9.094 1 92.12 45 GLU B N 1
ATOM 2919 C CA . GLU B 1 45 ? 3.771 23.422 10.312 1 92.12 45 GLU B CA 1
ATOM 2920 C C . GLU B 1 45 ? 3.195 22.531 11.422 1 92.12 45 GLU B C 1
ATOM 2922 O O . GLU B 1 45 ? 2.254 22.938 12.109 1 92.12 45 GLU B O 1
ATOM 2927 N N . TYR B 1 46 ? 3.84 21.375 11.617 1 94.81 46 TYR B N 1
ATOM 2928 C CA . TYR B 1 46 ? 3.381 20.391 12.594 1 94.81 46 TYR B CA 1
ATOM 2929 C C . TYR B 1 46 ? 4.387 20.234 13.727 1 94.81 46 TYR B C 1
ATOM 2931 O O . TYR B 1 46 ? 4.355 19.25 14.469 1 94.81 46 TYR B O 1
ATOM 2939 N N . GLY B 1 47 ? 5.367 21.203 13.812 1 91.19 47 GLY B N 1
ATOM 2940 C CA . GLY B 1 47 ? 6.363 21.109 14.867 1 91.19 47 GLY B CA 1
ATOM 2941 C C . GLY B 1 47 ? 7.676 20.516 14.406 1 91.19 47 GLY B C 1
ATOM 2942 O O . GLY B 1 47 ? 7.773 20.016 13.281 1 91.19 47 GLY B O 1
ATOM 2943 N N . PRO B 1 48 ? 8.703 20.594 15.188 1 88.06 48 PRO B N 1
ATOM 2944 C CA . PRO B 1 48 ? 10.078 20.328 14.758 1 88.06 48 PRO B CA 1
ATOM 2945 C C . PRO B 1 48 ? 10.297 18.891 14.32 1 88.06 48 PRO B C 1
ATOM 2947 O O . PRO B 1 48 ? 11.172 18.609 13.492 1 88.06 48 PRO B O 1
ATOM 2950 N N . ALA B 1 49 ? 9.562 17.953 14.852 1 94.06 49 ALA B N 1
ATOM 2951 C CA . ALA B 1 49 ? 9.75 16.562 14.445 1 94.06 49 ALA B CA 1
ATOM 2952 C C . ALA B 1 49 ? 9.219 16.328 13.031 1 94.06 49 ALA B C 1
ATOM 2954 O O . ALA B 1 49 ? 9.742 15.477 12.305 1 94.06 49 ALA B O 1
ATOM 2955 N N . LEU B 1 50 ? 8.289 17.078 12.633 1 97.44 50 LEU B N 1
ATOM 2956 C CA . LEU B 1 50 ? 7.574 16.812 11.391 1 97.44 50 LEU B CA 1
ATOM 2957 C C . LEU B 1 50 ? 7.867 17.875 10.352 1 97.44 50 LEU B C 1
ATOM 2959 O O . LEU B 1 50 ? 8.305 17.578 9.234 1 97.44 50 LEU B O 1
ATOM 2963 N N . THR B 1 51 ? 7.598 19.094 10.727 1 96.81 51 THR B N 1
ATOM 2964 C CA . THR B 1 51 ? 7.84 20.203 9.812 1 96.81 51 THR B CA 1
ATOM 2965 C C . THR B 1 51 ? 7.836 21.531 10.555 1 96.81 51 THR B C 1
ATOM 2967 O O . THR B 1 51 ? 6.781 22.016 10.992 1 96.81 51 THR B O 1
ATOM 2970 N N . ALA B 1 52 ? 8.961 22.188 10.625 1 92.94 52 ALA B N 1
ATOM 2971 C CA . ALA B 1 52 ? 9.094 23.516 11.227 1 92.94 52 ALA B CA 1
ATOM 2972 C C . ALA B 1 52 ? 10.375 24.203 10.758 1 92.94 52 ALA B C 1
ATOM 2974 O O . ALA B 1 52 ? 11.289 23.547 10.25 1 92.94 52 ALA B O 1
ATOM 2975 N N . MET B 1 53 ? 10.336 25.5 10.883 1 90.5 53 MET B N 1
ATOM 2976 C CA . MET B 1 53 ? 11.578 26.234 10.648 1 90.5 53 MET B CA 1
ATOM 2977 C C . MET B 1 53 ? 12.508 26.109 11.852 1 90.5 53 MET B C 1
ATOM 2979 O O . MET B 1 53 ? 12.078 26.297 12.992 1 90.5 53 MET B O 1
ATOM 2983 N N . ASN B 1 54 ? 13.703 25.703 11.617 1 88.31 54 ASN B N 1
ATOM 2984 C CA . ASN B 1 54 ? 14.664 25.609 12.703 1 88.31 54 ASN B CA 1
ATOM 2985 C C . ASN B 1 54 ? 15.289 26.953 13.039 1 88.31 54 ASN B C 1
ATOM 2987 O O . ASN B 1 54 ? 14.875 27.984 12.5 1 88.31 54 ASN B O 1
ATOM 2991 N N . GLU B 1 55 ? 16.25 26.922 13.953 1 87.56 55 GLU B N 1
ATOM 2992 C CA . GLU B 1 55 ? 16.859 28.141 14.461 1 87.56 55 GLU B CA 1
ATOM 2993 C C . GLU B 1 55 ? 17.594 28.891 13.352 1 87.56 55 GLU B C 1
ATOM 2995 O O . GLU B 1 55 ? 17.75 30.109 13.422 1 87.56 55 GLU B O 1
ATOM 3000 N N . ASN B 1 56 ? 17.969 28.234 12.297 1 90.5 56 ASN B N 1
ATOM 3001 C CA . ASN B 1 56 ? 18.703 28.812 11.188 1 90.5 56 ASN B CA 1
ATOM 3002 C C . ASN B 1 56 ? 17.766 29.297 10.078 1 90.5 56 ASN B C 1
ATOM 3004 O O . ASN B 1 56 ? 18.219 29.656 8.992 1 90.5 56 ASN B O 1
ATOM 3008 N N . GLY B 1 57 ? 16.547 29.109 10.336 1 88.75 57 GLY B N 1
ATOM 3009 C CA . GLY B 1 57 ? 15.555 29.562 9.359 1 88.75 57 GLY B CA 1
ATOM 3010 C C . GLY B 1 57 ? 15.328 28.562 8.242 1 88.75 57 GLY B C 1
ATOM 3011 O O . GLY B 1 57 ? 14.836 28.922 7.172 1 88.75 57 GLY B O 1
ATOM 3012 N N . GLN B 1 58 ? 15.766 27.391 8.523 1 92.25 58 GLN B N 1
ATOM 3013 C CA . GLN B 1 58 ? 15.586 26.344 7.512 1 92.25 58 GLN B CA 1
ATOM 3014 C C . GLN B 1 58 ? 14.477 25.391 7.902 1 92.25 58 GLN B C 1
ATOM 3016 O O . GLN B 1 58 ? 14.32 25.047 9.078 1 92.25 58 GLN B O 1
ATOM 3021 N N . TRP B 1 59 ? 13.734 25.047 6.918 1 94.75 59 TRP B N 1
ATOM 3022 C CA . TRP B 1 59 ? 12.719 24.016 7.145 1 94.75 59 TRP B CA 1
ATOM 3023 C C . TRP B 1 59 ? 13.359 22.672 7.477 1 94.75 59 TRP B C 1
ATOM 3025 O O . TRP B 1 59 ? 14.336 22.281 6.832 1 94.75 59 TRP B O 1
ATOM 3035 N N . ALA B 1 60 ? 12.859 22.078 8.516 1 95.75 60 ALA B N 1
ATOM 3036 C CA . ALA B 1 60 ? 13.383 20.781 8.906 1 95.75 60 ALA B CA 1
ATOM 3037 C C . ALA B 1 60 ? 12.266 19.875 9.414 1 95.75 60 ALA B C 1
ATOM 3039 O O . ALA B 1 60 ? 11.211 20.359 9.836 1 95.75 60 ALA B O 1
ATOM 3040 N N . GLY B 1 61 ? 12.523 18.516 9.336 1 97.56 61 GLY B N 1
ATOM 3041 C CA . GLY B 1 61 ? 11.586 17.531 9.852 1 97.56 61 GLY B CA 1
ATOM 3042 C C . GLY B 1 61 ? 11.352 16.359 8.914 1 97.56 61 GLY B C 1
ATOM 3043 O O . GLY B 1 61 ? 11.961 16.297 7.84 1 97.56 61 GLY B O 1
ATOM 3044 N N . PHE B 1 62 ? 10.516 15.492 9.32 1 98.62 62 PHE B N 1
ATOM 3045 C CA . PHE B 1 62 ? 10.234 14.242 8.617 1 98.62 62 PHE B CA 1
ATOM 3046 C C . PHE B 1 62 ? 9.703 14.523 7.219 1 98.62 62 PHE B C 1
ATOM 3048 O O . PHE B 1 62 ? 10.219 13.992 6.234 1 98.62 62 PHE B O 1
ATOM 3055 N N . TYR B 1 63 ? 8.719 15.375 7.094 1 98.56 63 TYR B N 1
ATOM 3056 C CA . TYR B 1 63 ? 8.07 15.633 5.809 1 98.56 63 TYR B CA 1
ATOM 3057 C C . TYR B 1 63 ? 8.977 16.469 4.906 1 98.56 63 TYR B C 1
ATOM 3059 O O . TYR B 1 63 ? 8.969 16.297 3.686 1 98.56 63 TYR B O 1
ATOM 3067 N N . THR B 1 64 ? 9.781 17.391 5.473 1 98.44 64 THR B N 1
ATOM 3068 C CA . THR B 1 64 ? 10.695 18.203 4.668 1 98.44 64 THR B CA 1
ATOM 3069 C C . THR B 1 64 ? 11.805 17.328 4.082 1 98.44 64 THR B C 1
ATOM 3071 O O . THR B 1 64 ? 12.289 17.594 2.979 1 98.44 64 THR B O 1
ATOM 3074 N N . ASP B 1 65 ? 12.172 16.266 4.82 1 98.81 65 ASP B N 1
ATOM 3075 C CA . ASP B 1 65 ? 13.18 15.352 4.297 1 98.81 65 ASP B CA 1
ATOM 3076 C C . ASP B 1 65 ? 12.695 14.672 3.016 1 98.81 65 ASP B C 1
ATOM 3078 O O . ASP B 1 65 ? 13.484 14.445 2.096 1 98.81 65 ASP B O 1
ATOM 3082 N N . PHE B 1 66 ? 11.445 14.383 2.926 1 98.88 66 PHE B N 1
ATOM 3083 C CA . PHE B 1 66 ? 10.953 13.758 1.704 1 98.88 66 PHE B CA 1
ATOM 3084 C C . PHE B 1 66 ? 10.883 14.773 0.569 1 98.88 66 PHE B C 1
ATOM 3086 O O . PHE B 1 66 ? 11.094 14.43 -0.595 1 98.88 66 PHE B O 1
ATOM 3093 N N . CYS B 1 67 ? 10.641 16.078 0.879 1 98.88 67 CYS B N 1
ATOM 3094 C CA . CYS B 1 67 ? 10.805 17.109 -0.146 1 98.88 67 CYS B CA 1
ATOM 3095 C C . CYS B 1 67 ? 12.219 17.094 -0.71 1 98.88 67 CYS B C 1
ATOM 3097 O O . CYS B 1 67 ? 12.406 17.141 -1.927 1 98.88 67 CYS B O 1
ATOM 3099 N N . ARG B 1 68 ? 13.141 16.984 0.155 1 98.94 68 ARG B N 1
ATOM 3100 C CA . ARG B 1 68 ? 14.547 16.969 -0.241 1 98.94 68 ARG B CA 1
ATOM 3101 C C . ARG B 1 68 ? 14.875 15.711 -1.04 1 98.94 68 ARG B C 1
ATOM 3103 O O . ARG B 1 68 ? 15.656 15.75 -1.987 1 98.94 68 ARG B O 1
ATOM 3110 N N . ALA B 1 69 ? 14.297 14.57 -0.645 1 98.94 69 ALA B N 1
ATOM 3111 C CA . ALA B 1 69 ? 14.484 13.328 -1.396 1 98.94 69 ALA B CA 1
ATOM 3112 C C . ALA B 1 69 ? 13.953 13.469 -2.82 1 98.94 69 ALA B C 1
ATOM 3114 O O . ALA B 1 69 ? 14.594 13.023 -3.775 1 98.94 69 ALA B O 1
ATOM 3115 N N . PHE B 1 70 ? 12.766 14.086 -2.982 1 98.94 70 PHE B N 1
ATOM 3116 C CA . PHE B 1 70 ? 12.195 14.297 -4.309 1 98.94 70 PHE B CA 1
ATOM 3117 C C . PHE B 1 70 ? 13.094 15.203 -5.141 1 98.94 70 PHE B C 1
ATOM 3119 O O . PHE B 1 70 ? 13.305 14.961 -6.332 1 98.94 70 PHE B O 1
ATOM 3126 N N . ALA B 1 71 ? 13.633 16.234 -4.508 1 98.94 71 ALA B N 1
ATOM 3127 C CA . ALA B 1 71 ? 14.547 17.141 -5.191 1 98.94 71 ALA B CA 1
ATOM 3128 C C . ALA B 1 71 ? 15.828 16.438 -5.613 1 98.94 71 ALA B C 1
ATOM 3130 O O . ALA B 1 71 ? 16.297 16.609 -6.738 1 98.94 71 ALA B O 1
ATOM 3131 N N . ALA B 1 72 ? 16.375 15.641 -4.719 1 98.94 72 ALA B N 1
ATOM 3132 C CA . ALA B 1 72 ? 17.562 14.867 -5.035 1 98.94 72 ALA B CA 1
ATOM 3133 C C . ALA B 1 72 ? 17.312 13.938 -6.219 1 98.94 72 ALA B C 1
ATOM 3135 O O . ALA B 1 72 ? 18.172 13.805 -7.102 1 98.94 72 ALA B O 1
ATOM 3136 N N . ALA B 1 73 ? 16.203 13.32 -6.227 1 98.94 73 ALA B N 1
ATOM 3137 C CA . ALA B 1 73 ? 15.859 12.375 -7.281 1 98.94 73 ALA B CA 1
ATOM 3138 C C . ALA B 1 73 ? 15.695 13.078 -8.625 1 98.94 73 ALA B C 1
ATOM 3140 O O . ALA B 1 73 ? 16.172 12.578 -9.648 1 98.94 73 ALA B O 1
ATOM 3141 N N . THR B 1 74 ? 15.117 14.289 -8.648 1 98.88 74 THR B N 1
ATOM 3142 C CA . THR B 1 74 ? 14.664 14.883 -9.898 1 98.88 74 THR B CA 1
ATOM 3143 C C . THR B 1 74 ? 15.656 15.93 -10.391 1 98.88 74 THR B C 1
ATOM 3145 O O . THR B 1 74 ? 15.812 16.125 -11.602 1 98.88 74 THR B O 1
ATOM 3148 N N . LEU B 1 75 ? 16.344 16.625 -9.422 1 98.88 75 LEU B N 1
ATOM 3149 C CA . LEU B 1 75 ? 17.188 17.766 -9.797 1 98.88 75 LEU B CA 1
ATOM 3150 C C . LEU B 1 75 ? 18.641 17.516 -9.414 1 98.88 75 LEU B C 1
ATOM 3152 O O . LEU B 1 75 ? 19.516 18.328 -9.719 1 98.88 75 LEU B O 1
ATOM 3156 N N . GLY B 1 76 ? 18.875 16.438 -8.672 1 98.75 76 GLY B N 1
ATOM 3157 C CA . GLY B 1 76 ? 20.234 16.047 -8.289 1 98.75 76 GLY B CA 1
ATOM 3158 C C . GLY B 1 76 ? 20.734 16.781 -7.062 1 98.75 76 GLY B C 1
ATOM 3159 O O . GLY B 1 76 ? 21.859 16.547 -6.617 1 98.75 76 GLY B O 1
ATOM 3160 N N . ASN B 1 77 ? 19.844 17.578 -6.469 1 98.75 77 ASN B N 1
ATOM 3161 C CA . ASN B 1 77 ? 20.234 18.438 -5.348 1 98.75 77 ASN B CA 1
ATOM 3162 C C . ASN B 1 77 ? 19.125 18.516 -4.305 1 98.75 77 ASN B C 1
ATOM 3164 O O . ASN B 1 77 ? 18.094 19.156 -4.539 1 98.75 77 ASN B O 1
ATOM 3168 N N . ALA B 1 78 ? 19.391 17.984 -3.104 1 98.75 78 ALA B N 1
ATOM 3169 C CA . ALA B 1 78 ? 18.391 17.906 -2.033 1 98.75 78 ALA B CA 1
ATOM 3170 C C . ALA B 1 78 ? 18.031 19.312 -1.538 1 98.75 78 ALA B C 1
ATOM 3172 O O . ALA B 1 78 ? 17.016 19.484 -0.866 1 98.75 78 ALA B O 1
ATOM 3173 N N . ARG B 1 79 ? 18.812 20.281 -1.867 1 97.94 79 ARG B N 1
ATOM 3174 C CA . ARG B 1 79 ? 18.547 21.641 -1.395 1 97.94 79 ARG B CA 1
ATOM 3175 C C . ARG B 1 79 ? 17.672 22.406 -2.375 1 97.94 79 ARG B C 1
ATOM 3177 O O . ARG B 1 79 ? 17.203 23.5 -2.07 1 97.94 79 ARG B O 1
ATOM 3184 N N . ALA B 1 80 ? 17.422 21.812 -3.531 1 98.75 80 ALA B N 1
ATOM 3185 C CA . ALA B 1 80 ? 16.641 22.5 -4.566 1 98.75 80 ALA B CA 1
ATOM 3186 C C . ALA B 1 80 ? 15.148 22.375 -4.297 1 98.75 80 ALA B C 1
ATOM 3188 O O . ALA B 1 80 ? 14.398 21.891 -5.145 1 98.75 80 ALA B O 1
ATOM 3189 N N . VAL B 1 81 ? 14.758 22.922 -3.123 1 98.75 81 VAL B N 1
ATOM 3190 C CA . VAL B 1 81 ? 13.367 22.875 -2.689 1 98.75 81 VAL B CA 1
ATOM 3191 C C . VAL B 1 81 ? 12.891 24.281 -2.328 1 98.75 81 VAL B C 1
ATOM 3193 O O . VAL B 1 81 ? 13.586 25.016 -1.625 1 98.75 81 VAL B O 1
ATOM 3196 N N . ASP B 1 82 ? 11.812 24.672 -2.893 1 98.44 82 ASP B N 1
ATOM 3197 C CA . ASP 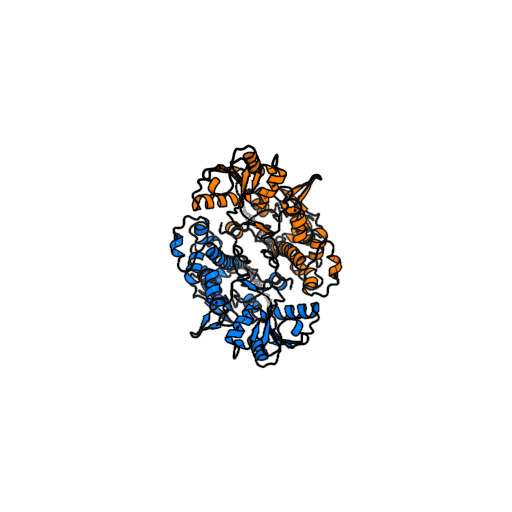B 1 82 ? 11.031 25.797 -2.414 1 98.44 82 ASP B CA 1
ATOM 3198 C C . ASP B 1 82 ? 9.859 25.328 -1.553 1 98.44 82 ASP B C 1
ATOM 3200 O O . ASP B 1 82 ? 8.875 24.797 -2.07 1 98.44 82 ASP B O 1
ATOM 3204 N N . PHE B 1 83 ? 10.039 25.5 -0.268 1 98.12 83 PHE B N 1
ATOM 3205 C CA . PHE B 1 83 ? 8.984 25.109 0.659 1 98.12 83 PHE B CA 1
ATOM 3206 C C . PHE B 1 83 ? 7.859 26.125 0.674 1 98.12 83 PHE B C 1
ATOM 3208 O O . PHE B 1 83 ? 8.102 27.328 0.833 1 98.12 83 PHE B O 1
ATOM 3215 N N . VAL B 1 84 ? 6.676 25.641 0.47 1 97.5 84 VAL B N 1
ATOM 3216 C CA . VAL B 1 84 ? 5.488 26.484 0.483 1 97.5 84 VAL B CA 1
ATOM 3217 C C . VAL B 1 84 ? 4.57 26.078 1.63 1 97.5 84 VAL B C 1
ATOM 3219 O O . VAL B 1 84 ? 4.098 24.938 1.677 1 97.5 84 VAL B O 1
ATOM 3222 N N . SER B 1 85 ? 4.363 26.969 2.537 1 95.56 85 SER B N 1
ATOM 3223 C CA . SER B 1 85 ? 3.463 26.688 3.648 1 95.56 85 SER B CA 1
ATOM 3224 C C . SER B 1 85 ? 2.012 26.625 3.184 1 95.56 85 SER B C 1
ATOM 3226 O O . SER B 1 85 ? 1.543 27.547 2.494 1 95.56 85 SER B O 1
ATOM 3228 N N . VAL B 1 86 ? 1.334 25.547 3.502 1 96.19 86 VAL B N 1
ATOM 3229 C CA . VAL B 1 86 ? -0.076 25.375 3.16 1 96.19 86 VAL B CA 1
ATOM 3230 C C . VAL B 1 86 ? -0.876 25.047 4.418 1 96.19 86 VAL B C 1
ATOM 3232 O O . VAL B 1 86 ? -0.312 24.609 5.422 1 96.19 86 VAL B O 1
ATOM 3235 N N . SER B 1 87 ? -2.166 25.297 4.355 1 93.38 87 SER B N 1
ATOM 3236 C CA . SER B 1 87 ? -3.076 24.969 5.445 1 93.38 87 SER B CA 1
ATOM 3237 C C . SER B 1 87 ? -3.959 23.781 5.086 1 93.38 87 SER B C 1
ATOM 3239 O O . SER B 1 87 ? -3.988 23.344 3.93 1 93.38 87 SER B O 1
ATOM 3241 N N . SER B 1 88 ? -4.621 23.266 6.105 1 91 88 SER B N 1
ATOM 3242 C CA . SER B 1 88 ? -5.562 22.172 5.887 1 91 88 SER B CA 1
ATOM 3243 C C . SER B 1 88 ? -6.676 22.594 4.93 1 91 88 SER B C 1
ATOM 3245 O O . SER B 1 88 ? -7.242 21.75 4.227 1 91 88 SER B O 1
ATOM 3247 N N . LEU B 1 89 ? -6.941 23.844 4.918 1 91.31 89 LEU B N 1
ATOM 3248 C CA . LEU B 1 89 ? -8.016 24.359 4.086 1 91.31 89 LEU B CA 1
ATOM 3249 C C . LEU B 1 89 ? -7.582 24.453 2.627 1 91.31 89 LEU B C 1
ATOM 3251 O O . LEU B 1 89 ? -8.336 24.094 1.724 1 91.31 89 LEU B O 1
ATOM 3255 N N . ASP B 1 90 ? -6.379 24.812 2.393 1 96 90 ASP B N 1
ATOM 3256 C CA . ASP B 1 90 ? -6.059 25.234 1.03 1 96 90 ASP B CA 1
ATOM 3257 C C . ASP B 1 90 ? -5.047 24.281 0.386 1 96 90 ASP B C 1
ATOM 3259 O O . ASP B 1 90 ? -4.707 24.438 -0.789 1 96 90 ASP B O 1
ATOM 3263 N N . ARG B 1 91 ? -4.59 23.312 1.021 1 97.38 91 ARG B N 1
ATOM 3264 C CA . ARG B 1 91 ? -3.475 22.5 0.542 1 97.38 91 ARG B CA 1
ATOM 3265 C C . ARG B 1 91 ? -3.822 21.812 -0.771 1 97.38 91 ARG B C 1
ATOM 3267 O O . ARG B 1 91 ? -3.006 21.766 -1.693 1 97.38 91 ARG B O 1
ATOM 3274 N N . PHE B 1 92 ? -5.023 21.344 -0.947 1 98.06 92 PHE B N 1
ATOM 3275 C CA . PHE B 1 92 ? -5.367 20.609 -2.16 1 98.06 92 PHE B CA 1
ATOM 3276 C C . PHE B 1 92 ? -5.629 21.578 -3.314 1 98.06 92 PHE B C 1
ATOM 3278 O O . PHE B 1 92 ? -5.348 21.25 -4.473 1 98.06 92 PHE B O 1
ATOM 3285 N N . GLU B 1 93 ? -6.152 22.719 -2.971 1 97.75 93 GLU B N 1
ATOM 3286 C CA . GLU B 1 93 ? -6.324 23.734 -4 1 97.75 93 GLU B CA 1
ATOM 3287 C C . GLU B 1 93 ? -4.977 24.266 -4.488 1 97.75 93 GLU B C 1
ATOM 3289 O O . GLU B 1 93 ? -4.805 24.547 -5.676 1 97.75 93 GLU B O 1
ATOM 3294 N N . ALA B 1 94 ? -4.016 24.422 -3.533 1 98.19 94 ALA B N 1
ATOM 3295 C CA . ALA B 1 94 ? -2.664 24.828 -3.916 1 98.19 94 ALA B CA 1
ATOM 3296 C C . ALA B 1 94 ? -2.064 23.844 -4.914 1 98.19 94 ALA B C 1
ATOM 3298 O O . ALA B 1 94 ? -1.372 24.234 -5.852 1 98.19 94 ALA B O 1
ATOM 3299 N N . LEU B 1 95 ? -2.311 22.578 -4.727 1 98.12 95 LEU B N 1
ATOM 3300 C CA . LEU B 1 95 ? -1.843 21.547 -5.637 1 98.12 95 LEU B CA 1
ATOM 3301 C C . LEU B 1 95 ? -2.559 21.641 -6.98 1 98.12 95 LEU B C 1
ATOM 3303 O O . LEU B 1 95 ? -1.919 21.578 -8.039 1 98.12 95 LEU B O 1
ATOM 3307 N N . ARG B 1 96 ? -3.881 21.844 -7 1 97.62 96 ARG B N 1
ATOM 3308 C CA . ARG B 1 96 ? -4.684 21.906 -8.219 1 97.62 96 ARG B CA 1
ATOM 3309 C C . ARG B 1 96 ? -4.289 23.109 -9.062 1 97.62 96 ARG B C 1
ATOM 3311 O O . ARG B 1 96 ? -4.32 23.047 -10.297 1 97.62 96 ARG B O 1
ATOM 3318 N N . GLN B 1 97 ? -3.91 24.156 -8.375 1 97.31 97 GLN B N 1
ATOM 3319 C CA . GLN B 1 97 ? -3.537 25.391 -9.062 1 97.31 97 GLN B CA 1
ATOM 3320 C C . GLN B 1 97 ? -2.059 25.375 -9.445 1 97.31 97 GLN B C 1
ATOM 3322 O O . GLN B 1 97 ? -1.55 26.359 -9.992 1 97.31 97 GLN B O 1
ATOM 3327 N N . LYS B 1 98 ? -1.375 24.344 -9.062 1 96.12 98 LYS B N 1
ATOM 3328 C CA . LYS B 1 98 ? 0.034 24.141 -9.383 1 96.12 98 LYS B CA 1
ATOM 3329 C C . LYS B 1 98 ? 0.914 25.172 -8.672 1 96.12 98 LYS B C 1
ATOM 3331 O O . LYS B 1 98 ? 1.968 25.547 -9.188 1 96.12 98 LYS B O 1
ATOM 3336 N N . ALA B 1 99 ? 0.338 25.609 -7.578 1 98.12 99 ALA B N 1
ATOM 3337 C CA . ALA B 1 99 ? 1.183 26.438 -6.719 1 98.12 99 ALA B CA 1
ATOM 3338 C C . ALA B 1 99 ? 2.268 25.594 -6.051 1 98.12 99 ALA B C 1
ATOM 3340 O O . ALA B 1 99 ? 3.299 26.125 -5.629 1 98.12 99 ALA B O 1
ATOM 3341 N N . VAL B 1 100 ? 2.023 24.328 -5.91 1 98.75 100 VAL B N 1
ATOM 3342 C CA . VAL B 1 100 ? 3.006 23.344 -5.457 1 98.75 100 VAL B CA 1
ATOM 3343 C C . VAL B 1 100 ? 3.014 22.141 -6.406 1 98.75 100 VAL B C 1
ATOM 3345 O O . VAL B 1 100 ? 2.016 21.875 -7.078 1 98.75 100 VAL B O 1
ATOM 3348 N N . ASP B 1 101 ? 4.152 21.484 -6.457 1 98.88 101 ASP B N 1
ATOM 3349 C CA . ASP B 1 101 ? 4.332 20.328 -7.324 1 98.88 101 ASP B CA 1
ATOM 3350 C C . ASP B 1 101 ? 3.953 19.031 -6.602 1 98.88 101 ASP B C 1
ATOM 3352 O O . ASP B 1 101 ? 3.637 18.031 -7.238 1 98.88 101 ASP B O 1
ATOM 3356 N N . VAL B 1 102 ? 4.074 19.078 -5.312 1 98.94 102 VAL B N 1
ATOM 3357 C CA . VAL B 1 102 ? 3.795 17.938 -4.434 1 98.94 102 VAL B CA 1
ATOM 3358 C C . VAL B 1 102 ? 3.494 18.438 -3.023 1 98.94 102 VAL B C 1
ATOM 3360 O O . VAL B 1 102 ? 4.047 19.453 -2.586 1 98.94 102 VAL B O 1
ATOM 3363 N N . LEU B 1 103 ? 2.52 17.828 -2.418 1 98.88 103 LEU B N 1
ATOM 3364 C CA . LEU B 1 103 ? 2.328 18.016 -0.986 1 98.88 103 LEU B CA 1
ATOM 3365 C C . LEU B 1 103 ? 3.102 16.984 -0.186 1 98.88 103 LEU B C 1
ATOM 3367 O O . LEU B 1 103 ? 3.037 15.781 -0.489 1 98.88 103 LEU B O 1
ATOM 3371 N N . SER B 1 104 ? 3.873 17.391 0.729 1 98.38 104 SER B N 1
ATOM 3372 C CA . SER B 1 104 ? 4.539 16.531 1.696 1 98.38 104 SER B CA 1
ATOM 3373 C C . SER B 1 104 ? 4.18 16.922 3.127 1 98.38 104 SER B C 1
ATOM 3375 O O . SER B 1 104 ? 4.992 17.516 3.834 1 98.38 104 SER B O 1
ATOM 3377 N N . GLU B 1 105 ? 3.1 16.516 3.539 1 96.12 105 GLU B N 1
ATOM 3378 C CA . GLU B 1 105 ? 2.539 16.766 4.867 1 96.12 105 GLU B CA 1
ATOM 3379 C C . GLU B 1 105 ? 1.558 15.664 5.262 1 96.12 105 GLU B C 1
ATOM 3381 O O . GLU B 1 105 ? 1.445 14.648 4.574 1 96.12 105 GLU B O 1
ATOM 3386 N N . ALA B 1 106 ? 0.885 15.789 6.355 1 96.5 106 ALA B N 1
ATOM 3387 C CA . ALA B 1 106 ? 0.072 14.727 6.938 1 96.5 106 ALA B CA 1
ATOM 3388 C C . ALA B 1 106 ? -1.291 14.641 6.254 1 96.5 106 ALA B C 1
ATOM 3390 O O . ALA B 1 106 ? -2.328 14.781 6.906 1 96.5 106 ALA B O 1
ATOM 3391 N N . SER B 1 107 ? -1.233 14.367 4.977 1 98 107 SER B N 1
ATOM 3392 C CA . SER B 1 107 ? -2.475 14.148 4.242 1 98 107 SER B CA 1
ATOM 3393 C C . SER B 1 107 ? -2.869 12.672 4.262 1 98 107 SER B C 1
ATOM 3395 O O . SER B 1 107 ? -2.096 11.812 3.832 1 98 107 SER B O 1
ATOM 3397 N N . THR B 1 108 ? -4.066 12.438 4.715 1 98.44 108 THR B N 1
ATOM 3398 C CA . THR B 1 108 ? -4.578 11.078 4.809 1 98.44 108 THR B CA 1
ATOM 3399 C C . THR B 1 108 ? -5.121 10.609 3.459 1 98.44 108 THR B C 1
ATOM 3401 O O . THR B 1 108 ? -5.855 11.344 2.793 1 98.44 108 THR B O 1
ATOM 3404 N N . TRP B 1 109 ? -4.656 9.453 3.029 1 98.69 109 TRP B N 1
ATOM 3405 C CA . TRP B 1 109 ? -5.277 8.797 1.883 1 98.69 109 TRP B CA 1
ATOM 3406 C C . TRP B 1 109 ? -6.684 8.312 2.227 1 98.69 109 TRP B C 1
ATOM 3408 O O . TRP B 1 109 ? -6.852 7.414 3.053 1 98.69 109 TRP B O 1
ATOM 3418 N N . THR B 1 110 ? -7.703 8.953 1.684 1 98 110 THR B N 1
ATOM 3419 C CA . THR B 1 110 ? -9.094 8.531 1.835 1 98 110 THR B CA 1
ATOM 3420 C C . THR B 1 110 ? -9.734 8.305 0.472 1 98 110 THR B C 1
ATOM 3422 O O . THR B 1 110 ? -9.227 8.766 -0.55 1 98 110 THR B O 1
ATOM 3425 N N . SER B 1 111 ? -10.891 7.637 0.462 1 97.56 111 SER B N 1
ATOM 3426 C CA . SER B 1 111 ? -11.594 7.371 -0.788 1 97.56 111 SER B CA 1
ATOM 3427 C C . SER B 1 111 ? -12.055 8.672 -1.448 1 97.56 111 SER B C 1
ATOM 3429 O O . SER B 1 111 ? -11.906 8.836 -2.66 1 97.56 111 SER B O 1
ATOM 3431 N N . GLU B 1 112 ? -12.523 9.625 -0.646 1 96.56 112 GLU B N 1
ATOM 3432 C CA . GLU B 1 112 ? -13.039 10.875 -1.19 1 96.56 112 GLU B CA 1
ATOM 3433 C C . GLU B 1 112 ? -11.922 11.695 -1.831 1 96.56 112 GLU B C 1
ATOM 3435 O O . GLU B 1 112 ? -12.094 12.242 -2.924 1 96.56 112 GLU B O 1
ATOM 3440 N N . ARG B 1 113 ? -10.82 11.797 -1.144 1 97.62 113 ARG B N 1
ATOM 3441 C CA . ARG B 1 113 ? -9.688 12.555 -1.672 1 97.62 113 ARG B CA 1
ATOM 3442 C C . ARG B 1 113 ? -9.117 11.891 -2.924 1 97.62 113 ARG B C 1
ATOM 3444 O O . ARG B 1 113 ? -8.867 12.562 -3.928 1 97.62 113 ARG B O 1
ATOM 3451 N N . ASP B 1 114 ? -8.977 10.602 -2.885 1 98.19 114 ASP B N 1
ATOM 3452 C CA . ASP B 1 114 ? -8.438 9.82 -3.996 1 98.19 114 ASP B CA 1
ATOM 3453 C C . ASP B 1 114 ? -9.336 9.914 -5.223 1 98.19 114 ASP B C 1
ATOM 3455 O O . ASP B 1 114 ? -8.883 10.258 -6.316 1 98.19 114 ASP B O 1
ATOM 3459 N N . LEU B 1 115 ? -10.633 9.727 -5.039 1 97.69 115 LEU B N 1
ATOM 3460 C CA . LEU B 1 115 ? -11.578 9.719 -6.148 1 97.69 115 LEU B CA 1
ATOM 3461 C C . LEU B 1 115 ? -11.961 11.141 -6.547 1 97.69 115 LEU B C 1
ATOM 3463 O O . LEU B 1 115 ? -12.648 11.344 -7.551 1 97.69 115 LEU B O 1
ATOM 3467 N N . GLY B 1 116 ? -11.461 12.102 -5.738 1 96.69 116 GLY B N 1
ATOM 3468 C CA . GLY B 1 116 ? -11.625 13.508 -6.074 1 96.69 116 GLY B CA 1
ATOM 3469 C C . GLY B 1 116 ? -10.508 14.062 -6.934 1 96.69 116 GLY B C 1
ATOM 3470 O O . GLY B 1 116 ? -10.391 15.273 -7.105 1 96.69 116 GLY B O 1
ATOM 3471 N N . GLY B 1 117 ? -9.656 13.227 -7.348 1 97.19 117 GLY B N 1
ATOM 3472 C CA . GLY B 1 117 ? -8.656 13.656 -8.312 1 97.19 117 GLY B CA 1
ATOM 3473 C C . GLY B 1 117 ? -7.258 13.734 -7.727 1 97.19 117 GLY B C 1
ATOM 3474 O O . GLY B 1 117 ? -6.312 14.117 -8.414 1 97.19 117 GLY B O 1
ATOM 3475 N N . LEU B 1 118 ? -7.078 13.344 -6.492 1 98.44 118 LEU B N 1
ATOM 3476 C CA . LEU B 1 118 ? -5.77 13.336 -5.848 1 98.44 118 LEU B CA 1
ATOM 3477 C C . LEU B 1 118 ? -5.172 11.93 -5.855 1 98.44 118 LEU B C 1
ATOM 3479 O O . LEU B 1 118 ? -5.902 10.938 -5.789 1 98.44 118 LEU B O 1
ATOM 3483 N N . ALA B 1 119 ? -3.902 11.875 -6.004 1 98.56 119 ALA B N 1
ATOM 3484 C CA . ALA B 1 119 ? -3.174 10.609 -5.91 1 98.56 119 ALA B CA 1
ATOM 3485 C C . ALA B 1 119 ? -2.314 10.562 -4.648 1 98.56 119 ALA B C 1
ATOM 3487 O O . ALA B 1 119 ? -1.717 11.57 -4.262 1 98.56 119 ALA B O 1
ATOM 3488 N N . PHE B 1 120 ? -2.277 9.453 -4.094 1 98.75 120 PHE B N 1
ATOM 3489 C CA . PHE B 1 120 ? -1.497 9.164 -2.896 1 98.75 120 PHE B CA 1
ATOM 3490 C C . PHE B 1 120 ? -0.459 8.078 -3.174 1 98.75 120 PHE B C 1
ATOM 3492 O O . PHE B 1 120 ? -0.678 6.906 -2.861 1 98.75 120 PHE B O 1
ATOM 3499 N N . PRO B 1 121 ? 0.679 8.453 -3.672 1 98.31 121 PRO B N 1
ATOM 3500 C CA . PRO B 1 121 ? 1.631 7.551 -4.32 1 98.31 121 PRO B CA 1
ATOM 3501 C C . PRO B 1 121 ? 2.148 6.465 -3.379 1 98.31 121 PRO B C 1
ATOM 3503 O O . PRO B 1 121 ? 2.389 5.332 -3.809 1 98.31 121 PRO B O 1
ATOM 3506 N N . ALA B 1 122 ? 2.354 6.777 -2.143 1 98.19 122 ALA B N 1
ATOM 3507 C CA . ALA B 1 122 ? 2.879 5.832 -1.161 1 98.19 122 ALA B CA 1
ATOM 3508 C C . ALA B 1 122 ? 2.625 6.32 0.262 1 98.19 122 ALA B C 1
ATOM 3510 O O . ALA B 1 122 ? 2.889 7.48 0.583 1 98.19 122 ALA B O 1
ATOM 3511 N N . THR B 1 123 ? 2.156 5.41 1.098 1 97.94 123 THR B N 1
ATOM 3512 C CA . THR B 1 123 ? 2.035 5.75 2.512 1 97.94 123 THR B CA 1
ATOM 3513 C C . THR B 1 123 ? 3.41 5.859 3.162 1 97.94 123 THR B C 1
ATOM 3515 O O . THR B 1 123 ? 4.133 4.867 3.271 1 97.94 123 THR B O 1
ATOM 3518 N N . SER B 1 124 ? 3.721 7.066 3.555 1 97.69 124 SER B N 1
ATOM 3519 C CA . SER B 1 124 ? 5.027 7.285 4.168 1 97.69 124 SER B CA 1
ATOM 3520 C C . SER B 1 124 ? 4.941 7.215 5.688 1 97.69 124 SER B C 1
ATOM 3522 O O . SER B 1 124 ? 5.965 7.121 6.367 1 97.69 124 SER B O 1
ATOM 3524 N N . MET B 1 125 ? 3.75 7.309 6.203 1 97.69 125 MET B N 1
ATOM 3525 C CA . MET B 1 125 ? 3.52 7.238 7.645 1 97.69 125 MET B CA 1
ATOM 3526 C C . MET B 1 125 ? 2.119 6.719 7.945 1 97.69 125 MET B C 1
ATOM 3528 O O . MET B 1 125 ? 1.136 7.215 7.391 1 97.69 125 MET B O 1
ATOM 3532 N N . MET B 1 126 ? 2.045 5.672 8.758 1 97.31 126 MET B N 1
ATOM 3533 C CA . MET B 1 126 ? 0.763 5.223 9.289 1 97.31 126 MET B CA 1
ATOM 3534 C C . MET B 1 126 ? 0.536 5.777 10.695 1 97.31 126 MET B C 1
ATOM 3536 O O . MET B 1 126 ? 1.432 5.723 11.539 1 97.31 126 MET B O 1
ATOM 3540 N N . ASP B 1 127 ? -0.593 6.367 10.898 1 96.81 127 ASP B N 1
ATOM 3541 C CA . ASP B 1 127 ? -0.944 6.867 12.227 1 96.81 127 ASP B CA 1
ATOM 3542 C C . ASP B 1 127 ? -2.449 6.777 12.469 1 96.81 127 ASP B C 1
ATOM 3544 O O . ASP B 1 127 ? -3.156 6.066 11.75 1 96.81 127 ASP B O 1
ATOM 3548 N N . GLY B 1 128 ? -2.91 7.309 13.562 1 97.38 128 GLY B N 1
ATOM 3549 C CA . GLY B 1 128 ? -4.312 7.426 13.938 1 97.38 128 GLY B CA 1
ATOM 3550 C C . GLY B 1 128 ? -4.609 8.664 14.758 1 97.38 128 GLY B C 1
ATOM 3551 O O . GLY B 1 128 ? -3.705 9.242 15.367 1 97.38 128 GLY B O 1
ATOM 3552 N N . GLN B 1 129 ? -5.82 9 14.742 1 98.44 129 GLN B N 1
ATOM 3553 C CA . GLN B 1 129 ? -6.25 10.172 15.5 1 98.44 129 GLN B CA 1
ATOM 3554 C C . GLN B 1 129 ? -6.344 9.859 17 1 98.44 129 GLN B C 1
ATOM 3556 O O . GLN B 1 129 ? -6.922 8.844 17.391 1 98.44 129 GLN B O 1
ATOM 3561 N N . GLY B 1 130 ? -5.703 10.664 17.812 1 98.38 130 GLY B N 1
ATOM 3562 C CA . GLY B 1 130 ? -5.707 10.523 19.266 1 98.38 130 GLY B CA 1
ATOM 3563 C C . GLY B 1 130 ? -6.133 11.789 19.984 1 98.38 130 GLY B C 1
ATOM 3564 O O . GLY B 1 130 ? -6.805 12.641 19.406 1 98.38 130 GLY B O 1
ATOM 3565 N N . PHE B 1 131 ? -5.754 11.812 21.297 1 98.81 131 PHE B N 1
ATOM 3566 C CA . PHE B 1 131 ? -6.137 12.922 22.156 1 98.81 131 PHE B CA 1
ATOM 3567 C C . PHE B 1 131 ? -4.98 13.32 23.078 1 98.81 131 PHE B C 1
ATOM 3569 O O . PHE B 1 131 ? -4.293 12.453 23.625 1 98.81 131 PHE B O 1
ATOM 3576 N N . LEU B 1 132 ? -4.703 14.562 23.141 1 98.62 132 LEU B N 1
ATOM 3577 C CA . LEU B 1 132 ? -3.828 15.148 24.156 1 98.62 132 LEU B CA 1
ATOM 3578 C C . LEU B 1 132 ? -4.641 15.805 25.266 1 98.62 132 LEU B C 1
ATOM 3580 O O . LEU B 1 132 ? -5.551 16.594 25 1 98.62 132 LEU B O 1
ATOM 3584 N N . VAL B 1 133 ? -4.367 15.461 26.5 1 98.69 133 VAL B N 1
ATOM 3585 C CA . VAL B 1 133 ? -5.113 15.961 27.656 1 98.69 133 VAL B CA 1
ATOM 3586 C C . VAL B 1 133 ? -4.141 16.5 28.703 1 98.69 133 VAL B C 1
ATOM 3588 O O . VAL B 1 133 ? -2.938 16.25 28.625 1 98.69 133 VAL B O 1
ATOM 3591 N N . ARG B 1 134 ? -4.727 17.281 29.609 1 98 134 ARG B N 1
ATOM 3592 C CA . ARG B 1 134 ? -3.938 17.734 30.75 1 98 134 ARG B CA 1
ATOM 3593 C C . ARG B 1 134 ? -3.783 16.625 31.781 1 98 134 ARG B C 1
ATOM 3595 O O . ARG B 1 134 ? -4.738 15.898 32.062 1 98 134 ARG B O 1
ATOM 3602 N N . ARG B 1 135 ? -2.594 16.5 32.25 1 96.5 135 ARG B N 1
ATOM 3603 C CA . ARG B 1 135 ? -2.318 15.5 33.281 1 96.5 135 ARG B CA 1
ATOM 3604 C C . ARG B 1 135 ? -3.197 15.711 34.5 1 96.5 135 ARG B C 1
ATOM 3606 O O . ARG B 1 135 ? -3.615 14.75 35.156 1 96.5 135 ARG B O 1
ATOM 3613 N N . ASP B 1 136 ? -3.5 16.891 34.875 1 95.38 136 ASP B N 1
ATOM 3614 C CA . ASP B 1 136 ? -4.246 17.219 36.062 1 95.38 136 ASP B CA 1
ATOM 3615 C C . ASP B 1 136 ? -5.75 17.219 35.812 1 95.38 136 ASP B C 1
ATOM 3617 O O . ASP B 1 136 ? -6.547 17.531 36.688 1 95.38 136 ASP B O 1
ATOM 3621 N N . GLY B 1 137 ? -6.18 16.859 34.656 1 93.19 137 GLY B N 1
ATOM 3622 C CA . GLY B 1 137 ? -7.578 16.906 34.281 1 93.19 137 GLY B CA 1
ATOM 3623 C C . GLY B 1 137 ? -8.352 15.656 34.688 1 93.19 137 GLY B C 1
ATOM 3624 O O . GLY B 1 137 ? -9.57 15.609 34.562 1 93.19 137 GLY B O 1
ATOM 3625 N N . GLY B 1 138 ? -7.613 14.594 35.156 1 93.31 138 GLY B N 1
ATOM 3626 C CA . GLY B 1 138 ? -8.273 13.367 35.562 1 93.31 138 GLY B CA 1
ATOM 3627 C C . GLY B 1 138 ? -8.766 12.531 34.406 1 93.31 138 GLY B C 1
ATOM 3628 O O . GLY B 1 138 ? -9.742 11.789 34.531 1 93.31 138 GLY B O 1
ATOM 3629 N N . ILE B 1 139 ? -8.289 12.742 33.219 1 97.19 139 ILE B N 1
ATOM 3630 C CA . ILE B 1 139 ? -8.672 12.016 32 1 97.19 139 ILE B CA 1
ATOM 3631 C C . ILE B 1 139 ? -7.574 11.023 31.641 1 97.19 139 ILE B C 1
ATOM 3633 O O . ILE B 1 139 ? -6.441 11.414 31.344 1 97.19 139 ILE B O 1
ATOM 3637 N N . SER B 1 140 ? -7.895 9.703 31.672 1 96.12 140 SER B N 1
ATOM 3638 C CA . SER B 1 140 ? -6.895 8.688 31.359 1 96.12 140 SER B CA 1
ATOM 3639 C C . SER B 1 140 ? -7.32 7.828 30.172 1 96.12 140 SER B C 1
ATOM 3641 O O . SER B 1 140 ? -6.574 6.949 29.734 1 96.12 140 SER B O 1
ATOM 3643 N N . GLY B 1 141 ? -8.531 8.117 29.672 1 96.88 141 GLY B N 1
ATOM 3644 C CA . GLY B 1 141 ? -9.039 7.355 28.531 1 96.88 141 GLY B CA 1
ATOM 3645 C C . GLY B 1 141 ? -10.211 8.023 27.844 1 96.88 141 GLY B C 1
ATOM 3646 O O . GLY B 1 141 ? -10.742 9.023 28.328 1 96.88 141 GLY B O 1
ATOM 3647 N N . LEU B 1 142 ? -10.586 7.434 26.75 1 96.75 142 LEU B N 1
ATOM 3648 C CA . LEU B 1 142 ? -11.602 7.992 25.859 1 96.75 142 LEU B CA 1
ATOM 3649 C C . LEU B 1 142 ? -12.93 8.156 26.594 1 96.75 142 LEU B C 1
ATOM 3651 O O . LEU B 1 142 ? -13.633 9.156 26.391 1 96.75 142 LEU B O 1
ATOM 3655 N N . ASP B 1 143 ? -13.234 7.246 27.438 1 95.69 143 ASP B N 1
ATOM 3656 C CA . ASP B 1 143 ? -14.531 7.25 28.125 1 95.69 143 ASP B CA 1
ATOM 3657 C C . ASP B 1 143 ? -14.672 8.461 29.031 1 95.69 143 ASP B C 1
ATOM 3659 O O . ASP B 1 143 ? -15.773 8.977 29.234 1 95.69 143 ASP B O 1
ATOM 3663 N N . GLN B 1 144 ? -13.562 8.938 29.578 1 97.25 144 GLN B N 1
ATOM 3664 C CA . GLN B 1 144 ? -13.586 10.07 30.5 1 97.25 144 GLN B CA 1
ATOM 3665 C C . GLN B 1 144 ? -13.703 11.391 29.75 1 97.25 144 GLN B C 1
ATOM 3667 O O . GLN B 1 144 ? -13.812 12.453 30.359 1 97.25 144 GLN B O 1
ATOM 3672 N N . LEU B 1 145 ? -13.773 11.328 28.422 1 97.88 145 LEU B N 1
ATOM 3673 C CA . LEU B 1 145 ? -13.953 12.523 27.609 1 97.88 145 LEU B CA 1
ATOM 3674 C C . LEU B 1 145 ? -15.43 12.75 27.297 1 97.88 145 LEU B C 1
ATOM 3676 O O . LEU B 1 145 ? -15.781 13.68 26.562 1 97.88 145 LEU B O 1
ATOM 3680 N N . LYS B 1 146 ? -16.281 11.891 27.875 1 97.5 146 LYS B N 1
ATOM 3681 C CA . LYS B 1 146 ? -17.719 12.023 27.656 1 97.5 146 LYS B CA 1
ATOM 3682 C C . LYS B 1 146 ? -18.203 13.422 28.031 1 97.5 146 LYS B C 1
ATOM 3684 O O . LYS B 1 146 ? -17.953 13.891 29.141 1 97.5 146 LYS B O 1
ATOM 3689 N N . GLY B 1 147 ? -18.812 14.031 27.109 1 97.88 147 GLY B N 1
ATOM 3690 C CA . GLY B 1 147 ? -19.422 15.336 27.344 1 97.88 147 GLY B CA 1
ATOM 3691 C C . GLY B 1 147 ? -18.406 16.453 27.391 1 97.88 147 GLY B C 1
ATOM 3692 O O . GLY B 1 147 ? -18.75 17.609 27.641 1 97.88 147 GLY B O 1
ATOM 3693 N N . ARG B 1 148 ? -17.188 16.203 27.109 1 98 148 ARG B N 1
ATOM 3694 C CA . ARG B 1 148 ? -16.125 17.188 27.281 1 98 148 ARG B CA 1
ATOM 3695 C C . ARG B 1 148 ? -15.914 18 26 1 98 148 ARG B C 1
ATOM 3697 O O . ARG B 1 148 ? -16.406 17.609 24.938 1 98 148 ARG B O 1
ATOM 3704 N N . ARG B 1 149 ? -15.242 19.141 26.125 1 98.56 149 ARG B N 1
ATOM 3705 C CA . ARG B 1 149 ? -14.898 20 24.984 1 98.56 149 ARG B CA 1
ATOM 3706 C C . ARG B 1 149 ? -13.609 19.531 24.312 1 98.56 149 ARG B C 1
ATOM 3708 O O . ARG B 1 149 ? -12.578 19.375 24.969 1 98.56 149 ARG B O 1
ATOM 3715 N N . ILE B 1 150 ? -13.719 19.281 23.016 1 98.81 150 ILE B N 1
ATOM 3716 C CA . ILE B 1 150 ? -12.57 18.812 22.25 1 98.81 150 ILE B CA 1
ATOM 3717 C C . ILE B 1 150 ? -12.219 19.828 21.172 1 98.81 150 ILE B C 1
ATOM 3719 O O . ILE B 1 150 ? -13.055 20.141 20.312 1 98.81 150 ILE B O 1
ATOM 3723 N N . CYS B 1 151 ? -11 20.359 21.219 1 98.81 151 CYS B N 1
ATOM 3724 C CA . CYS B 1 151 ? -10.5 21.25 20.172 1 98.81 151 CYS B CA 1
ATOM 3725 C C . CYS B 1 151 ? -9.977 20.453 18.984 1 98.81 151 CYS B C 1
ATOM 3727 O O . CYS B 1 151 ? -9.32 19.422 19.156 1 98.81 151 CYS B O 1
ATOM 3729 N N . VAL B 1 152 ? -10.305 20.875 17.766 1 98.56 152 VAL B N 1
ATOM 3730 C CA . VAL B 1 152 ? -9.891 20.172 16.562 1 98.56 152 VAL B CA 1
ATOM 3731 C C . VAL B 1 152 ? -9.703 21.172 15.414 1 98.56 152 VAL B C 1
ATOM 3733 O O . VAL B 1 152 ? -10.336 22.234 15.406 1 98.56 152 VAL B O 1
ATOM 3736 N N . ILE B 1 153 ? -8.789 20.859 14.57 1 97 153 ILE B N 1
ATOM 3737 C CA . ILE B 1 153 ? -8.586 21.703 13.391 1 97 153 ILE B CA 1
ATOM 3738 C C . ILE B 1 153 ? -9.695 21.438 12.375 1 97 153 ILE B C 1
ATOM 3740 O O . ILE B 1 153 ? -10.102 20.297 12.172 1 97 153 ILE B O 1
ATOM 3744 N N . SER B 1 154 ? -10.117 22.5 11.727 1 95.69 154 SER B N 1
ATOM 3745 C CA . SER B 1 154 ? -11.141 22.375 10.688 1 95.69 154 SER B CA 1
ATOM 3746 C C . SER B 1 154 ? -10.555 21.859 9.383 1 95.69 154 SER B C 1
ATOM 3748 O O . SER B 1 154 ? -9.344 21.953 9.164 1 95.69 154 SER B O 1
ATOM 3750 N N . HIS B 1 155 ? -11.391 21.25 8.477 1 92.94 155 HIS B N 1
ATOM 3751 C CA . HIS B 1 155 ? -11.094 20.828 7.113 1 92.94 155 HIS B CA 1
ATOM 3752 C C . HIS B 1 155 ? -10.047 19.719 7.09 1 92.94 155 HIS B C 1
ATOM 3754 O O . HIS B 1 155 ? -9.234 19.641 6.168 1 92.94 155 HIS B O 1
ATOM 3760 N N . ALA B 1 156 ? -9.93 19.062 8.227 1 93.75 156 ALA B N 1
ATOM 3761 C CA . ALA B 1 156 ? -9.109 17.859 8.312 1 93.75 156 ALA B CA 1
ATOM 3762 C C . ALA B 1 156 ? -9.969 16.641 8.617 1 93.75 156 ALA B C 1
ATOM 3764 O O . ALA B 1 156 ? -11.148 16.766 8.945 1 93.75 156 ALA B O 1
ATOM 3765 N N . THR B 1 157 ? -9.359 15.477 8.414 1 95.62 157 THR B N 1
ATOM 3766 C CA . THR B 1 157 ? -10.07 14.234 8.648 1 95.62 157 THR B CA 1
ATOM 3767 C C . THR B 1 157 ? -10.438 14.086 10.125 1 95.62 157 THR B C 1
ATOM 3769 O O . THR B 1 157 ? -11.312 13.297 10.477 1 95.62 157 THR B O 1
ATOM 3772 N N . SER B 1 158 ? -9.812 14.852 10.969 1 97.31 158 SER B N 1
ATOM 3773 C CA . SER B 1 158 ? -9.992 14.703 12.406 1 97.31 158 SER B CA 1
ATOM 3774 C C . SER B 1 158 ? -11.414 15.055 12.828 1 97.31 158 SER B C 1
ATOM 3776 O O . SER B 1 158 ? -11.938 14.5 13.797 1 97.31 158 SER B O 1
ATOM 3778 N N . VAL B 1 159 ? -12.039 16.031 12.109 1 97.25 159 VAL B N 1
ATOM 3779 C CA . VAL B 1 159 ? -13.422 16.375 12.414 1 97.25 159 VAL B CA 1
ATOM 3780 C C . VAL B 1 159 ? -14.32 15.164 12.203 1 97.25 159 VAL B C 1
ATOM 3782 O O . VAL B 1 159 ? -15.133 14.828 13.07 1 97.25 159 VAL B O 1
ATOM 3785 N N . GLY B 1 160 ? -14.133 14.5 11.055 1 96.62 160 GLY B N 1
ATOM 3786 C CA . GLY B 1 160 ? -14.898 13.297 10.773 1 96.62 160 GLY B CA 1
ATOM 3787 C C . GLY B 1 160 ? -14.641 12.172 11.758 1 96.62 160 GLY B C 1
ATOM 3788 O O . GLY B 1 160 ? -15.562 11.461 12.156 1 96.62 160 GLY B O 1
ATOM 3789 N N . GLY B 1 161 ? -13.375 12.008 12.148 1 97.69 161 GLY B N 1
ATOM 3790 C CA . GLY B 1 161 ? -13.023 11.008 13.141 1 97.69 161 GLY B CA 1
ATOM 3791 C C . GLY B 1 161 ? -13.727 11.211 14.469 1 97.69 161 GLY B C 1
ATOM 3792 O O . GLY B 1 161 ? -14.25 10.266 15.055 1 97.69 161 GLY B O 1
ATOM 3793 N N . LEU B 1 162 ? -13.789 12.484 14.945 1 98 162 LEU B N 1
ATOM 379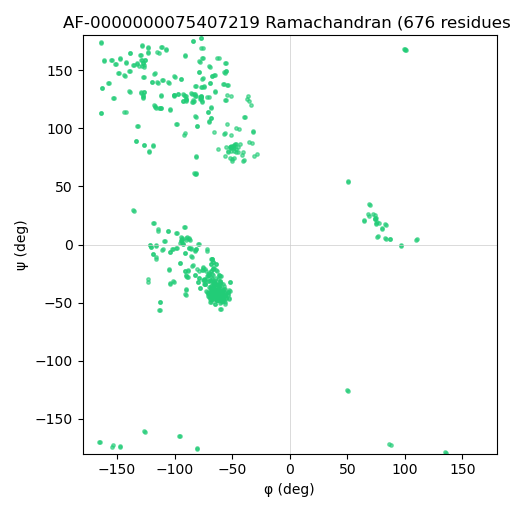4 C CA . LEU B 1 162 ? -14.469 12.812 16.188 1 98 162 LEU B CA 1
ATOM 3795 C C . LEU B 1 162 ? -15.969 12.562 16.078 1 98 162 LEU B C 1
ATOM 3797 O O . LEU B 1 162 ? -16.578 11.992 16.984 1 98 162 LEU B O 1
ATOM 3801 N N . ASN B 1 163 ? -16.5 12.984 14.969 1 96.88 163 ASN B N 1
ATOM 3802 C CA . ASN B 1 163 ? -17.938 12.789 14.781 1 96.88 163 ASN B CA 1
ATOM 3803 C C . ASN B 1 163 ? -18.312 11.305 14.789 1 96.88 163 ASN B C 1
ATOM 3805 O O . ASN B 1 163 ? -19.312 10.922 15.383 1 96.88 163 ASN B O 1
ATOM 3809 N N . ARG B 1 164 ? -17.516 10.484 14.172 1 97.25 164 ARG B N 1
ATOM 3810 C CA . ARG B 1 164 ? -17.812 9.062 14.117 1 97.25 164 ARG B CA 1
ATOM 3811 C C . ARG B 1 164 ? -17.766 8.43 15.508 1 97.25 164 ARG B C 1
ATOM 3813 O O . ARG B 1 164 ? -18.719 7.754 15.914 1 97.25 164 ARG B O 1
ATOM 3820 N N . VAL B 1 165 ? -16.672 8.68 16.203 1 97.25 165 VAL B N 1
ATOM 3821 C CA . VAL B 1 165 ? -16.531 8.023 17.5 1 97.25 165 VAL B CA 1
ATOM 3822 C C . VAL B 1 165 ? -17.594 8.555 18.469 1 97.25 165 VAL B C 1
ATOM 3824 O O . VAL B 1 165 ? -18.094 7.812 19.312 1 97.25 165 VAL B O 1
ATOM 3827 N N . ASN B 1 166 ? -17.859 9.867 18.328 1 96.69 166 ASN B N 1
ATOM 3828 C CA . ASN B 1 166 ? -18.906 10.477 19.141 1 96.69 166 ASN B CA 1
ATOM 3829 C C . ASN B 1 166 ? -20.25 9.781 18.922 1 96.69 166 ASN B C 1
ATOM 3831 O O . ASN B 1 166 ? -20.953 9.461 19.891 1 96.69 166 ASN B O 1
ATOM 3835 N N . LYS B 1 167 ? -20.578 9.562 17.734 1 94.94 167 LYS B N 1
ATOM 3836 C CA . LYS B 1 167 ? -21.844 8.93 17.375 1 94.94 167 LYS B CA 1
ATOM 3837 C C . LYS B 1 167 ? -21.875 7.465 17.797 1 94.94 167 LYS B C 1
ATOM 3839 O O . LYS B 1 167 ? -22.828 7.016 18.438 1 94.94 167 LYS B O 1
ATOM 3844 N N . VAL B 1 168 ? -20.859 6.691 17.484 1 95.38 168 VAL B N 1
ATOM 3845 C CA . VAL B 1 168 ? -20.828 5.242 17.656 1 95.38 168 VAL B CA 1
ATOM 3846 C C . VAL B 1 168 ? -20.75 4.906 19.141 1 95.38 168 VAL B C 1
ATOM 3848 O O . VAL B 1 168 ? -21.328 3.918 19.594 1 95.38 168 VAL B O 1
ATOM 3851 N N . ARG B 1 169 ? -20.094 5.793 19.906 1 95.88 169 ARG B N 1
ATOM 3852 C CA . ARG B 1 169 ? -19.906 5.492 21.328 1 95.88 169 ARG B CA 1
ATOM 3853 C C . ARG B 1 169 ? -20.766 6.383 22.203 1 95.88 169 ARG B C 1
ATOM 3855 O O . ARG B 1 169 ? -20.703 6.309 23.438 1 95.88 169 ARG B O 1
ATOM 3862 N N . ASN B 1 170 ? -21.547 7.199 21.609 1 96.25 170 ASN B N 1
ATOM 3863 C CA . ASN B 1 170 ? -22.438 8.094 22.344 1 96.25 170 ASN B CA 1
ATOM 3864 C C . ASN B 1 170 ? -21.688 8.867 23.422 1 96.25 170 ASN B C 1
ATOM 3866 O O . ASN B 1 170 ? -22.047 8.82 24.594 1 96.25 170 ASN B O 1
ATOM 3870 N N . LEU B 1 171 ? -20.609 9.562 23.047 1 97.25 171 LEU B N 1
ATOM 3871 C CA . LEU B 1 171 ? -19.719 10.211 24 1 97.25 171 LEU B CA 1
ATOM 3872 C C . LEU B 1 171 ? -20.172 11.641 24.266 1 97.25 171 LEU B C 1
ATOM 3874 O O . LEU B 1 171 ? -19.812 12.234 25.297 1 97.25 171 LEU B O 1
ATOM 3878 N N . GLY B 1 172 ? -20.938 12.25 23.344 1 97.81 172 GLY B N 1
ATOM 3879 C CA . GLY B 1 172 ? -21.469 13.586 23.562 1 97.81 172 GLY B CA 1
ATOM 3880 C C . GLY B 1 172 ? -20.391 14.656 23.547 1 97.81 172 GLY B C 1
ATOM 3881 O O . GLY B 1 172 ? -20.484 15.625 24.312 1 97.81 172 GLY B O 1
ATOM 3882 N N . PHE B 1 173 ? -19.359 14.539 22.75 1 97.81 173 PHE B N 1
ATOM 3883 C CA . PHE B 1 173 ? -18.297 15.531 22.625 1 97.81 173 PHE B CA 1
ATOM 3884 C C . PHE B 1 173 ? -18.875 16.906 22.312 1 97.81 173 PHE B C 1
ATOM 3886 O O . PHE B 1 173 ? -19.812 17.016 21.516 1 97.81 173 PHE B O 1
ATOM 3893 N N . LYS B 1 174 ? -18.391 17.922 22.922 1 98.25 174 LYS B N 1
ATOM 3894 C CA . LYS B 1 174 ? -18.531 19.297 22.438 1 98.25 174 LYS B CA 1
ATOM 3895 C C . LYS B 1 174 ? -17.344 19.688 21.547 1 98.25 174 LYS B C 1
ATOM 3897 O O . LYS B 1 174 ? -16.328 20.141 22.047 1 98.25 174 LYS B O 1
ATOM 3902 N N . ILE B 1 175 ? -17.516 19.531 20.266 1 98.38 175 ILE B N 1
ATOM 3903 C CA . ILE B 1 175 ? -16.422 19.688 19.312 1 98.38 175 ILE B CA 1
ATOM 3904 C C . ILE B 1 175 ? -16.25 21.156 18.953 1 98.38 175 ILE B C 1
ATOM 3906 O O . ILE B 1 175 ? -17.219 21.812 18.531 1 98.38 175 ILE B O 1
ATOM 3910 N N . GLN B 1 176 ? -15.086 21.688 19.172 1 98.56 176 GLN B N 1
ATOM 3911 C CA . GLN B 1 176 ? -14.75 23.062 18.812 1 98.56 176 GLN B CA 1
ATOM 3912 C C . GLN B 1 176 ? -13.711 23.094 17.703 1 98.56 176 GLN B C 1
ATOM 3914 O O . GLN B 1 176 ? -12.57 22.656 17.891 1 98.56 176 GLN B O 1
ATOM 3919 N N . GLU B 1 177 ? -14.102 23.656 16.562 1 98 177 GLU B N 1
ATOM 3920 C CA . GLU B 1 177 ? -13.234 23.688 15.383 1 98 177 GLU B CA 1
ATOM 3921 C C . GLU B 1 177 ? -12.445 25 15.32 1 98 177 GLU B C 1
ATOM 3923 O O . GLU B 1 177 ? -12.969 26.062 15.656 1 98 177 GLU B O 1
ATOM 3928 N N . TYR B 1 178 ? -11.242 24.875 14.898 1 97.94 178 TYR B N 1
ATOM 3929 C CA . TYR B 1 178 ? -10.359 26.031 14.727 1 97.94 178 TYR B CA 1
ATOM 3930 C C . TYR B 1 178 ? -9.766 26.047 13.32 1 97.94 178 TYR B C 1
ATOM 3932 O O . TYR B 1 178 ? -9.586 25 12.703 1 97.94 178 TYR B O 1
ATOM 3940 N N . SER B 1 179 ? -9.367 27.141 12.836 1 95.19 179 SER B N 1
ATOM 3941 C CA . SER B 1 179 ? -8.938 27.312 11.453 1 95.19 179 SER B CA 1
ATOM 3942 C C . SER B 1 179 ? -7.48 26.922 11.266 1 95.19 179 SER B C 1
ATOM 3944 O O . SER B 1 179 ? -7.02 26.75 10.133 1 95.19 179 SER B O 1
ATOM 3946 N N . SER B 1 180 ? -6.801 26.859 12.352 1 94.75 180 SER B N 1
ATOM 3947 C CA . SER B 1 180 ? -5.406 26.438 12.281 1 94.75 180 SER B CA 1
ATOM 3948 C C . SER B 1 180 ? -5.07 25.453 13.391 1 94.75 180 SER B C 1
ATOM 3950 O O . SER B 1 180 ? -5.711 25.438 14.445 1 94.75 180 SER B O 1
ATOM 3952 N N . ILE B 1 181 ? -4.105 24.688 13.117 1 94.5 181 ILE B N 1
ATOM 3953 C CA . ILE B 1 181 ? -3.682 23.688 14.109 1 94.5 181 ILE B CA 1
ATOM 3954 C C . ILE B 1 181 ? -3.104 24.406 15.328 1 94.5 181 ILE B C 1
ATOM 3956 O O . ILE B 1 181 ? -3.361 24 16.469 1 94.5 181 ILE B O 1
ATOM 3960 N N . GLN B 1 182 ? -2.393 25.516 15.148 1 94.19 182 GLN B N 1
ATOM 3961 C CA . GLN B 1 182 ? -1.838 26.297 16.25 1 94.19 182 GLN B CA 1
ATOM 3962 C C . GLN B 1 182 ? -2.945 26.875 17.125 1 94.19 182 GLN B C 1
ATOM 3964 O O . GLN B 1 182 ? -2.834 26.891 18.344 1 94.19 182 GLN B O 1
ATOM 3969 N N . GLY B 1 183 ? -3.943 27.312 16.375 1 96.06 183 GLY B N 1
ATOM 3970 C CA . GLY B 1 183 ? -5.074 27.859 17.109 1 96.06 183 GLY B CA 1
ATOM 3971 C C . GLY B 1 183 ? -5.77 26.844 17.984 1 96.06 183 GLY B C 1
ATOM 3972 O O . GLY B 1 183 ? -6.164 27.141 19.125 1 96.06 183 GLY B O 1
ATOM 3973 N N . SER B 1 184 ? -5.926 25.641 17.531 1 97.75 184 SER B N 1
ATOM 3974 C CA . SER B 1 184 ? -6.566 24.578 18.312 1 97.75 184 SER B CA 1
ATOM 3975 C C . SER B 1 184 ? -5.734 24.203 19.531 1 97.75 184 SER B C 1
ATOM 3977 O O . SER B 1 184 ? -6.277 24 20.625 1 97.75 184 SER B O 1
ATOM 3979 N N . PHE B 1 185 ? -4.422 24.156 19.375 1 97.69 185 PHE B N 1
ATOM 3980 C CA . PHE B 1 185 ? -3.543 23.844 20.5 1 97.69 185 PHE B CA 1
ATOM 3981 C C . PHE B 1 185 ? -3.516 24.984 21.5 1 97.69 185 PHE B C 1
ATOM 3983 O O . PHE B 1 185 ? -3.537 24.766 22.719 1 97.69 185 PHE B O 1
ATOM 3990 N N . ALA B 1 186 ? -3.471 26.25 20.984 1 97.06 186 ALA B N 1
ATOM 3991 C CA . ALA B 1 186 ? -3.486 27.406 21.875 1 97.06 186 ALA B CA 1
ATOM 3992 C C . ALA B 1 186 ? -4.746 27.422 22.734 1 97.06 186 ALA B C 1
ATOM 3994 O O . ALA B 1 186 ? -4.676 27.672 23.938 1 97.06 186 ALA B O 1
ATOM 3995 N N . ALA B 1 187 ? -5.832 27.125 22.078 1 98.12 187 ALA B N 1
ATOM 3996 C CA . ALA B 1 187 ? -7.098 27.078 22.797 1 98.12 187 ALA B CA 1
ATOM 3997 C C . ALA B 1 187 ? -7.07 26 23.875 1 98.12 187 ALA B C 1
ATOM 3999 O O . ALA B 1 187 ? -7.539 26.219 25 1 98.12 187 ALA B O 1
ATOM 4000 N N . PHE B 1 188 ? -6.551 24.891 23.625 1 98.56 188 PHE B N 1
ATOM 4001 C CA . PHE B 1 188 ? -6.422 23.781 24.562 1 98.56 188 PHE B CA 1
ATOM 4002 C C . PHE B 1 188 ? -5.523 24.172 25.734 1 98.56 188 PHE B C 1
ATOM 4004 O O . PHE B 1 188 ? -5.883 23.953 26.891 1 98.56 188 PHE B O 1
ATOM 4011 N N . PHE B 1 189 ? -4.375 24.75 25.438 1 97.25 189 PHE B N 1
ATOM 4012 C CA . PHE B 1 189 ? -3.432 25.125 26.484 1 97.25 189 PHE B CA 1
ATOM 4013 C C . PHE B 1 189 ? -4.008 26.234 27.359 1 97.25 189 PHE B C 1
ATOM 4015 O O . PHE B 1 189 ? -3.684 26.328 28.547 1 97.25 189 PHE B O 1
ATOM 4022 N N . ASP B 1 190 ? -4.898 27 26.781 1 96.5 190 ASP B N 1
ATOM 4023 C CA . ASP B 1 190 ? -5.562 28.078 27.516 1 96.5 190 ASP B CA 1
ATOM 4024 C C . ASP B 1 190 ? -6.797 27.562 28.25 1 96.5 190 ASP B C 1
ATOM 4026 O O . ASP B 1 190 ? -7.605 28.344 28.734 1 96.5 190 ASP B O 1
ATOM 4030 N N . ARG B 1 191 ? -7.039 26.266 28.203 1 96.56 191 ARG B N 1
ATOM 4031 C CA . ARG B 1 191 ? -8.062 25.562 28.969 1 96.56 191 ARG B CA 1
ATOM 4032 C C . ARG B 1 191 ? -9.453 25.844 28.406 1 96.56 191 ARG B C 1
ATOM 4034 O O . ARG B 1 191 ? -10.453 25.719 29.109 1 96.56 191 ARG B O 1
ATOM 4041 N N . GLN B 1 192 ? -9.477 26.172 27.156 1 97.94 192 GLN B N 1
ATOM 4042 C CA . GLN B 1 192 ? -10.766 26.344 26.484 1 97.94 192 GLN B CA 1
ATOM 4043 C C . GLN B 1 192 ? -11.359 24.984 26.109 1 97.94 192 GLN B C 1
ATOM 4045 O O . GLN B 1 192 ? -12.555 24.891 25.828 1 97.94 192 GLN B O 1
ATOM 4050 N N . CYS B 1 193 ? -10.555 24 26 1 98.38 193 CYS B N 1
ATOM 4051 C CA . CYS B 1 193 ? -10.961 22.625 25.734 1 98.38 193 CYS B CA 1
ATOM 4052 C C . CYS B 1 193 ? -10.336 21.672 26.75 1 98.38 193 CYS B C 1
ATOM 4054 O O . CYS B 1 193 ? -9.32 22 27.375 1 98.38 193 CYS B O 1
ATOM 4056 N N . ASP B 1 194 ? -10.961 20.531 26.859 1 98.38 194 ASP B N 1
ATOM 4057 C CA . ASP B 1 194 ? -10.477 19.5 27.781 1 98.38 194 ASP B CA 1
ATOM 4058 C C . ASP B 1 194 ? -9.453 18.594 27.094 1 98.38 194 ASP B C 1
ATOM 4060 O O . ASP B 1 194 ? -8.656 17.938 27.766 1 98.38 194 ASP B O 1
ATOM 4064 N N . ALA B 1 195 ? -9.547 18.594 25.812 1 98.75 195 ALA B N 1
ATOM 4065 C CA . ALA B 1 195 ? -8.602 17.844 24.984 1 98.75 195 ALA B CA 1
ATOM 4066 C C . ALA B 1 195 ? -8.445 18.484 23.609 1 98.75 195 ALA B C 1
ATOM 4068 O O . ALA B 1 195 ? -9.305 19.25 23.172 1 98.75 195 ALA B O 1
ATOM 4069 N N . VAL B 1 196 ? -7.348 18.25 22.984 1 98.75 196 VAL B N 1
ATOM 4070 C CA . VAL B 1 196 ? -7.156 18.531 21.562 1 98.75 196 VAL B CA 1
ATOM 4071 C C . VAL B 1 196 ? -6.938 17.219 20.797 1 98.75 196 VAL B C 1
ATOM 4073 O O . VAL B 1 196 ? -6.32 16.297 21.328 1 98.75 196 VAL B O 1
ATOM 4076 N N . SER B 1 197 ? -7.559 17.156 19.609 1 98.75 197 SER B N 1
ATOM 4077 C CA . SER B 1 197 ? -7.562 15.883 18.891 1 98.75 197 SER B CA 1
ATOM 4078 C C . SER B 1 197 ? -7.066 16.047 17.453 1 98.75 197 SER B C 1
ATOM 4080 O O . SER B 1 197 ? -7.562 16.906 16.719 1 98.75 197 SER B O 1
ATOM 4082 N N . THR B 1 198 ? -6.121 15.328 17.047 1 98.12 198 THR B N 1
ATOM 4083 C CA . THR B 1 198 ? -5.559 15.141 15.711 1 98.12 198 THR B CA 1
ATOM 4084 C C . THR B 1 198 ? -4.68 13.898 15.656 1 98.12 198 THR B C 1
ATOM 4086 O O . THR B 1 198 ? -4.734 13.055 16.547 1 98.12 198 THR B O 1
ATOM 4089 N N . ASP B 1 199 ? -3.93 13.664 14.617 1 97.69 199 ASP B N 1
ATOM 4090 C CA . ASP B 1 199 ? -3.043 12.516 14.508 1 97.69 199 ASP B CA 1
ATOM 4091 C C . ASP B 1 199 ? -2.047 12.477 15.664 1 97.69 199 ASP B C 1
ATOM 4093 O O . ASP B 1 199 ? -1.502 13.516 16.062 1 97.69 199 ASP B O 1
ATOM 4097 N N . GLY B 1 200 ? -1.83 11.312 16.188 1 97.06 200 GLY B N 1
ATOM 4098 C CA . GLY B 1 200 ? -0.982 11.125 17.359 1 97.06 200 GLY B CA 1
ATOM 4099 C C . GLY B 1 200 ? 0.399 11.727 17.203 1 97.06 200 GLY B C 1
ATOM 4100 O O . GLY B 1 200 ? 0.917 12.359 18.125 1 97.06 200 GLY B O 1
ATOM 4101 N N . ILE B 1 201 ? 0.959 11.57 16.031 1 96.19 201 ILE B N 1
ATOM 4102 C CA . ILE B 1 201 ? 2.322 12.039 15.797 1 96.19 201 ILE B CA 1
ATOM 4103 C C . ILE B 1 201 ? 2.355 13.562 15.82 1 96.19 201 ILE B C 1
ATOM 4105 O O . ILE B 1 201 ? 3.338 14.164 16.266 1 96.19 201 ILE B O 1
ATOM 4109 N N . ILE B 1 202 ? 1.33 14.172 15.328 1 97.12 202 ILE B N 1
ATOM 4110 C CA . ILE B 1 202 ? 1.236 15.633 15.359 1 97.12 202 ILE B CA 1
ATOM 4111 C C . ILE B 1 202 ? 1.038 16.094 16.797 1 97.12 202 ILE B C 1
ATOM 4113 O O . ILE B 1 202 ? 1.66 17.078 17.234 1 97.12 202 ILE B O 1
ATOM 4117 N N . LEU B 1 203 ? 0.163 15.398 17.594 1 97.62 203 LEU B N 1
ATOM 4118 C CA . LEU B 1 203 ? -0.035 15.711 19 1 97.62 203 LEU B CA 1
ATOM 4119 C C . LEU B 1 203 ? 1.288 15.672 19.75 1 97.62 203 LEU B C 1
ATOM 4121 O O . LEU B 1 203 ? 1.603 16.594 20.516 1 97.62 203 LEU B O 1
ATOM 4125 N N . ALA B 1 204 ? 2.053 14.641 19.516 1 96.06 204 ALA B N 1
ATOM 4126 C CA . ALA B 1 204 ? 3.338 14.484 20.188 1 96.06 204 ALA B CA 1
ATOM 4127 C C . ALA B 1 204 ? 4.305 15.602 19.797 1 96.06 204 ALA B C 1
ATOM 4129 O O . ALA B 1 204 ? 4.98 16.172 20.672 1 96.06 204 ALA B O 1
ATOM 4130 N N . SER B 1 205 ? 4.34 15.898 18.5 1 96.12 205 SER B N 1
ATOM 4131 C CA . SER B 1 205 ? 5.273 16.891 17.984 1 96.12 205 SER B CA 1
ATOM 4132 C C . SER B 1 205 ? 4.934 18.281 18.516 1 96.12 205 SER B C 1
ATOM 4134 O O . SER B 1 205 ? 5.812 19 19 1 96.12 205 SER B O 1
ATOM 4136 N N . LEU B 1 206 ? 3.67 18.625 18.5 1 95.69 206 LEU B N 1
ATOM 4137 C CA . LEU B 1 206 ? 3.273 19.984 18.891 1 95.69 206 LEU B CA 1
ATOM 4138 C C . LEU B 1 206 ? 3.266 20.125 20.406 1 95.69 206 LEU B C 1
ATOM 4140 O O . LEU B 1 206 ? 3.465 21.234 20.922 1 95.69 206 LEU B O 1
ATOM 4144 N N . ARG B 1 207 ? 3.02 19.031 21.125 1 94.88 207 ARG B N 1
ATOM 4145 C CA . ARG B 1 207 ? 3.182 19.078 22.578 1 94.88 207 ARG B CA 1
ATOM 4146 C C . ARG B 1 207 ? 4.59 19.531 22.953 1 94.88 207 ARG B C 1
ATOM 4148 O O . ARG B 1 207 ? 4.766 20.375 23.828 1 94.88 207 ARG B O 1
ATOM 4155 N N . GLN B 1 208 ? 5.559 18.984 22.25 1 88.81 208 GLN B N 1
ATOM 4156 C CA . GLN B 1 208 ? 6.957 19.297 22.531 1 88.81 208 GLN B CA 1
ATOM 4157 C C . GLN B 1 208 ? 7.273 20.75 22.203 1 88.81 208 GLN B C 1
ATOM 4159 O O . GLN B 1 208 ? 8.07 21.375 22.906 1 88.81 208 GLN B O 1
ATOM 4164 N N . GLN B 1 209 ? 6.668 21.281 21.25 1 86.88 209 GLN B N 1
ATOM 4165 C CA . GLN B 1 209 ? 7.012 22.609 20.734 1 86.88 209 GLN B CA 1
ATOM 4166 C C . GLN B 1 209 ? 6.211 23.703 21.453 1 86.88 209 GLN B C 1
ATOM 4168 O O . GLN B 1 209 ? 6.75 24.75 21.797 1 86.88 209 GLN B O 1
ATOM 4173 N N . LEU B 1 210 ? 4.922 23.422 21.641 1 89 210 LEU B N 1
ATOM 4174 C CA . LEU B 1 210 ? 4.02 24.531 21.953 1 89 210 LEU B CA 1
ATOM 4175 C C . LEU B 1 210 ? 3.639 24.531 23.422 1 89 210 LEU B C 1
ATOM 4177 O O . LEU B 1 210 ? 3.186 25.547 23.953 1 89 210 LEU B O 1
ATOM 4181 N N . ALA B 1 211 ? 3.787 23.375 24.031 1 93.19 211 ALA B N 1
ATOM 4182 C CA . ALA B 1 211 ? 3.34 23.312 25.406 1 93.19 211 ALA B CA 1
ATOM 4183 C C . ALA B 1 211 ? 4.25 24.156 26.312 1 93.19 211 ALA B C 1
ATOM 4185 O O . ALA B 1 211 ? 5.473 24.109 26.172 1 93.19 211 ALA B O 1
ATOM 4186 N N . PRO B 1 212 ? 3.605 24.875 27.25 1 93.25 212 PRO B N 1
ATOM 4187 C CA . PRO B 1 212 ? 4.453 25.562 28.219 1 93.25 212 PRO B CA 1
ATOM 4188 C C . PRO B 1 212 ? 5.375 24.609 28.984 1 93.25 212 PRO B C 1
ATOM 4190 O O . PRO B 1 212 ? 6.562 24.891 29.156 1 93.25 212 PRO B O 1
ATOM 4193 N N . ASN B 1 213 ? 4.836 23.578 29.453 1 95.44 213 ASN B N 1
ATOM 4194 C CA . ASN B 1 213 ? 5.551 22.438 30.031 1 95.44 213 ASN B CA 1
ATOM 4195 C C . ASN B 1 213 ? 5.027 21.109 29.484 1 95.44 213 ASN B C 1
ATOM 4197 O O . ASN B 1 213 ? 3.986 20.625 29.922 1 95.44 213 ASN B O 1
ATOM 4201 N N . PRO B 1 214 ? 5.742 20.516 28.562 1 94.94 214 PRO B N 1
ATOM 4202 C CA . PRO B 1 214 ? 5.266 19.297 27.906 1 94.94 214 PRO B CA 1
ATOM 4203 C C . PRO B 1 214 ? 4.848 18.219 28.891 1 94.94 214 PRO B C 1
ATOM 4205 O O . PRO B 1 214 ? 3.908 17.453 28.641 1 94.94 214 PRO B O 1
ATOM 4208 N N . ALA B 1 215 ? 5.473 18.141 30.047 1 95.5 215 ALA B N 1
ATOM 4209 C CA . ALA B 1 215 ? 5.223 17.094 31.031 1 95.5 215 ALA B CA 1
ATOM 4210 C C . ALA B 1 215 ? 3.828 17.234 31.641 1 95.5 215 ALA B C 1
ATOM 4212 O O . ALA B 1 215 ? 3.318 16.297 32.25 1 95.5 215 ALA B O 1
ATOM 4213 N N . ASP B 1 216 ? 3.221 18.344 31.5 1 97.5 216 ASP B N 1
ATOM 4214 C CA . ASP B 1 216 ? 1.9 18.609 32.062 1 97.5 216 ASP B CA 1
ATOM 4215 C C . ASP B 1 216 ? 0.799 18.031 31.172 1 97.5 216 ASP B C 1
ATOM 4217 O O . ASP B 1 216 ? -0.378 18.062 31.531 1 97.5 216 ASP B O 1
ATOM 4221 N N . TYR B 1 217 ? 1.15 17.484 30.047 1 98 217 TYR B N 1
ATOM 4222 C CA . TYR B 1 217 ? 0.182 16.984 29.078 1 98 217 TYR B CA 1
ATOM 4223 C C . TYR B 1 217 ? 0.473 15.539 28.703 1 98 217 TYR B C 1
ATOM 4225 O O . TYR B 1 217 ? 1.636 15.133 28.625 1 98 217 TYR B O 1
ATOM 4233 N N . VAL B 1 218 ? -0.628 14.773 28.484 1 97.12 218 VAL B N 1
ATOM 4234 C CA . VAL B 1 218 ? -0.478 13.344 28.25 1 97.12 218 VAL B CA 1
ATOM 4235 C C . VAL B 1 218 ? -1.246 12.945 26.984 1 97.12 218 VAL B C 1
ATOM 4237 O O . VAL B 1 218 ? -2.383 13.383 26.781 1 97.12 218 VAL B O 1
ATOM 4240 N N . LEU B 1 219 ? -0.582 12.234 26.125 1 97.12 219 LEU B N 1
ATOM 4241 C CA . LEU B 1 219 ? -1.243 11.594 25 1 97.12 219 LEU B CA 1
ATOM 4242 C C . LEU B 1 219 ? -2.004 10.352 25.438 1 97.12 219 LEU B C 1
ATOM 4244 O O . LEU B 1 219 ? -1.416 9.43 26.016 1 97.12 219 LEU B O 1
ATOM 4248 N N . LEU B 1 220 ? -3.318 10.297 25.172 1 97.81 220 LEU B N 1
ATOM 4249 C CA . LEU B 1 220 ? -4.086 9.102 25.5 1 97.81 220 LEU B CA 1
ATOM 4250 C C . LEU B 1 220 ? -3.697 7.938 24.594 1 97.81 220 LEU B C 1
ATOM 4252 O O . LEU B 1 220 ? -3.252 8.148 23.469 1 97.81 220 LEU B O 1
ATOM 4256 N N . PRO B 1 221 ? -3.846 6.699 25.047 1 94.88 221 PRO B N 1
ATOM 4257 C CA . PRO B 1 221 ? -3.375 5.543 24.281 1 94.88 221 PRO B CA 1
ATOM 4258 C C . PRO B 1 221 ? -4.285 5.211 23.094 1 94.88 221 PRO B C 1
ATOM 4260 O O . PRO B 1 221 ? -3.84 4.594 22.125 1 94.88 221 PRO B O 1
ATOM 4263 N N . GLU B 1 222 ? -5.508 5.633 23.125 1 95 222 GLU B N 1
ATOM 4264 C CA . GLU B 1 222 ? -6.484 5.25 22.109 1 95 222 GLU B CA 1
ATOM 4265 C C . GLU B 1 222 ? -6.234 5.984 20.797 1 95 222 GLU B C 1
ATOM 4267 O O . GLU B 1 222 ? -5.898 7.168 20.797 1 95 222 GLU B O 1
ATOM 4272 N N . ARG B 1 223 ? -6.305 5.289 19.719 1 96.31 223 ARG B N 1
ATOM 4273 C CA . ARG B 1 223 ? -6.434 5.832 18.375 1 96.31 223 ARG B CA 1
ATOM 4274 C C . ARG B 1 223 ? -7.801 5.5 17.781 1 96.31 223 ARG B C 1
ATOM 4276 O O . ARG B 1 223 ? -8.203 4.336 17.75 1 96.31 223 ARG B O 1
ATOM 4283 N N . ILE B 1 224 ? -8.469 6.551 17.297 1 97.12 224 ILE B N 1
ATOM 4284 C CA . ILE B 1 224 ? -9.875 6.336 16.969 1 97.12 224 ILE B CA 1
ATOM 4285 C C . ILE B 1 224 ? -10.039 6.215 15.453 1 97.12 224 ILE B C 1
ATOM 4287 O O . ILE B 1 224 ? -11.133 5.926 14.969 1 97.12 224 ILE B O 1
ATOM 4291 N N . THR B 1 225 ? -8.992 6.441 14.711 1 96.69 225 THR B N 1
ATOM 4292 C CA . THR B 1 225 ? -9.016 6.297 13.266 1 96.69 225 THR B CA 1
ATOM 4293 C C . THR B 1 225 ? -7.738 5.625 12.766 1 96.69 225 THR B C 1
ATOM 4295 O O . THR B 1 225 ? -6.805 5.41 13.539 1 96.69 225 THR B O 1
ATOM 4298 N N . ARG B 1 226 ? -7.77 5.156 11.508 1 94.88 226 ARG B N 1
ATOM 4299 C CA . ARG B 1 226 ? -6.57 4.844 10.734 1 94.88 226 ARG B CA 1
ATOM 4300 C C . ARG B 1 226 ? -6.25 5.961 9.75 1 94.88 226 ARG B C 1
ATOM 4302 O O . ARG B 1 226 ? -7.113 6.375 8.969 1 94.88 226 ARG B O 1
ATOM 4309 N N . GLU B 1 227 ? -5.02 6.41 9.805 1 97.75 227 GLU B N 1
ATOM 4310 C CA . GLU B 1 227 ? -4.617 7.531 8.961 1 97.75 227 GLU B CA 1
ATOM 4311 C C . GLU B 1 227 ? -3.379 7.188 8.141 1 97.75 227 GLU B C 1
ATOM 4313 O O . GLU B 1 227 ? -2.25 7.41 8.578 1 97.75 227 GLU B O 1
ATOM 4318 N N . PRO B 1 228 ? -3.572 6.543 6.953 1 98.25 228 PRO B N 1
ATOM 4319 C CA . PRO B 1 228 ? -2.428 6.387 6.055 1 98.25 228 PRO B CA 1
ATOM 4320 C C . PRO B 1 228 ? -1.984 7.707 5.426 1 98.25 228 PRO B C 1
ATOM 4322 O O . PRO B 1 228 ? -2.645 8.219 4.516 1 98.25 228 PRO B O 1
ATOM 4325 N N . LEU B 1 229 ? -0.878 8.25 5.891 1 98.62 229 LEU B N 1
ATOM 4326 C CA . LEU B 1 229 ? -0.392 9.562 5.461 1 98.62 229 LEU B CA 1
ATOM 4327 C C . LEU B 1 229 ? 0.575 9.422 4.289 1 98.62 229 LEU B C 1
ATOM 4329 O O . LEU B 1 229 ? 1.466 8.57 4.309 1 98.62 229 LEU B O 1
ATOM 4333 N N . SER B 1 230 ? 0.31 10.172 3.25 1 98.69 230 SER B N 1
ATOM 4334 C CA . SER B 1 230 ? 1.041 10.086 1.989 1 98.69 230 SER B CA 1
ATOM 4335 C C . SER B 1 230 ? 1.311 11.477 1.416 1 98.69 230 SER B C 1
ATOM 4337 O O . SER B 1 230 ? 0.537 12.406 1.643 1 98.69 230 SER B O 1
ATOM 4339 N N . PRO B 1 231 ? 2.48 11.625 0.664 1 98.88 231 PRO B N 1
ATOM 4340 C CA . PRO B 1 231 ? 2.494 12.758 -0.259 1 98.88 231 PRO B CA 1
ATOM 4341 C C . PRO B 1 231 ? 1.317 12.742 -1.233 1 98.88 231 PRO B C 1
ATOM 4343 O O . PRO B 1 231 ? 0.717 11.688 -1.463 1 98.88 231 PRO B O 1
ATOM 4346 N N . VAL B 1 232 ? 1.008 13.914 -1.712 1 98.88 232 VAL B N 1
ATOM 4347 C CA . VAL B 1 232 ? -0.142 14.023 -2.605 1 98.88 232 VAL B CA 1
ATOM 4348 C C . VAL B 1 232 ? 0.274 14.711 -3.902 1 98.88 232 VAL B C 1
ATOM 4350 O O . VAL B 1 232 ? 1.016 15.695 -3.879 1 98.88 232 VAL B O 1
ATOM 4353 N N . VAL B 1 233 ? -0.077 14.141 -4.996 1 98.88 233 VAL B N 1
ATOM 4354 C CA . VAL B 1 233 ? 0.038 14.758 -6.312 1 98.88 233 VAL B CA 1
ATOM 4355 C C . VAL B 1 233 ? -1.297 14.664 -7.047 1 98.88 233 VAL B C 1
ATOM 4357 O O . VAL B 1 233 ? -2.244 14.055 -6.551 1 98.88 233 VAL B O 1
ATOM 4360 N N . LEU B 1 234 ? -1.342 15.367 -8.164 1 97.75 234 LEU B N 1
ATOM 4361 C CA . LEU B 1 234 ? -2.559 15.266 -8.961 1 97.75 234 LEU B CA 1
ATOM 4362 C C . LEU B 1 234 ? -2.572 13.969 -9.773 1 97.75 234 LEU B C 1
ATOM 4364 O O . LEU B 1 234 ? -1.521 13.492 -10.203 1 97.75 234 LEU B O 1
ATOM 4368 N N . LYS B 1 235 ? -3.723 13.352 -10.055 1 95.44 235 LYS B N 1
ATOM 4369 C CA . LYS B 1 235 ? -3.883 12.102 -10.781 1 95.44 235 LYS B CA 1
ATOM 4370 C C . LYS B 1 235 ? -3.582 12.281 -12.266 1 95.44 235 LYS B C 1
ATOM 4372 O O . LYS B 1 235 ? -3.457 11.305 -13.008 1 95.44 235 LYS B O 1
ATOM 4377 N N . ASN B 1 236 ? -3.32 13.391 -12.719 1 93.19 236 ASN B N 1
ATOM 4378 C CA . ASN B 1 236 ? -3.248 13.648 -14.156 1 93.19 236 ASN B CA 1
ATOM 4379 C C . ASN B 1 236 ? -1.815 13.547 -14.672 1 93.19 236 ASN B C 1
ATOM 4381 O O . ASN B 1 236 ? -1.554 13.812 -15.844 1 93.19 236 ASN B O 1
ATOM 4385 N N . ASP B 1 237 ? -0.914 13.25 -13.891 1 96.56 237 ASP B N 1
ATOM 4386 C CA . ASP B 1 237 ? 0.487 13.102 -14.273 1 96.56 237 ASP B CA 1
ATOM 4387 C C . ASP B 1 237 ? 1.086 11.828 -13.688 1 96.56 237 ASP B C 1
ATOM 4389 O O . ASP B 1 237 ? 1.737 11.859 -12.641 1 96.56 237 ASP B O 1
ATOM 4393 N N . ARG B 1 238 ? 0.957 10.727 -14.477 1 96.94 238 ARG B N 1
ATOM 4394 C CA . ARG B 1 238 ? 1.329 9.406 -13.992 1 96.94 238 ARG B CA 1
ATOM 4395 C C . ARG B 1 238 ? 2.832 9.312 -13.758 1 96.94 238 ARG B C 1
ATOM 4397 O O . ARG B 1 238 ? 3.275 8.688 -12.789 1 96.94 238 ARG B O 1
ATOM 4404 N N . ARG B 1 239 ? 3.617 9.844 -14.633 1 97.75 239 ARG B N 1
ATOM 4405 C CA . ARG B 1 239 ? 5.062 9.773 -14.461 1 97.75 239 ARG B CA 1
ATOM 4406 C C . ARG B 1 239 ? 5.496 10.461 -13.172 1 97.75 239 ARG B C 1
ATOM 4408 O O . ARG B 1 239 ? 6.32 9.938 -12.422 1 97.75 239 ARG B O 1
ATOM 4415 N N . TRP B 1 240 ? 4.934 11.625 -12.883 1 98.75 240 TRP B N 1
ATOM 4416 C CA . TRP B 1 240 ? 5.25 12.352 -11.656 1 98.75 240 TRP B CA 1
ATOM 4417 C C . TRP B 1 240 ? 4.824 11.562 -10.422 1 98.75 240 TRP B C 1
ATOM 4419 O O . TRP B 1 240 ? 5.574 11.469 -9.453 1 98.75 240 TRP B O 1
ATOM 4429 N N . GLU B 1 241 ? 3.613 10.977 -10.5 1 98.62 241 GLU B N 1
ATOM 4430 C CA . GLU B 1 241 ? 3.143 10.109 -9.43 1 98.62 241 GLU B CA 1
ATOM 4431 C C . GLU B 1 241 ? 4.125 8.969 -9.172 1 98.62 241 GLU B C 1
ATOM 4433 O O . GLU B 1 241 ? 4.438 8.656 -8.023 1 98.62 241 GLU B O 1
ATOM 4438 N N . ASP B 1 242 ? 4.66 8.375 -10.258 1 98.75 242 ASP B N 1
ATOM 4439 C CA . ASP B 1 242 ? 5.605 7.27 -10.148 1 98.75 242 ASP B CA 1
ATOM 4440 C C . ASP B 1 242 ? 6.926 7.73 -9.539 1 98.75 242 ASP B C 1
ATOM 4442 O O . ASP B 1 242 ? 7.531 7.016 -8.734 1 98.75 242 ASP B O 1
ATOM 4446 N N . ILE B 1 243 ? 7.355 8.898 -9.938 1 98.94 243 ILE B N 1
ATOM 4447 C CA . ILE B 1 243 ? 8.602 9.43 -9.391 1 98.94 243 ILE B CA 1
ATOM 4448 C C . ILE B 1 243 ? 8.477 9.578 -7.875 1 98.94 243 ILE B C 1
ATOM 4450 O O . ILE B 1 243 ? 9.359 9.141 -7.129 1 98.94 243 ILE B O 1
ATOM 4454 N N . ILE B 1 244 ? 7.375 10.156 -7.434 1 98.94 244 ILE B N 1
ATOM 4455 C CA . ILE B 1 244 ? 7.156 10.367 -6.008 1 98.94 244 ILE B CA 1
ATOM 4456 C C . ILE B 1 244 ? 7.066 9.016 -5.297 1 98.94 244 ILE B C 1
ATOM 4458 O O . ILE B 1 244 ? 7.715 8.805 -4.273 1 98.94 244 ILE B O 1
ATOM 4462 N N . ARG B 1 245 ? 6.359 8.078 -5.852 1 98.81 245 ARG B N 1
ATOM 4463 C CA . ARG B 1 245 ? 6.168 6.75 -5.285 1 98.81 245 ARG B CA 1
ATOM 4464 C C . ARG B 1 245 ? 7.5 6.027 -5.125 1 98.81 245 ARG B C 1
ATOM 4466 O O . ARG B 1 245 ? 7.848 5.594 -4.023 1 98.81 245 ARG B O 1
ATOM 4473 N N . TRP B 1 246 ? 8.188 5.934 -6.184 1 98.88 246 TRP B N 1
ATOM 4474 C CA . TRP B 1 246 ? 9.367 5.078 -6.195 1 98.88 246 TRP B CA 1
ATOM 4475 C C . TRP B 1 246 ? 10.523 5.734 -5.441 1 98.88 246 TRP B C 1
ATOM 4477 O O . TRP B 1 246 ? 11.461 5.055 -5.023 1 98.88 246 TRP B O 1
ATOM 4487 N N . THR B 1 247 ? 10.469 7.078 -5.246 1 98.94 247 THR B N 1
ATOM 4488 C CA . THR B 1 247 ? 11.438 7.719 -4.359 1 98.94 247 THR B CA 1
ATOM 4489 C C . THR B 1 247 ? 11.227 7.27 -2.918 1 98.94 247 THR B C 1
ATOM 4491 O O . THR B 1 247 ? 12.18 6.875 -2.24 1 98.94 247 THR B O 1
ATOM 4494 N N . ILE B 1 248 ? 9.992 7.281 -2.484 1 98.94 248 ILE B N 1
ATOM 4495 C CA . ILE B 1 248 ? 9.695 6.84 -1.125 1 98.94 248 ILE B CA 1
ATOM 4496 C C . ILE B 1 248 ? 10.016 5.355 -0.98 1 98.94 248 ILE B C 1
ATOM 4498 O O . ILE B 1 248 ? 10.672 4.949 -0.021 1 98.94 248 ILE B O 1
ATOM 4502 N N . LEU B 1 249 ? 9.625 4.578 -1.938 1 98.88 249 LEU B N 1
ATOM 4503 C CA . LEU B 1 249 ? 9.852 3.135 -1.89 1 98.88 249 LEU B CA 1
ATOM 4504 C C . LEU B 1 249 ? 11.336 2.812 -1.907 1 98.88 249 LEU B C 1
ATOM 4506 O O . LEU B 1 249 ? 11.773 1.84 -1.286 1 98.88 249 LEU B O 1
ATOM 4510 N N . ALA B 1 250 ? 12.109 3.598 -2.6 1 98.94 250 ALA B N 1
ATOM 4511 C CA . ALA B 1 250 ? 13.555 3.4 -2.635 1 98.94 250 ALA B CA 1
ATOM 4512 C C . ALA B 1 250 ? 14.172 3.596 -1.251 1 98.94 250 ALA B C 1
ATOM 4514 O O . ALA B 1 250 ? 15.094 2.871 -0.868 1 98.94 250 ALA B O 1
ATOM 4515 N N . THR B 1 251 ? 13.68 4.582 -0.535 1 98.94 251 THR B N 1
ATOM 4516 C CA . THR B 1 251 ? 14.219 4.789 0.806 1 98.94 251 THR B CA 1
ATOM 4517 C C . THR B 1 251 ? 13.883 3.605 1.71 1 98.94 251 THR B C 1
ATOM 4519 O O . THR B 1 251 ? 14.688 3.215 2.557 1 98.94 251 THR B O 1
ATOM 4522 N N . ILE B 1 252 ? 12.719 3.025 1.562 1 98.88 252 ILE B N 1
ATOM 4523 C CA . ILE B 1 252 ? 12.305 1.861 2.336 1 98.88 252 ILE B CA 1
ATOM 4524 C C . ILE B 1 252 ? 13.133 0.647 1.927 1 98.88 252 ILE B C 1
ATOM 4526 O O . ILE B 1 252 ? 13.633 -0.089 2.781 1 98.88 252 ILE B O 1
ATOM 4530 N N . ALA B 1 253 ? 13.305 0.456 0.609 1 98.69 253 ALA B N 1
ATOM 4531 C CA . ALA B 1 253 ? 14.109 -0.653 0.097 1 98.69 253 ALA B CA 1
ATOM 4532 C C . ALA B 1 253 ? 15.547 -0.554 0.579 1 98.69 253 ALA B C 1
ATOM 4534 O O . ALA B 1 253 ? 16.156 -1.562 0.938 1 98.69 253 ALA B O 1
ATOM 4535 N N . ALA B 1 254 ? 16.047 0.654 0.557 1 98.88 254 ALA B N 1
ATOM 4536 C CA . ALA B 1 254 ? 17.406 0.859 1.031 1 98.88 254 ALA B CA 1
ATOM 4537 C C . ALA B 1 254 ? 17.547 0.448 2.494 1 98.88 254 ALA B C 1
ATOM 4539 O O . ALA B 1 254 ? 18.531 -0.212 2.869 1 98.88 254 ALA B O 1
ATOM 4540 N N . GLU B 1 255 ? 16.625 0.851 3.285 1 98.88 255 GLU B N 1
ATOM 4541 C CA . GLU B 1 255 ? 16.656 0.427 4.68 1 98.88 255 GLU B CA 1
ATOM 4542 C C . GLU B 1 255 ? 16.656 -1.095 4.797 1 98.88 255 GLU B C 1
ATOM 4544 O O . GLU B 1 255 ? 17.438 -1.663 5.559 1 98.88 255 GLU B O 1
ATOM 4549 N N . GLU B 1 256 ? 15.828 -1.719 4.062 1 97.5 256 GLU B N 1
ATOM 4550 C CA . GLU B 1 256 ? 15.703 -3.172 4.105 1 97.5 256 GLU B CA 1
ATOM 4551 C C . GLU B 1 256 ? 17 -3.854 3.703 1 97.5 256 GLU B C 1
ATOM 4553 O O . GLU B 1 256 ? 17.344 -4.914 4.227 1 97.5 256 GLU B O 1
ATOM 4558 N N . LEU B 1 257 ? 17.703 -3.236 2.791 1 97.62 257 LEU B N 1
ATOM 4559 C CA . LEU B 1 257 ? 18.906 -3.842 2.238 1 97.62 257 LEU B CA 1
ATOM 4560 C C . LEU B 1 257 ? 20.156 -3.379 2.998 1 97.62 257 LEU B C 1
ATOM 4562 O O . LEU B 1 257 ? 21.281 -3.709 2.617 1 97.62 257 LEU B O 1
ATOM 4566 N N . GLY B 1 258 ? 19.953 -2.604 4.059 1 97.88 258 GLY B N 1
ATOM 4567 C CA . GLY B 1 258 ? 21.062 -2.143 4.887 1 97.88 258 GLY B CA 1
ATOM 4568 C C . GLY B 1 258 ? 21.891 -1.053 4.23 1 97.88 258 GLY B C 1
ATOM 4569 O O . GLY B 1 258 ? 23.062 -0.876 4.559 1 97.88 258 GLY B O 1
ATOM 4570 N N . ILE B 1 259 ? 21.297 -0.378 3.283 1 98.88 259 ILE B N 1
ATOM 4571 C CA . ILE B 1 259 ? 21.984 0.711 2.596 1 98.88 259 ILE B CA 1
ATOM 4572 C C . ILE B 1 259 ? 21.672 2.037 3.283 1 98.88 259 ILE B C 1
ATOM 4574 O O . ILE B 1 259 ? 20.5 2.391 3.451 1 98.88 259 ILE B O 1
ATOM 4578 N N . THR B 1 260 ? 22.672 2.771 3.715 1 98.88 260 THR B N 1
ATOM 4579 C CA . THR B 1 260 ? 22.547 4.031 4.438 1 98.88 260 THR B CA 1
ATOM 4580 C C . THR B 1 260 ? 23.281 5.152 3.705 1 98.88 260 THR B C 1
ATOM 4582 O O . THR B 1 260 ? 24.016 4.898 2.746 1 98.88 260 THR B O 1
ATOM 4585 N N . SER B 1 261 ? 23.047 6.383 4.176 1 98.88 261 SER B N 1
ATOM 4586 C CA . SER B 1 261 ? 23.75 7.531 3.619 1 98.88 261 SER B CA 1
ATOM 4587 C C . SER B 1 261 ? 25.25 7.406 3.822 1 98.88 261 SER B C 1
ATOM 4589 O O . SER B 1 261 ? 26.031 7.906 3.014 1 98.88 261 SER B O 1
ATOM 4591 N N . ALA B 1 262 ? 25.688 6.715 4.797 1 98.69 262 ALA B N 1
ATOM 4592 C CA . ALA B 1 262 ? 27.094 6.582 5.141 1 98.69 262 ALA B CA 1
ATOM 4593 C C . ALA B 1 262 ? 27.766 5.512 4.285 1 98.69 262 ALA B C 1
ATOM 4595 O O . ALA B 1 262 ? 28.969 5.578 4.043 1 98.69 262 ALA B O 1
ATOM 4596 N N . ASN B 1 263 ? 26.984 4.504 3.785 1 98.62 263 ASN B N 1
ATOM 4597 C CA . ASN B 1 263 ? 27.656 3.367 3.164 1 98.62 263 ASN B CA 1
ATOM 4598 C C . ASN B 1 263 ? 27.219 3.184 1.713 1 98.62 263 ASN B C 1
ATOM 4600 O O . ASN B 1 263 ? 27.703 2.275 1.03 1 98.62 263 ASN B O 1
ATOM 4604 N N . VAL B 1 264 ? 26.328 4.012 1.197 1 98.75 264 VAL B N 1
ATOM 4605 C CA . VAL B 1 264 ? 25.719 3.812 -0.112 1 98.75 264 VAL B CA 1
ATOM 4606 C C . VAL B 1 264 ? 26.797 3.721 -1.184 1 98.75 264 VAL B C 1
ATOM 4608 O O . VAL B 1 264 ? 26.688 2.924 -2.119 1 98.75 264 VAL B O 1
ATOM 4611 N N . LYS B 1 265 ? 27.859 4.465 -1.147 1 98.06 265 LYS B N 1
ATOM 4612 C CA . LYS B 1 265 ? 28.906 4.453 -2.156 1 98.06 265 LYS B CA 1
ATOM 4613 C C . LYS B 1 265 ? 29.672 3.133 -2.141 1 98.06 265 LYS B C 1
ATOM 4615 O O . LYS B 1 265 ? 30.188 2.691 -3.174 1 98.06 265 LYS B O 1
ATOM 4620 N N . GLN B 1 266 ? 29.734 2.494 -0.98 1 97.88 266 GLN B N 1
ATOM 4621 C CA . GLN B 1 266 ? 30.391 1.196 -0.877 1 97.88 266 GLN B CA 1
ATOM 4622 C C . GLN B 1 266 ? 29.609 0.12 -1.623 1 97.88 266 GLN B C 1
ATOM 4624 O O . GLN B 1 266 ? 30.172 -0.89 -2.045 1 97.88 266 GLN B O 1
ATOM 4629 N N . HIS B 1 267 ? 28.359 0.317 -1.83 1 98 267 HIS B N 1
ATOM 4630 C CA . HIS B 1 267 ? 27.5 -0.675 -2.457 1 98 267 HIS B CA 1
ATOM 4631 C C . HIS B 1 267 ? 27.547 -0.567 -3.979 1 98 267 HIS B C 1
ATOM 4633 O O . HIS B 1 267 ? 26.969 -1.394 -4.684 1 98 267 HIS B O 1
ATOM 4639 N N . LEU B 1 268 ? 28.281 0.406 -4.508 1 96.81 268 LEU B N 1
ATOM 4640 C CA . LEU B 1 268 ? 28.391 0.569 -5.953 1 96.81 268 LEU B CA 1
ATOM 4641 C C . LEU B 1 268 ? 29.156 -0.595 -6.574 1 96.81 268 LEU B C 1
ATOM 4643 O O . LEU B 1 268 ? 29.125 -0.792 -7.789 1 96.81 268 LEU B O 1
ATOM 4647 N N . ASN B 1 269 ? 29.828 -1.438 -5.777 1 96.06 269 ASN B N 1
ATOM 4648 C CA . ASN B 1 269 ? 30.531 -2.625 -6.246 1 96.06 269 ASN B CA 1
ATOM 4649 C C . ASN B 1 269 ? 29.781 -3.902 -5.895 1 96.06 269 ASN B C 1
ATOM 4651 O O . ASN B 1 269 ? 30.312 -5.004 -6.027 1 96.06 269 ASN B O 1
ATOM 4655 N N . SER B 1 270 ? 28.547 -3.725 -5.461 1 97.06 270 SER B N 1
ATOM 4656 C CA . SER B 1 270 ? 27.781 -4.891 -5.043 1 97.06 270 SER B CA 1
ATOM 4657 C C . SER B 1 270 ? 27.5 -5.828 -6.215 1 97.06 270 SER B C 1
ATOM 4659 O O . SER B 1 270 ? 27.266 -5.375 -7.336 1 97.06 270 SER B O 1
ATOM 4661 N N . THR B 1 271 ? 27.469 -7.125 -5.957 1 95.88 271 THR B N 1
ATOM 4662 C CA . THR B 1 271 ? 27.109 -8.117 -6.961 1 95.88 271 THR B CA 1
ATOM 4663 C C . THR B 1 271 ? 25.672 -8.586 -6.762 1 95.88 271 THR B C 1
ATOM 4665 O O . THR B 1 271 ? 25.141 -9.367 -7.559 1 95.88 271 THR B O 1
ATOM 4668 N N . ASP B 1 272 ? 25.031 -8.102 -5.719 1 96.75 272 ASP B N 1
ATOM 4669 C CA . ASP B 1 272 ? 23.625 -8.406 -5.484 1 96.75 272 ASP B CA 1
ATOM 4670 C C . ASP B 1 272 ? 22.734 -7.746 -6.539 1 96.75 272 ASP B C 1
ATOM 4672 O O . ASP B 1 272 ? 22.656 -6.516 -6.605 1 96.75 272 ASP B O 1
ATOM 4676 N N . PRO B 1 273 ? 22.016 -8.555 -7.312 1 95.81 273 PRO B N 1
ATOM 4677 C CA . PRO B 1 273 ? 21.25 -7.988 -8.414 1 95.81 273 PRO B CA 1
ATOM 4678 C C . PRO B 1 273 ? 20.203 -6.977 -7.945 1 95.81 273 PRO B C 1
ATOM 4680 O O . PRO B 1 273 ? 19.906 -6.016 -8.656 1 95.81 273 PRO B O 1
ATOM 4683 N N . GLU B 1 274 ? 19.641 -7.156 -6.801 1 95.75 274 GLU B N 1
ATOM 4684 C CA . GLU B 1 274 ? 18.625 -6.223 -6.305 1 95.75 274 GLU B CA 1
ATOM 4685 C C . GLU B 1 274 ? 19.25 -4.883 -5.926 1 95.75 274 GLU B C 1
ATOM 4687 O O . GLU B 1 274 ? 18.688 -3.826 -6.211 1 95.75 274 GLU B O 1
ATOM 4692 N N . ILE B 1 275 ? 20.422 -4.953 -5.273 1 97.88 275 ILE B N 1
ATOM 4693 C CA . ILE B 1 275 ? 21.125 -3.73 -4.914 1 97.88 275 ILE B CA 1
ATOM 4694 C C . ILE B 1 275 ? 21.578 -3.004 -6.18 1 97.88 275 ILE B C 1
ATOM 4696 O O . ILE B 1 275 ? 21.453 -1.782 -6.281 1 97.88 275 ILE B O 1
ATOM 4700 N N . ARG B 1 276 ? 22.062 -3.748 -7.18 1 97.94 276 ARG B N 1
ATOM 4701 C CA . ARG B 1 276 ? 22.531 -3.162 -8.43 1 97.94 276 ARG B CA 1
ATOM 4702 C C . ARG B 1 276 ? 21.406 -2.463 -9.172 1 97.94 276 ARG B C 1
ATOM 4704 O O . ARG B 1 276 ? 21.578 -1.374 -9.719 1 97.94 276 ARG B O 1
ATOM 4711 N N . ARG B 1 277 ? 20.234 -3.072 -9.133 1 97.31 277 ARG B N 1
ATOM 4712 C CA . ARG B 1 277 ? 19.078 -2.447 -9.773 1 97.31 277 ARG B CA 1
ATOM 4713 C C . ARG B 1 277 ? 18.594 -1.236 -8.984 1 97.31 277 ARG B C 1
ATOM 4715 O O . ARG B 1 277 ? 18.281 -0.196 -9.562 1 97.31 277 ARG B O 1
ATOM 4722 N N . LEU B 1 278 ? 18.578 -1.347 -7.641 1 98.38 278 LEU B N 1
ATOM 4723 C CA . LEU B 1 278 ? 18.156 -0.241 -6.793 1 98.38 278 LEU B CA 1
ATOM 4724 C C . LEU B 1 278 ? 19.031 0.99 -7.02 1 98.38 278 LEU B C 1
ATOM 4726 O O . LEU B 1 278 ? 18.516 2.105 -7.141 1 98.38 278 LEU B O 1
ATOM 4730 N N . LEU B 1 279 ? 20.344 0.765 -7.188 1 98.62 279 LEU B N 1
ATOM 4731 C CA . LEU B 1 279 ? 21.281 1.879 -7.254 1 98.62 279 LEU B CA 1
ATOM 4732 C C . LEU B 1 279 ? 21.547 2.281 -8.703 1 98.62 279 LEU B C 1
ATOM 4734 O O . LEU B 1 279 ? 22.422 3.109 -8.977 1 98.62 279 LEU B O 1
ATOM 4738 N N . GLY B 1 280 ? 20.828 1.692 -9.641 1 97.81 280 GLY B N 1
ATOM 4739 C CA . GLY B 1 280 ? 20.875 2.096 -11.031 1 97.81 280 GLY B CA 1
ATOM 4740 C C . GLY B 1 280 ? 22.078 1.542 -11.773 1 97.81 280 GLY B C 1
ATOM 4741 O O . GLY B 1 280 ? 22.422 2.02 -12.852 1 97.81 280 GLY B O 1
ATOM 4742 N N . LEU B 1 281 ? 22.75 0.597 -11.195 1 98.06 281 LEU B N 1
ATOM 4743 C CA . LEU B 1 281 ? 23.891 -0.039 -11.852 1 98.06 281 LEU B CA 1
ATOM 4744 C C . LEU B 1 281 ? 23.422 -0.99 -12.945 1 98.06 281 LEU B C 1
ATOM 4746 O O . LEU B 1 281 ? 24.156 -1.229 -13.914 1 98.06 281 LEU B O 1
ATOM 4750 N N . ASP B 1 282 ? 22.266 -1.587 -12.797 1 97 282 ASP B N 1
ATOM 4751 C CA . ASP B 1 282 ? 21.609 -2.414 -13.797 1 97 282 ASP B CA 1
ATOM 4752 C C . ASP B 1 282 ? 20.188 -1.921 -14.055 1 97 282 ASP B C 1
ATOM 4754 O O . ASP B 1 282 ? 19.594 -1.226 -13.227 1 97 282 ASP B O 1
ATOM 4758 N N . GLY B 1 283 ? 19.703 -2.221 -15.242 1 95 283 GLY B N 1
ATOM 4759 C CA . GLY B 1 283 ? 18.328 -1.889 -15.578 1 95 283 GLY B CA 1
ATOM 4760 C C . GLY B 1 283 ? 18.172 -0.479 -16.125 1 95 283 GLY B C 1
ATOM 4761 O O . GLY B 1 283 ? 19.172 0.206 -16.375 1 95 283 GLY B O 1
ATOM 4762 N N . ASP B 1 284 ? 16.906 -0.074 -16.281 1 96.38 284 ASP B N 1
ATOM 4763 C CA . ASP B 1 284 ? 16.625 1.209 -16.922 1 96.38 284 ASP B CA 1
ATOM 4764 C C . ASP B 1 284 ? 15.539 1.973 -16.156 1 96.38 284 ASP B C 1
ATOM 4766 O O . ASP B 1 284 ? 14.781 2.742 -16.75 1 96.38 284 ASP B O 1
ATOM 4770 N N . MET B 1 285 ? 15.469 1.751 -14.859 1 96.94 285 MET B N 1
ATOM 4771 C CA . MET B 1 285 ? 14.414 2.365 -14.055 1 96.94 285 MET B CA 1
ATOM 4772 C C . MET B 1 285 ? 14.477 3.885 -14.148 1 96.94 285 MET B C 1
ATOM 4774 O O . MET B 1 285 ? 13.453 4.539 -14.352 1 96.94 285 MET B O 1
ATOM 4778 N N . GLY B 1 286 ? 15.68 4.457 -13.953 1 97.62 286 GLY B N 1
ATOM 4779 C CA . GLY B 1 286 ? 15.828 5.898 -14.078 1 97.62 286 GLY B CA 1
ATOM 4780 C C . GLY B 1 286 ? 15.289 6.438 -15.391 1 97.62 286 GLY B C 1
ATOM 4781 O O . GLY B 1 286 ? 14.484 7.371 -15.398 1 97.62 286 GLY B O 1
ATOM 4782 N N . ALA B 1 287 ? 15.625 5.824 -16.469 1 97.56 287 ALA B N 1
ATOM 4783 C CA . ALA B 1 287 ? 15.203 6.266 -17.797 1 97.56 287 ALA B CA 1
ATOM 4784 C C . ALA B 1 287 ? 13.688 6.18 -17.953 1 97.56 287 ALA B C 1
ATOM 4786 O O . ALA B 1 287 ? 13.07 7.059 -18.562 1 97.56 287 ALA B O 1
ATOM 4787 N N . ARG B 1 288 ? 13.094 5.137 -17.422 1 97 288 ARG B N 1
ATOM 4788 C CA . ARG B 1 288 ? 11.648 4.949 -17.531 1 97 288 ARG B CA 1
ATOM 4789 C C . ARG B 1 288 ? 10.906 6.031 -16.75 1 97 288 ARG B C 1
ATOM 4791 O O . ARG B 1 288 ? 9.758 6.344 -17.062 1 97 288 ARG B O 1
ATOM 4798 N N . LEU B 1 289 ? 11.578 6.656 -15.812 1 98.31 289 LEU B N 1
ATOM 4799 C CA . LEU B 1 289 ? 10.992 7.723 -15.008 1 98.31 289 LEU B CA 1
ATOM 4800 C C . LEU B 1 289 ? 11.375 9.094 -15.555 1 98.31 289 LEU B C 1
ATOM 4802 O O . LEU B 1 289 ? 10.938 10.117 -15.031 1 98.31 289 LEU B O 1
ATOM 4806 N N . GLY B 1 290 ? 12.195 9.102 -16.594 1 98 290 GLY B N 1
ATOM 4807 C CA . GLY B 1 290 ? 12.734 10.359 -17.078 1 98 290 GLY B CA 1
ATOM 4808 C C . GLY B 1 290 ? 13.836 10.914 -16.188 1 98 290 GLY B C 1
ATOM 4809 O O . GLY B 1 290 ? 14.094 12.125 -16.203 1 98 290 GLY B O 1
ATOM 4810 N N . LEU B 1 291 ? 14.414 10.055 -15.391 1 98.75 291 LEU B N 1
ATOM 4811 C CA . LEU B 1 291 ? 15.508 10.43 -14.5 1 98.75 291 LEU B CA 1
ATOM 4812 C C . LEU B 1 291 ? 16.812 9.781 -14.938 1 98.75 291 LEU B C 1
ATOM 4814 O O . LEU B 1 291 ? 16.828 8.977 -15.875 1 98.75 291 LEU B O 1
ATOM 4818 N N . ASP B 1 292 ? 17.891 10.203 -14.344 1 98.19 292 ASP B N 1
ATOM 4819 C CA . ASP B 1 292 ? 19.156 9.555 -14.641 1 98.19 292 ASP B CA 1
ATOM 4820 C C . ASP B 1 292 ? 19.344 8.297 -13.797 1 98.19 292 ASP B C 1
ATOM 4822 O O . ASP B 1 292 ? 18.562 8.031 -12.891 1 98.19 292 ASP B O 1
ATOM 4826 N N . LYS B 1 293 ? 20.406 7.539 -14.016 1 97.69 293 LYS B N 1
ATOM 4827 C CA . LYS B 1 293 ? 20.609 6.227 -13.406 1 97.69 293 LYS B CA 1
ATOM 4828 C C . LYS B 1 293 ? 20.953 6.359 -11.922 1 97.69 293 LYS B C 1
ATOM 4830 O O . LYS B 1 293 ? 20.719 5.438 -11.141 1 97.69 293 LYS B O 1
ATOM 4835 N N . ALA B 1 294 ? 21.453 7.477 -11.484 1 97.94 294 ALA B N 1
ATOM 4836 C CA . ALA B 1 294 ? 22.016 7.598 -10.141 1 97.94 294 ALA B CA 1
ATOM 4837 C C . ALA B 1 294 ? 21.016 8.203 -9.172 1 97.94 294 ALA B C 1
ATOM 4839 O O . ALA B 1 294 ? 21.359 8.562 -8.047 1 97.94 294 ALA B O 1
ATOM 4840 N N . TRP B 1 295 ? 19.766 8.344 -9.594 1 98.75 295 TRP B N 1
ATOM 4841 C CA . TRP B 1 295 ? 18.812 9.117 -8.812 1 98.75 295 TRP B CA 1
ATOM 4842 C C . TRP B 1 295 ? 18.625 8.523 -7.426 1 98.75 295 TRP B C 1
ATOM 4844 O O . TRP B 1 295 ? 18.594 9.25 -6.43 1 98.75 295 TRP B O 1
ATOM 4854 N N . VAL B 1 296 ? 18.578 7.16 -7.301 1 98.88 296 VAL B N 1
ATOM 4855 C CA . VAL B 1 296 ? 18.375 6.547 -5.992 1 98.88 296 VAL B CA 1
ATOM 4856 C C . VAL B 1 296 ? 19.609 6.734 -5.133 1 98.88 296 VAL B C 1
ATOM 4858 O O . VAL B 1 296 ? 19.516 7.059 -3.947 1 98.88 296 VAL B O 1
ATOM 4861 N N . MET B 1 297 ? 20.766 6.496 -5.715 1 98.69 297 MET B N 1
ATOM 4862 C CA . MET B 1 297 ? 22.016 6.703 -4.988 1 98.69 297 MET B CA 1
ATOM 4863 C C . MET B 1 297 ? 22.078 8.109 -4.406 1 98.69 297 MET B C 1
ATOM 4865 O O . MET B 1 297 ? 22.453 8.289 -3.246 1 98.69 297 MET B O 1
ATOM 4869 N N . ARG B 1 298 ? 21.688 9.078 -5.156 1 98.75 298 ARG B N 1
ATOM 4870 C CA . ARG B 1 298 ? 21.734 10.469 -4.719 1 98.75 298 ARG B CA 1
ATOM 4871 C C . ARG B 1 298 ? 20.734 10.719 -3.59 1 98.75 298 ARG B C 1
ATOM 4873 O O . ARG B 1 298 ? 21.047 11.43 -2.635 1 98.75 298 ARG B O 1
ATOM 4880 N N . VAL B 1 299 ? 19.516 10.156 -3.715 1 98.94 299 VAL B N 1
ATOM 4881 C CA . VAL B 1 299 ? 18.516 10.281 -2.66 1 98.94 299 VAL B CA 1
ATOM 4882 C C . VAL B 1 299 ? 19.078 9.758 -1.343 1 98.94 299 VAL B C 1
ATOM 4884 O O . VAL B 1 299 ? 19.031 10.438 -0.318 1 98.94 299 VAL B O 1
ATOM 4887 N N . ILE B 1 300 ? 19.656 8.539 -1.396 1 98.94 300 ILE B N 1
ATOM 4888 C CA . ILE B 1 300 ? 20.156 7.902 -0.18 1 98.94 300 ILE B CA 1
ATOM 4889 C C . ILE B 1 300 ? 21.375 8.664 0.34 1 98.94 300 ILE B C 1
ATOM 4891 O O . ILE B 1 300 ? 21.5 8.898 1.544 1 98.94 300 ILE B O 1
ATOM 4895 N N . GLU B 1 301 ? 22.203 9.07 -0.545 1 98.88 301 GLU B N 1
ATOM 4896 C CA . GLU B 1 301 ? 23.422 9.781 -0.154 1 98.88 301 GLU B CA 1
ATOM 4897 C C . GLU B 1 301 ? 23.094 11.117 0.513 1 98.88 301 GLU B C 1
ATOM 4899 O O . GLU B 1 301 ? 23.672 11.461 1.542 1 98.88 301 GLU B O 1
ATOM 4904 N N . GLN B 1 302 ? 22.172 11.852 -0.078 1 98.88 302 GLN B N 1
ATOM 4905 C CA . GLN B 1 302 ? 21.938 13.227 0.352 1 98.88 302 GLN B CA 1
ATOM 4906 C C . GLN B 1 302 ? 20.922 13.289 1.484 1 98.88 302 GLN B C 1
ATOM 4908 O O . GLN B 1 302 ? 20.969 14.195 2.318 1 98.88 302 GLN B O 1
ATOM 4913 N N . VAL B 1 303 ? 19.969 12.328 1.579 1 98.88 303 VAL B N 1
ATOM 4914 C CA . VAL B 1 303 ? 18.859 12.461 2.514 1 98.88 303 VAL B CA 1
ATOM 4915 C C . VAL B 1 303 ? 18.828 11.266 3.459 1 98.88 303 VAL B C 1
ATOM 4917 O O . VAL B 1 303 ? 18.453 11.398 4.629 1 98.88 303 VAL B O 1
ATOM 4920 N N . GLY B 1 304 ? 19.266 10.078 2.949 1 98.94 304 GLY B N 1
ATOM 4921 C CA . GLY B 1 304 ? 19.234 8.867 3.756 1 98.94 304 GLY B CA 1
ATOM 4922 C C . GLY B 1 304 ? 18.062 7.961 3.422 1 98.94 304 GLY B C 1
ATOM 4923 O O . GLY B 1 304 ? 17.172 8.336 2.656 1 98.94 304 GLY B O 1
ATOM 4924 N N . ASN B 1 305 ? 18.156 6.695 3.977 1 98.94 305 ASN B N 1
ATOM 4925 C CA . ASN B 1 305 ? 17.031 5.77 3.832 1 98.94 305 ASN B CA 1
ATOM 4926 C C . ASN B 1 305 ? 15.898 6.113 4.785 1 98.94 305 ASN B C 1
ATOM 4928 O O . ASN B 1 305 ? 15.984 7.078 5.543 1 98.94 305 ASN B O 1
ATOM 4932 N N . TYR B 1 306 ? 14.789 5.371 4.715 1 98.94 306 TYR B N 1
ATOM 4933 C CA . TYR B 1 306 ? 13.602 5.668 5.512 1 98.94 306 TYR B CA 1
ATOM 4934 C C . TYR B 1 306 ? 13.922 5.629 7 1 98.94 306 TYR B C 1
ATOM 4936 O O . TYR B 1 306 ? 13.5 6.508 7.754 1 98.94 306 TYR B O 1
ATOM 4944 N N . GLY B 1 307 ? 14.648 4.609 7.422 1 98.81 307 GLY B N 1
ATOM 4945 C CA . GLY B 1 307 ? 15.008 4.484 8.82 1 98.81 307 GLY B CA 1
ATOM 4946 C C . GLY B 1 307 ? 15.805 5.668 9.344 1 98.81 307 GLY B C 1
ATOM 4947 O O . GLY B 1 307 ? 15.586 6.125 10.469 1 98.81 307 GLY B O 1
ATOM 4948 N N . GLU B 1 308 ? 16.734 6.172 8.562 1 98.88 308 GLU B N 1
ATOM 4949 C CA . GLU B 1 308 ? 17.531 7.34 8.945 1 98.88 308 GLU B CA 1
ATOM 4950 C C . GLU B 1 308 ? 16.656 8.578 9.062 1 98.88 308 GLU B C 1
ATOM 4952 O O . GLU B 1 308 ? 16.797 9.359 10.008 1 98.88 308 GLU B O 1
ATOM 4957 N N . ILE B 1 309 ? 15.758 8.742 8.117 1 98.88 309 ILE B N 1
ATOM 4958 C CA . ILE B 1 309 ? 14.836 9.875 8.125 1 98.88 309 ILE B CA 1
ATOM 4959 C C . ILE B 1 309 ? 13.969 9.828 9.375 1 98.88 309 ILE B C 1
ATOM 4961 O O . ILE B 1 309 ? 13.828 10.828 10.086 1 98.88 309 ILE B O 1
ATOM 4965 N N . TYR B 1 310 ? 13.43 8.656 9.68 1 98.75 310 TYR B N 1
ATOM 4966 C CA . TYR B 1 310 ? 12.578 8.477 10.852 1 98.75 310 TYR B CA 1
ATOM 4967 C C . TYR B 1 310 ? 13.352 8.727 12.141 1 98.75 310 TYR B C 1
ATOM 4969 O O . TYR B 1 310 ? 12.891 9.453 13.016 1 98.75 310 TYR B O 1
ATOM 4977 N N . ASN B 1 311 ? 14.508 8.156 12.219 1 98.44 311 ASN B N 1
ATOM 4978 C CA . ASN B 1 311 ? 15.297 8.242 13.445 1 98.44 311 ASN B CA 1
ATOM 4979 C C . ASN B 1 311 ? 15.688 9.68 13.758 1 98.44 311 ASN B C 1
ATOM 4981 O O . ASN B 1 311 ? 15.5 10.156 14.875 1 98.44 311 ASN B O 1
ATOM 4985 N N . ARG B 1 312 ? 16.172 10.375 12.805 1 97.75 312 ARG B N 1
ATOM 4986 C CA . ARG B 1 312 ? 16.703 11.711 13.07 1 97.75 312 ARG B CA 1
ATOM 4987 C C . ARG B 1 312 ? 15.586 12.688 13.406 1 97.75 312 ARG B C 1
ATOM 4989 O O . ARG B 1 312 ? 15.781 13.633 14.172 1 97.75 312 ARG B O 1
ATOM 4996 N N . ASN B 1 313 ? 14.375 12.398 12.906 1 97.31 313 ASN B N 1
ATOM 4997 C CA . ASN B 1 313 ? 13.32 13.398 13.055 1 97.31 313 ASN B CA 1
ATOM 4998 C C . ASN B 1 313 ? 12.336 13.016 14.156 1 97.31 313 ASN B C 1
ATOM 5000 O O . ASN B 1 313 ? 11.789 13.883 14.836 1 97.31 313 ASN B O 1
ATOM 5004 N N . LEU B 1 314 ? 12.094 11.695 14.328 1 97.12 314 LEU B N 1
ATOM 5005 C CA . LEU B 1 314 ? 11.008 11.273 15.211 1 97.12 314 LEU B CA 1
ATOM 5006 C C . LEU B 1 314 ? 11.562 10.57 16.453 1 97.12 314 LEU B C 1
ATOM 5008 O O . LEU B 1 314 ? 11.203 10.914 17.578 1 97.12 314 LEU B O 1
ATOM 5012 N N . THR B 1 315 ? 12.445 9.617 16.25 1 97 315 THR B N 1
ATOM 5013 C CA . THR B 1 315 ? 12.977 8.875 17.391 1 97 315 THR B CA 1
ATOM 5014 C C . THR B 1 315 ? 13.867 9.766 18.25 1 97 315 THR B C 1
ATOM 5016 O O . THR B 1 315 ? 13.664 9.859 19.469 1 97 315 THR B O 1
ATOM 5019 N N . LYS B 1 316 ? 14.742 10.477 17.672 1 95.56 316 LYS B N 1
ATOM 5020 C CA . LYS B 1 316 ? 15.688 11.297 18.422 1 95.56 316 LYS B CA 1
ATOM 5021 C C . LYS B 1 316 ? 15 12.523 19.016 1 95.56 316 LYS B C 1
ATOM 5023 O O . LYS B 1 316 ? 15.391 13.008 20.078 1 95.56 316 LYS B O 1
ATOM 5028 N N . VAL B 1 317 ? 13.984 13 18.344 1 92.94 317 VAL B N 1
ATOM 5029 C CA . VAL B 1 317 ? 13.352 14.258 18.734 1 92.94 317 VAL B CA 1
ATOM 5030 C C . VAL B 1 317 ? 12.227 13.984 19.734 1 92.94 317 VAL B C 1
ATOM 5032 O O . VAL B 1 317 ? 12.078 14.703 20.719 1 92.94 317 VAL B O 1
ATOM 5035 N N . LEU B 1 318 ? 11.469 12.883 19.516 1 93.75 318 LEU B N 1
ATOM 5036 C CA . LEU B 1 318 ? 10.258 12.648 20.312 1 93.75 318 LEU B CA 1
ATOM 5037 C C . LEU B 1 318 ? 10.398 11.375 21.141 1 93.75 318 LEU B C 1
ATOM 5039 O O . LEU B 1 318 ? 9.547 11.086 21.984 1 93.75 318 LEU B O 1
ATOM 5043 N N . GLY B 1 319 ? 11.391 10.617 20.875 1 93.31 319 GLY B N 1
ATOM 5044 C CA . GLY B 1 319 ? 11.516 9.328 21.516 1 93.31 319 GLY B CA 1
ATOM 5045 C C . GLY B 1 319 ? 10.547 8.289 20.984 1 93.31 319 GLY B C 1
ATOM 5046 O O . GLY B 1 319 ? 10.219 7.324 21.688 1 93.31 319 GLY B O 1
ATOM 5047 N N . LEU B 1 320 ? 10.078 8.469 19.797 1 92.31 320 LEU B N 1
ATOM 5048 C CA . LEU B 1 320 ? 9.062 7.586 19.234 1 92.31 320 LEU B CA 1
ATOM 5049 C C . LEU B 1 320 ? 9.703 6.359 18.594 1 92.31 320 LEU B C 1
ATOM 5051 O O . LEU B 1 320 ? 10.609 6.488 17.766 1 92.31 320 LEU B O 1
ATOM 5055 N N . ASP B 1 321 ? 9.156 5.23 19.016 1 94.06 321 ASP B N 1
ATOM 5056 C CA . ASP B 1 321 ? 9.539 3.996 18.328 1 94.06 321 ASP B CA 1
ATOM 5057 C C . ASP B 1 321 ? 8.859 3.879 16.969 1 94.06 321 ASP B C 1
ATOM 5059 O O . ASP B 1 321 ? 7.891 4.594 16.688 1 94.06 321 ASP B O 1
ATOM 5063 N N . ARG B 1 322 ? 9.266 2.959 16.172 1 96.56 322 ARG B N 1
ATOM 5064 C CA . ARG B 1 322 ? 8.789 2.814 14.805 1 96.56 322 ARG B CA 1
ATOM 5065 C C . ARG B 1 322 ? 7.344 2.342 14.766 1 96.56 322 ARG B C 1
ATOM 5067 O O . ARG B 1 322 ? 6.574 2.738 13.891 1 96.56 322 ARG B O 1
ATOM 5074 N N . GLY B 1 323 ? 6.969 1.436 15.734 1 93.75 323 GLY B N 1
ATOM 5075 C CA . GLY B 1 323 ? 5.613 0.901 15.734 1 93.75 323 GLY B CA 1
ATOM 5076 C C . GLY B 1 323 ? 5.191 0.362 14.383 1 93.75 323 GLY B C 1
ATOM 5077 O O . GLY B 1 323 ? 5.898 -0.449 13.781 1 93.75 323 GLY B O 1
ATOM 5078 N N . GLN B 1 324 ? 4.039 0.856 13.867 1 94.81 324 GLN B N 1
ATOM 5079 C CA . GLN B 1 324 ? 3.52 0.408 12.578 1 94.81 324 GLN B CA 1
ATOM 5080 C C . GLN B 1 324 ? 4.441 0.826 11.438 1 94.81 324 GLN B C 1
ATOM 5082 O O . GLN B 1 324 ? 4.387 0.253 10.352 1 94.81 324 GLN B O 1
ATOM 5087 N N . ASN B 1 325 ? 5.238 1.789 11.703 1 97.56 325 ASN B N 1
ATOM 5088 C CA . ASN B 1 325 ? 6.098 2.322 10.648 1 97.56 325 ASN B CA 1
ATOM 5089 C C . ASN B 1 325 ? 7.445 1.609 10.609 1 97.56 325 ASN B C 1
ATOM 5091 O O . ASN B 1 325 ? 8.414 2.131 10.055 1 97.56 325 ASN B O 1
ATOM 5095 N N . ALA B 1 326 ? 7.527 0.463 11.281 1 97.38 326 ALA B N 1
ATOM 5096 C CA . ALA B 1 326 ? 8.656 -0.448 11.086 1 97.38 326 ALA B CA 1
ATOM 5097 C C . ALA B 1 326 ? 8.523 -1.207 9.773 1 97.38 326 ALA B C 1
ATOM 5099 O O . ALA B 1 326 ? 7.453 -1.231 9.164 1 97.38 326 ALA B O 1
ATOM 5100 N N . LEU B 1 327 ? 9.641 -1.717 9.352 1 97 327 LEU B N 1
ATOM 5101 C CA . LEU B 1 327 ? 9.609 -2.619 8.203 1 97 327 LEU B CA 1
ATOM 5102 C C . LEU B 1 327 ? 8.68 -3.801 8.469 1 97 327 LEU B C 1
ATOM 5104 O O . LEU B 1 327 ? 8.57 -4.266 9.602 1 97 327 LEU B O 1
ATOM 5108 N N . SER B 1 328 ? 8.055 -4.297 7.422 1 93.94 328 SER B N 1
ATOM 5109 C CA . SER B 1 328 ? 7.156 -5.438 7.566 1 93.94 328 SER B CA 1
ATOM 5110 C C . SER B 1 328 ? 7.895 -6.656 8.109 1 93.94 328 SER B C 1
ATOM 5112 O O . SER B 1 328 ? 7.32 -7.461 8.844 1 93.94 328 SER B O 1
ATOM 5114 N N . SER B 1 329 ? 9.164 -6.805 7.805 1 91.44 329 SER B N 1
ATOM 5115 C CA . SER B 1 329 ? 9.992 -7.891 8.32 1 91.44 329 SER B CA 1
ATOM 5116 C C . SER B 1 329 ? 10.227 -7.746 9.82 1 91.44 329 SER B C 1
ATOM 5118 O O . SER B 1 329 ? 10.695 -8.68 10.477 1 91.44 329 SER B O 1
ATOM 5120 N N . GLN B 1 330 ? 9.883 -6.582 10.32 1 93.19 330 GLN B N 1
ATOM 5121 C CA . GLN B 1 330 ? 10.086 -6.297 11.734 1 93.19 330 GLN B CA 1
ATOM 5122 C C . GLN B 1 330 ? 8.758 -6.027 12.438 1 93.19 330 GLN B C 1
ATOM 5124 O O . GLN B 1 330 ? 8.719 -5.348 13.461 1 93.19 330 GLN B O 1
ATOM 5129 N N . GLY B 1 331 ? 7.691 -6.438 11.82 1 91.12 331 GLY B N 1
ATOM 5130 C CA . GLY B 1 331 ? 6.391 -6.379 12.469 1 91.12 331 GLY B CA 1
ATOM 5131 C C . GLY B 1 331 ? 5.594 -5.148 12.086 1 91.12 331 GLY B C 1
ATOM 5132 O O . GLY B 1 331 ? 4.477 -4.949 12.578 1 91.12 331 GLY B O 1
ATOM 5133 N N . GLY B 1 332 ? 6.152 -4.258 11.242 1 95 332 GLY B N 1
ATOM 5134 C CA . GLY B 1 332 ? 5.426 -3.084 10.781 1 95 332 GLY B CA 1
ATOM 5135 C C . GLY B 1 332 ? 4.754 -3.285 9.438 1 95 332 GLY B C 1
ATOM 5136 O O . GLY B 1 332 ? 4.555 -4.422 9 1 95 332 GLY B O 1
ATOM 5137 N N . ILE B 1 333 ? 4.367 -2.182 8.836 1 94.81 333 ILE B N 1
ATOM 5138 C CA . ILE B 1 333 ? 3.57 -2.307 7.625 1 94.81 333 ILE B CA 1
ATOM 5139 C C . ILE B 1 333 ? 4.395 -1.856 6.418 1 94.81 333 ILE B C 1
ATOM 5141 O O . ILE B 1 333 ? 3.934 -1.942 5.277 1 94.81 333 ILE B O 1
ATOM 5145 N N . LEU B 1 334 ? 5.637 -1.341 6.664 1 97.31 334 LEU B N 1
ATOM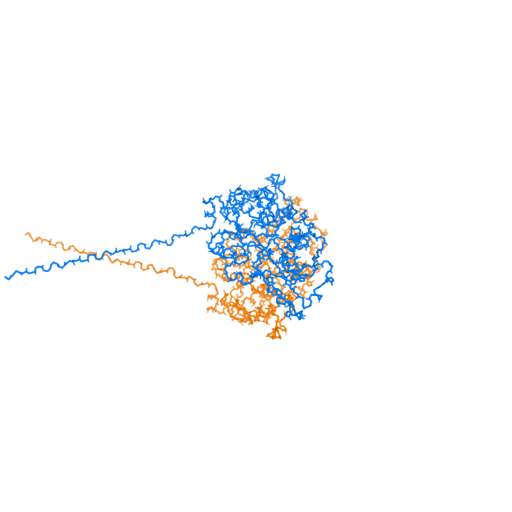 5146 C CA . LEU B 1 334 ? 6.395 -0.751 5.566 1 97.31 334 LEU B CA 1
ATOM 5147 C C . LEU B 1 334 ? 7.109 -1.83 4.762 1 97.31 334 LEU B C 1
ATOM 5149 O O . LEU B 1 334 ? 7.773 -2.699 5.332 1 97.31 334 LEU B O 1
ATOM 5153 N N . TRP B 1 335 ? 6.953 -1.795 3.566 1 96.94 335 TRP B N 1
ATOM 5154 C CA . TRP B 1 335 ? 7.645 -2.635 2.592 1 96.94 335 TRP B CA 1
ATOM 5155 C C . TRP B 1 335 ? 7.699 -1.956 1.228 1 96.94 335 TRP B C 1
ATOM 5157 O O . TRP B 1 335 ? 6.973 -0.99 0.979 1 96.94 335 TRP B O 1
ATOM 5167 N N . SER B 1 336 ? 8.617 -2.371 0.419 1 98 336 SER B N 1
ATOM 5168 C CA . SER B 1 336 ? 8.695 -1.922 -0.967 1 98 336 SER B CA 1
ATOM 5169 C C . SER B 1 336 ? 8.555 -3.09 -1.936 1 98 336 SER B C 1
ATOM 5171 O O . SER B 1 336 ? 9.07 -4.18 -1.68 1 98 336 SER B O 1
ATOM 5173 N N . PRO B 1 337 ? 7.789 -2.852 -3.078 1 97.75 337 PRO B N 1
ATOM 5174 C CA . PRO B 1 337 ? 7.984 -3.812 -4.164 1 97.75 337 PRO B CA 1
ATOM 5175 C C . PRO B 1 337 ? 9.445 -3.938 -4.586 1 97.75 337 PRO B C 1
ATOM 5177 O O . PRO B 1 337 ? 10.219 -2.988 -4.43 1 97.75 337 PRO B O 1
ATOM 5180 N N . PRO B 1 338 ? 9.789 -5.117 -5.039 1 96.88 338 PRO B N 1
ATOM 5181 C CA . PRO B 1 338 ? 11.195 -5.293 -5.406 1 96.88 338 PRO B CA 1
ATOM 5182 C C . PRO B 1 338 ? 11.594 -4.473 -6.629 1 96.88 338 PRO B C 1
ATOM 5184 O O . PRO B 1 338 ? 10.773 -4.238 -7.516 1 96.88 338 PRO B O 1
ATOM 5187 N N . PHE B 1 339 ? 12.82 -4.02 -6.582 1 95.56 339 PHE B N 1
ATOM 5188 C CA . PHE B 1 339 ? 13.398 -3.32 -7.723 1 95.56 339 PHE B CA 1
ATOM 5189 C C . PHE B 1 339 ? 13.914 -4.309 -8.766 1 95.56 339 PHE B C 1
ATOM 5191 O O . PHE B 1 339 ? 15.117 -4.512 -8.891 1 95.56 339 PHE B O 1
ATOM 5198 N N . ARG B 1 340 ? 13.023 -4.902 -9.508 1 92.44 340 ARG B N 1
ATOM 5199 C CA . ARG B 1 340 ? 13.32 -5.895 -10.539 1 92.44 340 ARG B CA 1
ATOM 5200 C C . ARG B 1 340 ? 12.18 -5.988 -11.547 1 92.44 340 ARG B C 1
ATOM 5202 O O . ARG B 1 340 ? 11.07 -5.52 -11.289 1 92.44 340 ARG B O 1
#

Nearest PDB structures (foldseek):
  8ovp-assembly1_A  TM=8.968E-01  e=1.161E-20  Escherichia coli
  2vha-assembly1_B  TM=8.912E-01  e=3.564E-20  Shigella flexneri
  8ovo-assembly1_B  TM=8.878E-01  e=3.360E-20  Shigella flexneri
  2v25-assembly2_B  TM=8.599E-01  e=2.097E-18  Campylobacter jejuni
  8ovn-assembly1_A  TM=8.392E-01  e=2.818E-18  Shigella flexneri

Solvent-accessible surface area (backbone atoms only — not comparable to full-atom values): 35894 Å² total; per-residue (Å²): 138,82,81,78,77,78,74,77,74,76,74,74,71,74,76,72,71,73,73,71,64,67,81,69,79,74,78,53,66,60,58,54,33,56,73,67,61,39,38,33,31,26,31,42,84,41,24,61,32,36,19,28,68,44,96,85,68,40,78,34,24,43,32,46,47,50,46,22,29,52,15,10,38,72,70,72,33,48,77,30,55,43,78,37,83,43,48,64,76,45,41,66,56,36,44,75,70,59,70,22,71,32,36,33,41,91,40,58,46,23,48,49,51,42,66,66,49,36,31,60,58,41,72,78,42,66,48,22,35,24,39,38,28,41,59,87,67,78,56,82,46,74,76,66,44,48,58,32,35,33,20,24,34,44,72,42,70,47,52,57,46,51,52,41,52,26,63,74,65,66,32,57,58,42,76,41,73,24,92,35,64,65,54,18,49,50,38,27,78,68,62,72,22,61,23,33,39,38,42,42,70,46,51,55,25,33,36,67,64,67,40,93,54,45,85,52,45,39,72,42,86,62,58,77,42,75,32,42,17,16,41,37,36,58,60,86,38,64,60,51,41,46,49,57,22,53,53,56,34,46,20,42,42,27,41,76,71,70,39,36,42,89,47,45,77,71,51,75,74,52,81,46,57,54,59,26,30,53,43,33,75,38,84,56,66,28,59,66,61,74,35,55,48,50,23,51,44,42,18,25,51,74,56,27,13,42,60,53,39,44,38,68,16,36,26,71,66,69,66,48,74,56,65,58,60,21,46,43,95,69,67,11,57,39,76,44,65,44,54,79,137,83,79,79,78,78,77,77,76,76,74,75,71,75,75,73,73,73,73,71,66,67,81,68,79,76,76,52,67,61,56,52,32,56,71,69,61,38,39,34,31,27,31,42,83,39,23,62,32,34,17,28,69,44,98,84,69,41,79,34,25,43,33,45,45,52,43,22,29,53,15,10,37,71,70,71,34,45,76,31,55,42,80,37,86,42,48,65,76,46,42,66,57,36,45,74,69,59,71,21,72,33,35,34,40,91,39,59,47,22,48,50,52,41,68,65,49,36,32,60,58,41,71,78,40,67,48,23,34,23,39,38,30,42,60,86,68,79,55,81,45,76,77,65,43,46,57,31,34,32,20,22,35,44,72,42,70,48,50,57,43,50,52,40,53,27,63,72,63,65,32,56,58,43,76,42,73,25,91,35,64,66,54,17,50,51,38,28,76,70,63,72,22,61,24,33,40,38,45,43,69,44,51,56,24,34,35,68,65,69,39,93,55,44,85,50,45,39,73,43,86,62,58,78,43,77,32,41,17,16,40,38,35,61,60,86,38,64,59,52,40,48,50,56,22,51,52,54,34,45,20,42,42,26,41,74,71,72,37,35,42,89,46,44,75,71,53,75,74,51,83,44,58,55,59,26,30,54,44,35,75,39,82,58,66,28,58,66,59,75,35,56,47,50,23,50,46,40,18,25,51,74,57,27,13,42,61,54,40,44,36,68,16,35,26,70,68,69,67,48,74,55,65,59,58,21,46,43,95,70,65,10,57,41,78,46,66,42,53,79

Organism: Magnetospirillum gryphiswaldense (strain DSM 6361 / JCM 21280 / NBRC 15271 / MSR-1) (NCBI:txid431944)

Foldseek 3Di:
DDDPPPPPPPPPPPPPPPPPPPPPPPDFLLVVCQVVLAAEEEEEPLAQLQWDQDPVRDIHHLLLLLSLLLSCLRNVGSVRYDYDYDFLVCRVVCQVVPVGAKYRYQAFDDPCCPVVFKDFLDQLDKWFKWKKFFPPLPDQADLVCQLWEEFEEPNGCFVVLCVVCCVVVVRNYNYDYDPHPLVSVVCVLVVVTRIYMDTPQSVLRCLVPPHPDSVRMDIHPDGRDIGRGGMMHGPPRVLSSVSSNVSLQLLLVCVVVVHALVCLVVCCPPPPPQNCLSQQVDDCVQVVSVHDSRSSVSSRNPSIGSVVSCCVSPCVRRVDDCVQVDPVVVVHDDHHDGSD/DPPPPPPPPPPPPPPPPPPPPPPPPPDFLLVVCQVVLAFEEEEEPLAQLQWDQDPVRDIHHLLLLLSLLLSCLRNVGSPRYDYDYDFLVCRVVCQVVPVGAKYRYQAFDDPCCPVVFKDFLDQLDKWFKWKKFFPPLPDQADLVCQLWEEFEEPNGCFVVLCVVCCVVVVRNYNYDYDPHPLVSVVCVLVVVTRIYMDTPQSVLRCLLVPHPDSVRMDIHPDGRDIGRGGMMHGPPRVLSSVSSNVSQQLLLVCVVVVHALVCLVVCCPPPPPQNCLSQQVDDCVQVVSVHDSRSSVSSRNPSIGSVVSCCVSPCVRRVDDCVQVDPVVVVHDDHHDTSD

InterPro domains:
  IPR001638 Solute-binding protein family 3/N-terminal domain of MltF [PF00497] (39-250)
  IPR001638 Solute-binding protein family 3/N-terminal domain of MltF [SM00062] (38-267)
  IPR051455 Bacterial solute-binding protein 3 [PTHR30085] (7-319)

Radius of gyration: 29.41 Å; Cα contacts (8 Å, |Δi|>4): 1365; chains: 2; bounding box: 60×97×126 Å

Sequence (680 aa):
MLKRIAIAALTALPLIAGLTTPPQARAGTLEEVTARGVIRCGVSEYGPALTAMNENGQWAGFYTDFCRAFAAATLGNARAVDFVSVSSLDRFEALRQKAVDVLSEASTWTSERDLGGLAFPATSMMDGQGFLVRRDGGISGLDQLKGRRICVISHATSVGGLNRVNKVRNLGFKIQEYSSIQGSFAAFFDRQCDAVSTDGIILASLRQQLAPNPADYVLLPERITREPLSPVVLKNDRRWEDIIRWTILATIAAEELGITSANVKQHLNSTDPEIRRLLGLDGDMGARLGLDKAWVMRVIEQVGNYGEIYNRNLTKVLGLDRGQNALSSQGGILWSPPFRMLKRIAIAALTALPLIAGLTTPPQARAGTLEEVTARGVIRCGVSEYGPALTAMNENGQWAGFYTDFCRAFAAATLGNARAVDFVSVSSLDRFEALRQKAVDVLSEASTWTSERDLGGLAFPATSMMDGQGFLVRRDGGISGLDQLKGRRICVISHATSVGGLNRVNKVRNLGFKIQEYSSIQGSFAAFFDRQCDAVSTDGIILASLRQQLAPNPADYVLLPERITREPLSPVVLKNDRRWEDIIRWTILATIAAEELGITSANVKQHLNSTDPEIRRLLGLDGDMGARLGLDKAWVMRVIEQVGNYGEIYNRNLTKVLGLDRGQNALSSQGGILWSPPFR

Secondary structure (DSSP, 8-state):
----------------------------HHHHHHHHTSEEEEE---BTTTBEE-TTS-EESHHHHHHHHHHHHHHS-TT-EEEEE--TTTHHHHHHTTS-SEE-S--B--HHHHHTTEE-----EEE-EEEEEEGGGT--SGGGGTT-EEEEETTSHHHHHHHHHHHHHT---EEEEESSHHHHHHHHHTTS-SEEEEEHHHHHHHHHHH-SSGGGEEE-S---S-EEE--BEETT-HHHHHHHHHHHHHHHHHHHTT--TTTGGGGGG---HHHHHHTTSSSSHHHHTT--TTHHHHHHHHT--HHHHHIIIIIHHH----GGGSBGGGTSSB------/----------------------------HHHHHHHHTSEEEEE---BTTTBEE-TTS-EESHHHHHHHHHHHHHHS-TT-EEEEE--TTTHHHHHHTTS-SEE-S--B--HHHHHTTEE-----EEE-EEEEEEGGGT--SGGGGTT-EEEEETTSHHHHHHHHHHHHHT---EEEEESSHHHHHHHHHTTSSSEEEEEHHHHHHHHHHH-SSGGGEEE-S---S-EEE--BEETT-HHHHHHHHHHHHHHHHHHHTT--TTTGGGGGG---HHHHHHTTSSSSHHHHTT--TTHHHHHHHHT--HHHHHIIIIIHHH----GGGSBGGGTSSB------

pLDDT: mean 92.42, std 15.86, range [24.17, 98.94]